Protein 5CDJ (pdb70)

Sequence (365 aa):
GMEIDRGYISPQFVTNQERLLVEYDNCRVLVTDQKIDAIRDIIPILEQVTRLNAPLLIIAEDVSGEALATLVVNKLRGVLNVCAIKAPGFGERRKSLLQDIAIVTGAEFIAKDLGMKVEQAVVEQLGVARKVTVANNTTTLIADAASKDEIEMRIAQLKKELAETDSVYDTEKLSERIAKLSGMEIDRGYISPQFVTNQERLLVEYDNCRVLVTDQKIDAIRDIIPILEQVTRLNAPLLIIAEDVSGEALATLVVNKLRGVLNVCAIKAPGFGERRKSLLQDIAIVTGAEFIAKDLGMKVEQAVVEQLGVARKVTVANNTTTLIADAASKDEIEMRIAQLKKELAETDSVYDTEKLSERIAKLSG

Solvent-accessible surface area: 18062 Å² total; per-residue (Å²): 91,18,97,5,113,77,13,26,19,6,43,44,0,4,50,35,131,159,162,102,20,0,76,4,81,98,0,72,0,0,0,0,10,34,136,1,50,30,61,146,33,0,57,36,0,6,94,32,0,50,173,78,144,21,22,0,0,0,0,0,34,39,2,35,24,52,0,28,23,19,0,24,75,31,32,67,172,66,72,21,64,0,0,0,0,66,1,10,33,162,26,121,97,40,45,30,38,0,58,3,1,7,21,14,1,46,12,84,32,1,6,94,89,140,50,71,115,6,76,126,1,60,20,144,19,6,1,54,0,120,69,2,51,0,20,82,97,44,0,44,1,77,31,114,42,20,48,147,114,78,13,117,92,25,42,56,83,1,130,134,84,49,85,122,37,146,42,130,119,40,58,95,58,14,51,62,17,32,67,68,12,105,52,10,75,5,79,96,11,26,47,14,94,87,0,14,48,32,152,169,161,107,20,0,71,5,88,105,0,62,0,0,0,0,5,30,91,0,61,40,64,142,28,0,64,40,0,15,107,49,1,61,212,86,148,20,24,0,0,0,0,0,50,27,2,22,45,118,0,35,52,30,0,21,72,29,39,67,169,68,85,14,62,0,0,0,0,75,6,12,27,95,16,81,86,28,43,30,19,0,65,2,1,8,32,6,2,48,13,85,29,1,5,86,79,140,50,52,102,6,69,138,5,66,21,126,28,6,1,53,0,118,95,0,38,0,23,94,101,41,0,38,1,70,27,52,71,91,11,125,111,88,19,86,125,25,15,59,100,4,120,141,84,47,88,130,33,109,31,110,55,23,54,105,56,11,47,64,20,26,63,38,8,71,74

Structure (mmCIF, N/CA/C/O backbone):
data_5CDJ
#
_entry.id   5CDJ
#
_cell.length_a   33.912
_cell.length_b   53.024
_cell.length_c   59.311
_cell.angle_alpha   110.02
_cell.angle_beta   106.32
_cell.angle_gamma   91.42
#
_symmetry.space_group_name_H-M   'P 1'
#
loop_
_entity.id
_entity.type
_entity.pdbx_description
1 polymer 'RuBisCO large subunit-binding protein subunit alpha, chloroplastic'
2 water water
#
loop_
_atom_site.group_PDB
_atom_site.id
_atom_site.type_symbol
_atom_site.label_atom_id
_atom_site.label_alt_id
_atom_site.label_comp_id
_atom_site.label_asym_id
_atom_site.label_entity_id
_atom_site.label_seq_id
_atom_site.pdbx_PDB_ins_code
_atom_site.Cartn_x
_atom_site.Cartn_y
_atom_site.Cartn_z
_atom_site.occupancy
_atom_site.B_iso_or_equiv
_atom_site.auth_seq_id
_atom_site.auth_comp_id
_atom_site.auth_asym_id
_atom_site.auth_atom_id
_atom_site.pdbx_PDB_model_num
ATOM 1 N N . GLY A 1 3 ? -174.057 0.802 78.630 1.00 42.08 192 GLY A N 1
ATOM 2 C CA . GLY A 1 3 ? -174.404 0.272 79.936 1.00 43.44 192 GLY A CA 1
ATOM 3 C C . GLY A 1 3 ? -173.181 -0.094 80.751 1.00 37.33 192 GLY A C 1
ATOM 4 O O . GLY A 1 3 ? -172.060 0.275 80.402 1.00 50.15 192 GLY A O 1
ATOM 5 N N . MET A 1 4 ? -173.394 -0.825 81.840 1.00 27.72 193 MET A N 1
ATOM 6 C CA . MET A 1 4 ? -172.298 -1.216 82.717 1.00 30.17 193 MET A CA 1
ATOM 7 C C . MET A 1 4 ? -171.663 -2.533 82.286 1.00 32.80 193 MET A C 1
ATOM 8 O O . MET A 1 4 ? -172.338 -3.558 82.199 1.00 27.32 193 MET A O 1
ATOM 13 N N . GLU A 1 5 ? -170.360 -2.504 82.034 1.00 30.26 194 GLU A N 1
ATOM 14 C CA . GLU A 1 5 ? -169.663 -3.682 81.538 1.00 34.89 194 GLU A CA 1
ATOM 15 C C . GLU A 1 5 ? -168.879 -4.399 82.631 1.00 32.48 194 GLU A C 1
ATOM 16 O O . GLU A 1 5 ? -168.340 -3.775 83.547 1.00 33.27 194 GLU A O 1
ATOM 22 N N . ILE A 1 6 ? -168.833 -5.722 82.518 1.00 19.93 195 ILE A N 1
ATOM 23 C CA . ILE A 1 6 ? -168.059 -6.577 83.407 1.00 18.23 195 ILE A CA 1
ATOM 24 C C . ILE A 1 6 ? -167.107 -7.411 82.561 1.00 19.42 195 ILE A C 1
ATOM 25 O O . ILE A 1 6 ? -167.525 -8.020 81.575 1.00 23.04 195 ILE A O 1
ATOM 30 N N . ASP A 1 7 ? -165.833 -7.441 82.944 1.00 25.01 196 ASP A N 1
ATOM 31 C CA . ASP A 1 7 ? -164.803 -8.086 82.129 1.00 21.75 196 ASP A CA 1
ATOM 32 C C . ASP A 1 7 ? -164.774 -9.605 82.308 1.00 22.00 196 ASP A C 1
ATOM 33 O O . ASP A 1 7 ? -163.709 -10.213 82.410 1.00 19.58 196 ASP A O 1
ATOM 38 N N . ARG A 1 8 ? -165.955 -10.213 82.346 1.00 18.53 197 ARG A N 1
ATOM 39 C CA . ARG A 1 8 ? -166.085 -11.660 82.457 1.00 15.49 197 ARG A CA 1
ATOM 40 C C . ARG A 1 8 ? -167.195 -12.119 81.522 1.00 12.31 197 ARG A C 1
ATOM 41 O O . ARG A 1 8 ? -168.205 -11.431 81.383 1.00 14.69 197 ARG A O 1
ATOM 49 N N . GLY A 1 9 ? -167.014 -13.274 80.890 1.00 15.62 198 GLY A N 1
ATOM 50 C CA . GLY A 1 9 ? -168.020 -13.811 79.986 1.00 13.91 198 GLY A CA 1
ATOM 51 C C . GLY A 1 9 ? -168.690 -15.062 80.526 1.00 11.49 198 GLY A C 1
ATOM 52 O O . GLY A 1 9 ? -168.495 -15.416 81.690 1.00 10.11 198 GLY A O 1
ATOM 53 N N . TYR A 1 10 ? -169.478 -15.741 79.694 1.00 8.32 199 TYR A N 1
ATOM 54 C CA . TYR A 1 10 ? -170.203 -16.916 80.174 1.00 11.31 199 TYR A CA 1
ATOM 55 C C . TYR A 1 10 ? -169.260 -18.054 80.560 1.00 13.03 199 TYR A C 1
ATOM 56 O O . TYR A 1 10 ? -168.254 -18.309 79.896 1.00 16.43 199 TYR A O 1
ATOM 65 N N . ILE A 1 11 ? -169.597 -18.726 81.657 1.00 7.98 200 ILE A N 1
ATOM 66 C CA . ILE A 1 11 ? -168.776 -19.807 82.189 1.00 7.35 200 ILE A CA 1
ATOM 67 C C . ILE A 1 11 ? -168.876 -21.034 81.284 1.00 10.02 200 ILE A C 1
ATOM 68 O O . ILE A 1 11 ? -167.931 -21.823 81.172 1.00 12.68 200 ILE A O 1
ATOM 73 N N . SER A 1 12 ? -170.015 -21.170 80.610 1.00 9.76 201 SER A N 1
ATOM 74 C CA . SER A 1 12 ? -170.165 -22.161 79.550 1.00 10.52 201 SER A CA 1
ATOM 75 C C . SER A 1 12 ? -170.879 -21.574 78.341 1.00 9.42 201 SER A C 1
ATOM 76 O O . SER A 1 12 ? -171.860 -20.842 78.485 1.00 10.57 201 SER A O 1
ATOM 79 N N . PRO A 1 13 ? -170.404 -21.905 77.134 1.00 10.28 202 PRO A N 1
ATOM 80 C CA . PRO A 1 13 ? -171.023 -21.431 75.898 1.00 9.59 202 PRO A CA 1
ATOM 81 C C . PRO A 1 13 ? -172.411 -22.035 75.683 1.00 10.76 202 PRO A C 1
ATOM 82 O O . PRO A 1 13 ? -173.162 -21.577 74.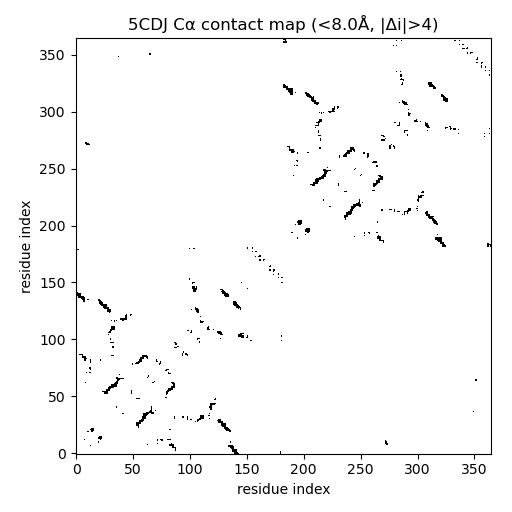827 1.00 10.29 202 PRO A O 1
ATOM 86 N N . GLN A 1 14 ? -172.753 -23.047 76.475 1.00 8.71 203 GLN A N 1
ATOM 87 C CA . GLN A 1 14 ? -174.055 -23.692 76.352 1.00 8.58 203 GLN A CA 1
ATOM 88 C C . GLN A 1 14 ? -175.198 -22.775 76.800 1.00 8.62 203 GLN A C 1
ATOM 89 O O . GLN A 1 14 ? -176.361 -23.043 76.516 1.00 7.25 203 GLN A O 1
ATOM 95 N N . PHE A 1 15 ? -174.858 -21.682 77.483 1.00 11.07 204 PHE A N 1
ATOM 96 C CA . PHE A 1 15 ? -175.851 -20.722 77.964 1.00 8.92 204 PHE A CA 1
ATOM 97 C C . PHE A 1 15 ? -176.341 -19.782 76.859 1.00 8.89 204 PHE A C 1
ATOM 98 O O . PHE A 1 15 ? -177.330 -19.070 77.035 1.00 8.29 204 PHE A O 1
ATOM 106 N N . VAL A 1 16 ? -175.641 -19.788 75.727 1.00 13.43 205 VAL A N 1
ATOM 107 C CA . VAL A 1 16 ? -175.940 -18.903 74.601 1.00 10.92 205 VAL A CA 1
ATOM 108 C C . VAL A 1 16 ? -177.401 -18.986 74.143 1.00 13.63 205 VAL A C 1
ATOM 109 O O . VAL A 1 16 ? -177.972 -20.072 74.047 1.00 13.39 205 VAL A O 1
ATOM 113 N N . THR A 1 17 ? -178.005 -17.823 73.896 1.00 7.03 206 THR A N 1
ATOM 114 C CA . THR A 1 17 ? -179.368 -17.745 73.377 1.00 12.32 206 THR A CA 1
ATOM 115 C C . THR A 1 17 ? -179.369 -17.300 71.918 1.00 14.56 206 THR A C 1
ATOM 116 O O . THR A 1 17 ? -180.287 -17.617 71.161 1.00 16.60 206 THR A O 1
ATOM 120 N N . ASN A 1 18 ? -178.340 -16.548 71.541 1.00 12.17 207 ASN A N 1
ATOM 121 C CA . ASN A 1 18 ? -178.171 -16.082 70.167 1.00 15.22 207 ASN A CA 1
ATOM 122 C C . ASN A 1 18 ? -177.111 -16.936 69.489 1.00 12.12 207 ASN A C 1
ATOM 123 O O . ASN A 1 18 ? -175.914 -16.712 69.667 1.00 15.66 207 ASN A O 1
ATOM 128 N N . GLN A 1 19 ? -177.562 -17.928 68.726 1.00 17.27 208 GLN A N 1
ATOM 129 C CA . GLN A 1 19 ? -176.663 -18.901 68.115 1.00 15.15 208 GLN A CA 1
ATOM 130 C C . GLN A 1 19 ? -175.748 -18.266 67.072 1.00 20.68 208 GLN A C 1
ATOM 131 O O . GLN A 1 19 ? -174.603 -18.682 66.906 1.00 26.03 208 GLN A O 1
ATOM 137 N N . GLU A 1 20 ? -176.256 -17.253 66.378 1.00 23.10 209 GLU A N 1
ATOM 138 C CA . GLU A 1 20 ? -175.492 -16.596 65.322 1.00 28.75 209 GLU A CA 1
ATOM 139 C C . GLU A 1 20 ? -174.349 -15.752 65.879 1.00 26.81 209 GLU A C 1
ATOM 140 O O . GLU A 1 20 ? -173.238 -15.772 65.349 1.00 24.95 209 GLU A O 1
ATOM 146 N N . ARG A 1 21 ? -174.620 -15.017 66.952 1.00 22.10 210 ARG A N 1
ATOM 147 C CA . ARG A 1 21 ? -173.631 -14.099 67.507 1.00 20.36 210 ARG A CA 1
ATOM 148 C C . ARG A 1 21 ? -172.902 -14.678 68.718 1.00 18.30 210 ARG A C 1
ATOM 149 O O . ARG A 1 21 ? -171.985 -14.054 69.249 1.00 20.68 210 ARG A O 1
ATOM 157 N N . LEU A 1 22 ? -173.314 -15.872 69.137 1.00 18.90 211 LEU A N 1
ATOM 158 C CA . LEU A 1 22 ? -172.782 -16.515 70.340 1.00 18.55 211 LEU A CA 1
ATOM 159 C C . LEU A 1 22 ? -172.879 -15.589 71.548 1.00 20.11 211 LEU A C 1
ATOM 160 O O . LEU A 1 22 ? -171.896 -15.359 72.255 1.00 18.77 211 LEU A O 1
ATOM 165 N N . LEU A 1 23 ? -174.079 -15.063 71.764 1.00 12.70 212 LEU A N 1
ATOM 166 C CA . LEU A 1 23 ? -174.364 -14.181 72.889 1.00 18.18 212 LEU A CA 1
ATOM 167 C C . LEU A 1 23 ? -175.476 -14.738 73.766 1.00 13.34 212 LEU A C 1
ATOM 168 O O . LEU A 1 23 ? -176.323 -15.500 73.307 1.00 13.01 212 LEU A O 1
ATOM 173 N N . VAL A 1 24 ? -175.460 -14.349 75.035 1.00 13.88 213 VAL A N 1
ATOM 174 C CA . VAL A 1 24 ? -176.596 -14.543 75.916 1.00 9.85 213 VAL A CA 1
ATOM 175 C C . VAL A 1 24 ? -177.325 -13.210 75.986 1.00 11.94 213 VAL A C 1
ATOM 176 O O . VAL A 1 24 ? -176.713 -12.190 76.292 1.00 15.67 213 VAL A O 1
ATOM 180 N N . GLU A 1 25 ? -178.615 -13.209 75.677 1.00 11.85 214 GLU A N 1
ATOM 181 C CA . GLU A 1 25 ? -179.369 -11.963 75.621 1.00 14.72 214 GLU A CA 1
ATOM 182 C C . GLU A 1 25 ? -180.652 -12.057 76.437 1.00 9.77 214 GLU A C 1
ATOM 183 O O . GLU A 1 25 ? -181.587 -12.770 76.061 1.00 14.89 214 GLU A O 1
ATOM 189 N N . TYR A 1 26 ? -180.689 -11.333 77.556 1.00 16.91 215 TYR A N 1
ATOM 190 C CA . TYR A 1 26 ? -181.837 -11.350 78.465 1.00 18.25 215 TYR A CA 1
ATOM 191 C C . TYR A 1 26 ? -182.543 -10.000 78.567 1.00 19.97 215 TYR A C 1
ATOM 192 O O . TYR A 1 26 ? -181.905 -8.950 78.462 1.00 21.85 215 TYR A O 1
ATOM 201 N N . ASP A 1 27 ? -183.856 -10.038 78.786 1.00 20.98 216 ASP A N 1
ATOM 202 C CA . ASP A 1 27 ? -184.606 -8.848 79.185 1.00 20.33 216 ASP A CA 1
ATOM 203 C C . ASP A 1 27 ? -185.161 -9.062 80.589 1.00 20.89 216 ASP A C 1
ATOM 204 O O . ASP A 1 27 ? -185.610 -10.160 80.911 1.00 24.18 216 ASP A O 1
ATOM 209 N N . ASN A 1 28 ? -185.115 -8.022 81.421 1.00 24.05 217 ASN A N 1
ATOM 210 C CA . ASN A 1 28 ? -185.682 -8.067 82.772 1.00 19.90 217 ASN A CA 1
ATOM 211 C C . ASN A 1 28 ? -185.200 -9.268 83.584 1.00 19.77 217 ASN A C 1
ATOM 212 O O . ASN A 1 28 ? -185.995 -10.086 84.057 1.00 21.06 217 ASN A O 1
ATOM 217 N N . CYS A 1 29 ? -183.887 -9.355 83.742 1.00 14.45 218 CYS A N 1
ATOM 218 C CA . CYS A 1 29 ? -183.239 -10.521 84.322 1.00 12.92 218 CYS A CA 1
ATOM 219 C C . CYS A 1 29 ? -183.009 -10.359 85.823 1.00 16.83 218 CYS A C 1
ATOM 220 O O . CYS A 1 29 ? -182.634 -9.282 86.280 1.00 14.94 218 CYS A O 1
ATOM 223 N N . ARG A 1 30 ? -183.243 -11.425 86.584 1.00 8.11 219 ARG A N 1
ATOM 224 C CA . ARG A 1 30 ? -182.896 -11.445 88.004 1.00 7.48 219 ARG A CA 1
ATOM 225 C C . ARG A 1 30 ? -181.406 -11.755 88.154 1.00 9.63 219 ARG A C 1
ATOM 226 O O . ARG A 1 30 ? -180.853 -12.523 87.372 1.00 10.78 219 ARG A O 1
ATOM 234 N N . VAL A 1 31 ? -180.757 -11.157 89.151 1.00 9.33 220 VAL A N 1
ATOM 235 C CA . VAL A 1 31 ? -179.306 -11.285 89.296 1.00 8.40 220 VAL A CA 1
ATOM 236 C C . VAL A 1 31 ? -178.901 -11.785 90.682 1.00 8.57 220 VAL A C 1
ATOM 237 O O . VAL A 1 31 ? -179.233 -11.176 91.696 1.00 10.61 220 VAL A O 1
ATOM 241 N N . LEU A 1 32 ? -178.177 -12.901 90.716 1.00 5.57 221 LEU A N 1
ATOM 242 C CA . LEU A 1 32 ? -177.601 -13.409 91.953 1.00 6.15 221 LEU A CA 1
ATOM 243 C C . LEU A 1 32 ? -176.167 -12.895 92.061 1.00 6.99 221 LEU A C 1
ATOM 244 O O . LEU A 1 32 ? -175.365 -13.107 91.155 1.00 9.42 221 LEU A O 1
ATOM 249 N N . VAL A 1 33 ? -175.851 -12.222 93.165 1.00 7.02 222 VAL A N 1
ATOM 250 C CA . VAL A 1 33 ? -174.505 -11.681 93.377 1.00 7.37 222 VAL A CA 1
ATOM 251 C C . VAL A 1 33 ? -173.841 -12.305 94.598 1.00 7.04 222 VAL A C 1
ATOM 252 O O . VAL A 1 33 ? -174.323 -12.143 95.722 1.00 11.08 222 VAL A O 1
ATOM 256 N N . THR A 1 34 ? -172.729 -13.006 94.381 1.00 9.49 223 THR A N 1
ATOM 257 C CA . THR A 1 34 ? -172.012 -13.651 95.481 1.00 6.88 223 THR A CA 1
ATOM 258 C C . THR A 1 34 ? -170.517 -13.768 95.192 1.00 10.12 223 THR A C 1
ATOM 259 O O . THR A 1 34 ? -170.098 -13.789 94.034 1.00 8.09 223 THR A O 1
ATOM 263 N N . ASP A 1 35 ? -169.706 -13.831 96.247 1.00 6.98 224 ASP A N 1
ATOM 264 C CA . ASP A 1 35 ? -168.287 -14.122 96.067 1.00 7.49 224 ASP A CA 1
ATOM 265 C C . ASP A 1 35 ? -167.965 -15.548 96.509 1.00 10.65 224 ASP A C 1
ATOM 266 O O . ASP A 1 35 ? -166.797 -15.902 96.685 1.00 12.02 224 ASP A O 1
ATOM 271 N N . GLN A 1 36 ? -169.008 -16.357 96.678 1.00 12.96 225 GLN A N 1
ATOM 272 C CA . GLN A 1 36 ? -168.859 -17.778 96.991 1.00 10.71 225 GLN A CA 1
ATOM 273 C C . GLN A 1 36 ? -168.695 -18.615 95.727 1.00 18.10 225 GLN A C 1
ATOM 274 O O . GLN A 1 36 ? -169.183 -18.243 94.661 1.00 13.51 225 GLN A O 1
ATOM 280 N N . LYS A 1 37 ? -168.014 -19.751 95.850 1.00 13.16 226 LYS A N 1
ATOM 281 C CA . LYS A 1 37 ? -167.998 -20.732 94.771 1.00 11.04 226 LYS A CA 1
ATOM 282 C C . LYS A 1 37 ? -169.296 -21.527 94.798 1.00 14.37 226 LYS A C 1
ATOM 283 O O . LYS A 1 37 ? -169.804 -21.861 95.869 1.00 20.16 226 LYS A O 1
ATOM 289 N N . ILE A 1 38 ? -169.839 -21.819 93.619 1.00 13.86 227 ILE A N 1
ATOM 290 C CA . ILE A 1 38 ? -171.026 -22.659 93.511 1.00 12.34 227 ILE A CA 1
ATOM 291 C C . ILE A 1 38 ? -170.679 -23.924 92.738 1.00 13.73 227 ILE A C 1
ATOM 292 O O . ILE A 1 38 ? -170.466 -23.881 91.527 1.00 10.79 227 ILE A O 1
ATOM 297 N N . ASP A 1 39 ? -170.620 -25.044 93.450 1.00 12.08 228 ASP A N 1
ATOM 298 C CA . ASP A 1 39 ? -170.180 -26.306 92.865 1.00 10.81 228 ASP A CA 1
ATOM 299 C C . ASP A 1 39 ? -171.079 -27.455 93.303 1.00 13.20 228 ASP A C 1
ATOM 300 O O . ASP A 1 39 ? -171.440 -28.317 92.500 1.00 15.35 228 ASP A O 1
ATOM 305 N N . ALA A 1 40 ? -171.434 -27.467 94.584 1.00 14.73 229 ALA A N 1
ATOM 306 C CA . ALA A 1 40 ? -172.354 -28.468 95.111 1.00 16.29 229 ALA A CA 1
ATOM 307 C C . ALA A 1 40 ? -173.772 -28.183 94.633 1.00 16.59 229 ALA A C 1
ATOM 308 O O . ALA A 1 40 ? -174.235 -27.045 94.673 1.00 16.97 229 ALA A O 1
ATOM 310 N N . ILE A 1 41 ? -174.467 -29.222 94.186 1.00 17.42 230 ILE A N 1
ATOM 311 C CA . ILE A 1 41 ? -175.806 -29.039 93.648 1.00 17.74 230 ILE A CA 1
ATOM 312 C C . ILE A 1 41 ? -176.774 -28.511 94.713 1.00 17.82 230 ILE A C 1
ATOM 313 O O . ILE A 1 41 ? -177.689 -27.750 94.398 1.00 18.16 230 ILE A O 1
ATOM 318 N N . ARG A 1 42 ? -176.548 -28.875 95.974 1.00 19.41 231 ARG A N 1
ATOM 319 C CA . ARG A 1 42 ? -177.438 -28.459 97.057 1.00 27.93 231 ARG A CA 1
ATOM 320 C C . ARG A 1 42 ? -177.445 -26.941 97.227 1.00 20.42 231 ARG A C 1
ATOM 321 O O . ARG A 1 42 ? -178.444 -26.361 97.655 1.00 25.35 231 ARG A O 1
ATOM 329 N N . ASP A 1 43 ? -176.332 -26.303 96.879 1.00 21.63 232 ASP A N 1
ATOM 330 C CA . ASP A 1 43 ? -176.203 -24.857 97.012 1.00 18.77 232 ASP A CA 1
ATOM 331 C C . ASP A 1 43 ? -177.102 -24.104 96.037 1.00 19.93 232 ASP A C 1
ATOM 332 O O . ASP A 1 43 ? -177.597 -23.024 96.352 1.00 18.39 232 ASP A O 1
ATOM 337 N N . ILE A 1 44 ? -177.317 -24.677 94.855 1.00 14.43 233 ILE A N 1
ATOM 338 C CA . ILE A 1 44 ? -177.977 -23.948 93.778 1.00 14.00 233 ILE A CA 1
ATO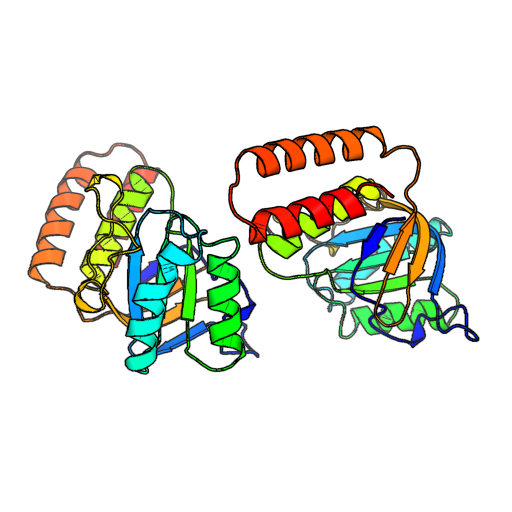M 339 C C . ILE A 1 44 ? -179.448 -24.336 93.586 1.00 14.23 233 ILE A C 1
ATOM 340 O O . ILE A 1 44 ? -180.228 -23.567 93.026 1.00 13.85 233 ILE A O 1
ATOM 345 N N . ILE A 1 45 ? -179.826 -25.520 94.059 1.00 17.71 234 ILE A N 1
ATOM 346 C CA . ILE A 1 45 ? -181.188 -26.022 93.871 1.00 17.14 234 ILE A CA 1
ATOM 347 C C . ILE A 1 45 ? -182.289 -25.093 94.420 1.00 16.88 234 ILE A C 1
ATOM 348 O O . ILE A 1 45 ? -183.258 -24.825 93.708 1.00 16.04 234 ILE A O 1
ATOM 353 N N . PRO A 1 46 ? -182.147 -24.590 95.666 1.00 20.29 235 PRO A N 1
ATOM 354 C CA . PRO A 1 46 ? -183.245 -23.767 96.193 1.00 22.88 235 PRO A CA 1
ATOM 355 C C . PRO A 1 46 ? -183.573 -22.534 95.354 1.00 19.22 235 PRO A C 1
ATOM 356 O O . PRO A 1 46 ? -184.744 -22.309 95.048 1.00 19.52 235 PRO A O 1
ATOM 360 N N . ILE A 1 47 ? -182.567 -21.750 94.978 1.00 16.99 236 ILE A N 1
ATOM 361 C CA . ILE A 1 47 ? -182.838 -20.527 94.236 1.00 12.34 236 ILE A CA 1
ATOM 362 C C . ILE A 1 47 ? -183.282 -20.841 92.806 1.00 15.13 236 ILE A C 1
ATOM 363 O O . ILE A 1 47 ? -184.061 -20.098 92.215 1.00 18.15 236 ILE A O 1
ATOM 368 N N . LEU A 1 48 ? -182.814 -21.960 92.259 1.00 13.93 237 LEU A N 1
ATOM 369 C CA . LEU A 1 48 ? -183.196 -22.343 90.905 1.00 16.05 237 LEU A CA 1
ATOM 370 C C . LEU A 1 48 ? -184.678 -22.701 90.849 1.00 16.58 237 LEU A C 1
ATOM 371 O O . LEU A 1 48 ? -185.388 -22.300 89.926 1.00 23.00 237 LEU A O 1
ATOM 376 N N . GLU A 1 49 ? -185.135 -23.456 91.842 1.00 16.85 238 GLU A N 1
ATOM 377 C CA . GLU A 1 49 ? -186.546 -23.801 91.971 1.00 21.98 238 GLU A CA 1
ATOM 378 C C . GLU A 1 49 ? -187.424 -22.554 92.071 1.00 27.60 238 GLU A C 1
ATOM 379 O O . GLU A 1 49 ? -188.472 -22.469 91.429 1.00 25.41 238 GLU A O 1
ATOM 385 N N . GLN A 1 50 ? -186.988 -21.587 92.872 1.00 24.58 239 GLN A N 1
ATOM 386 C CA . GLN A 1 50 ? -187.738 -20.350 93.068 1.00 19.24 239 GLN A CA 1
ATOM 387 C C . GLN A 1 50 ? -187.822 -19.517 91.791 1.00 22.65 239 GLN A C 1
ATOM 388 O O . GLN A 1 50 ? -188.884 -19.007 91.443 1.00 19.20 239 GLN A O 1
ATOM 394 N N . VAL A 1 51 ? -186.698 -19.376 91.095 1.00 17.28 240 VAL A N 1
ATOM 395 C CA . VAL A 1 51 ? -186.648 -18.545 89.896 1.00 14.94 240 VAL A CA 1
ATOM 396 C C . VAL A 1 51 ? -187.390 -19.197 88.727 1.00 14.07 240 VAL A C 1
ATOM 397 O O . VAL A 1 51 ? -187.968 -18.509 87.883 1.00 20.49 240 VAL A O 1
ATOM 401 N N . THR A 1 52 ? -187.393 -20.525 88.691 1.00 19.54 241 THR A N 1
ATOM 402 C CA . THR A 1 52 ? -188.103 -21.251 87.643 1.00 21.32 241 THR A CA 1
ATOM 403 C C . THR A 1 52 ? -189.599 -20.933 87.688 1.00 31.02 241 THR A C 1
ATOM 404 O O . THR A 1 52 ? -190.251 -20.814 86.649 1.00 32.90 241 THR A O 1
ATOM 408 N N . ARG A 1 53 ? -190.131 -20.764 88.895 1.00 20.25 242 ARG A N 1
ATOM 409 C CA . ARG A 1 53 ? -191.538 -20.418 89.065 1.00 27.71 242 ARG A CA 1
ATOM 410 C C . ARG A 1 53 ? -191.854 -19.008 88.569 1.00 31.92 242 ARG A C 1
ATOM 411 O O . ARG A 1 53 ? -193.012 -18.679 88.310 1.00 31.62 242 ARG A O 1
ATOM 419 N N . LEU A 1 54 ? -190.823 -18.180 88.429 1.00 28.64 243 LEU A N 1
ATOM 420 C CA . LEU A 1 54 ? -191.026 -16.768 88.117 1.00 28.07 243 LEU A CA 1
ATOM 421 C C . LEU A 1 54 ? -191.021 -16.417 86.631 1.00 27.67 243 LEU A C 1
ATOM 422 O O . LEU A 1 54 ? -191.402 -15.302 86.269 1.00 38.35 243 LEU A O 1
ATOM 427 N N . ASN A 1 55 ? -190.571 -17.345 85.785 1.00 20.57 244 ASN A N 1
ATOM 428 C CA . ASN A 1 55 ? -190.562 -17.141 84.334 1.00 40.79 244 ASN A CA 1
ATOM 429 C C . ASN A 1 55 ? -189.546 -16.047 83.934 1.00 31.73 244 ASN A C 1
ATOM 430 O O . ASN A 1 55 ? -189.481 -15.603 82.790 1.00 37.86 244 ASN A O 1
ATOM 435 N N . ALA A 1 56 ? -188.689 -15.673 84.879 1.00 29.93 245 ALA A N 1
ATOM 436 C CA . ALA A 1 56 ? -187.665 -14.669 84.618 1.00 21.61 245 ALA A CA 1
ATOM 437 C C . ALA A 1 56 ? -186.310 -15.310 84.315 1.00 9.37 245 ALA A C 1
ATOM 438 O O . ALA A 1 56 ? -186.001 -16.391 84.821 1.00 17.60 245 ALA A O 1
ATOM 440 N N . PRO A 1 57 ? -185.495 -14.641 83.490 1.00 12.18 246 PRO A N 1
ATOM 441 C CA . PRO A 1 57 ? -184.119 -15.113 83.298 1.00 8.98 246 PRO A CA 1
ATOM 442 C C . PRO A 1 57 ? -183.296 -14.898 84.558 1.00 13.95 246 PRO A C 1
ATOM 443 O O . PRO A 1 57 ? -183.637 -14.039 85.374 1.00 12.19 246 PRO A O 1
ATOM 447 N N . LEU A 1 58 ? -182.230 -15.674 84.714 1.00 8.16 247 LEU A N 1
ATOM 448 C CA . LEU A 1 58 ? -181.360 -15.537 85.872 1.00 10.74 247 LEU A CA 1
ATOM 449 C C . LEU A 1 58 ? -179.907 -15.428 85.443 1.00 8.62 247 LEU A C 1
ATOM 450 O O . LEU A 1 58 ? -179.409 -16.258 84.686 1.00 7.80 247 LEU A O 1
ATOM 455 N N . LEU A 1 59 ? -179.241 -14.381 85.915 1.00 7.44 248 LEU A N 1
ATOM 456 C CA . LEU A 1 59 ? -177.802 -14.258 85.767 1.00 10.26 248 LEU A CA 1
ATOM 457 C C . LEU A 1 59 ? -177.158 -14.492 87.117 1.00 11.98 248 LEU A C 1
ATOM 458 O O . LEU A 1 59 ? -177.515 -13.851 88.113 1.00 7.66 248 LEU A O 1
ATOM 463 N N . ILE A 1 60 ? -176.217 -15.426 87.149 1.00 7.59 249 ILE A N 1
ATOM 464 C CA . ILE A 1 60 ? -175.491 -15.732 88.368 1.00 9.32 249 ILE A CA 1
ATOM 465 C C . ILE A 1 60 ? -174.077 -15.189 88.263 1.00 5.78 249 ILE A C 1
ATOM 466 O O . ILE A 1 60 ? -173.359 -15.485 87.311 1.00 8.20 249 ILE A O 1
ATOM 471 N N . ILE A 1 61 ? -173.700 -14.371 89.241 1.00 5.98 250 ILE A N 1
ATOM 472 C CA . ILE A 1 61 ? -172.346 -13.859 89.350 1.00 9.19 250 ILE A CA 1
ATOM 473 C C . ILE A 1 61 ? -171.749 -14.429 90.626 1.00 7.23 250 ILE A C 1
ATOM 474 O O . ILE A 1 61 ? -172.239 -14.150 91.715 1.00 7.90 250 ILE A O 1
ATOM 479 N N . ALA A 1 62 ? -170.714 -15.253 90.483 1.00 7.13 251 ALA A N 1
ATOM 480 C CA . ALA A 1 62 ? -170.113 -15.946 91.620 1.00 5.45 251 ALA A CA 1
ATOM 481 C C . ALA A 1 62 ? -168.599 -16.009 91.466 1.00 8.99 251 ALA A C 1
ATOM 482 O O . ALA A 1 62 ? -168.077 -15.691 90.402 1.00 8.61 251 ALA A O 1
ATOM 484 N N . GLU A 1 63 ? -167.895 -16.423 92.518 1.00 9.49 252 GLU A N 1
ATOM 485 C CA . GLU A 1 63 ? -166.447 -16.597 92.411 1.00 7.49 252 GLU A CA 1
ATOM 486 C C . GLU A 1 63 ? -166.166 -17.563 91.273 1.00 10.09 252 GLU A C 1
ATOM 487 O O . GLU A 1 63 ? -165.295 -17.323 90.433 1.00 13.46 252 GLU A O 1
ATOM 493 N N . ASP A 1 64 ? -166.939 -18.644 91.244 1.00 10.40 253 ASP A N 1
ATOM 494 C CA . ASP A 1 64 ? -166.899 -19.599 90.145 1.00 11.36 253 ASP A CA 1
ATOM 495 C C . ASP A 1 64 ? -168.159 -20.459 90.187 1.00 11.37 253 ASP A C 1
ATOM 496 O O . ASP A 1 64 ? -168.825 -20.556 91.219 1.00 11.66 253 ASP A O 1
ATOM 501 N N . VAL A 1 65 ? -168.504 -21.058 89.056 1.00 11.08 254 VAL A N 1
ATOM 502 C CA . VAL A 1 65 ? -169.577 -22.038 89.022 1.00 9.16 254 VAL A CA 1
ATOM 503 C C . VAL A 1 65 ? -169.053 -23.259 88.287 1.00 12.83 254 VAL A C 1
ATOM 504 O O . VAL A 1 65 ? -168.557 -23.150 87.166 1.00 12.30 254 VAL A O 1
ATOM 508 N N . SER A 1 66 ? -169.139 -24.418 88.928 1.00 10.13 255 SER A N 1
ATOM 509 C CA . SER A 1 66 ? -168.498 -25.614 88.396 1.00 6.78 255 SER A CA 1
ATOM 510 C C . SER A 1 66 ? -169.169 -26.890 88.878 1.00 9.84 255 SER A C 1
ATOM 511 O O . SER A 1 66 ? -170.193 -26.850 89.559 1.00 11.68 255 SER A O 1
ATOM 513 N N . GLY A 1 67 ? -168.579 -28.026 88.513 1.00 9.95 256 GLY A N 1
ATOM 514 C CA . GLY A 1 67 ? -169.036 -29.317 88.993 1.00 11.92 256 GLY A CA 1
ATOM 515 C C . GLY A 1 67 ? -170.499 -29.595 88.717 1.00 11.21 256 GLY A C 1
ATOM 516 O O . GLY A 1 67 ? -171.020 -29.235 87.662 1.00 12.65 256 GLY A O 1
ATOM 517 N N . GLU A 1 68 ? -171.169 -30.219 89.680 1.00 11.12 257 GLU A N 1
ATOM 518 C CA . GLU A 1 68 ? -172.563 -30.612 89.501 1.00 12.25 257 GLU A CA 1
ATOM 519 C C . GLU A 1 68 ? -173.500 -29.410 89.432 1.00 11.62 257 GLU A C 1
ATOM 520 O O . GLU A 1 68 ? -174.520 -29.459 88.747 1.00 11.43 257 GLU A O 1
ATOM 526 N N . ALA A 1 69 ? -173.159 -28.338 90.141 1.00 12.18 258 ALA A N 1
ATOM 527 C CA . ALA A 1 69 ? -173.974 -27.126 90.109 1.00 12.96 258 ALA A CA 1
ATOM 528 C C . ALA A 1 69 ? -174.003 -26.533 88.704 1.00 10.35 258 ALA A C 1
ATOM 529 O O . ALA A 1 69 ? -175.069 -26.180 88.207 1.00 8.87 258 ALA A O 1
ATOM 531 N N . LEU A 1 70 ? -172.840 -26.427 88.064 1.00 11.02 259 LEU A N 1
ATOM 532 C CA . LEU A 1 70 ? -172.793 -25.953 86.681 1.00 8.29 259 LEU A CA 1
ATOM 533 C C . LEU A 1 70 ? -173.572 -26.895 85.775 1.00 7.26 259 LEU A C 1
ATOM 534 O O . LEU A 1 70 ? -174.368 -26.448 84.947 1.00 11.11 259 LEU A O 1
ATOM 539 N N . ALA A 1 71 ? -173.344 -28.196 85.944 1.00 7.81 260 ALA A N 1
ATOM 540 C CA . ALA A 1 71 ? -174.027 -29.214 85.148 1.00 10.93 260 ALA A CA 1
ATOM 541 C C . ALA A 1 71 ? -175.544 -29.081 85.250 1.00 14.07 260 ALA A C 1
ATOM 542 O O . ALA A 1 71 ? -176.264 -29.252 84.265 1.00 12.01 260 ALA A O 1
ATOM 544 N N . THR A 1 72 ? -176.024 -28.768 86.445 1.00 10.48 261 THR A N 1
ATOM 545 C CA . THR A 1 72 ? -177.456 -28.603 86.673 1.00 10.57 261 THR A CA 1
ATOM 546 C C . THR A 1 72 ? -177.991 -27.359 85.965 1.00 11.94 261 THR A C 1
ATOM 547 O O . THR A 1 72 ? -179.091 -27.377 85.404 1.00 11.20 261 THR A O 1
ATOM 551 N N . LEU A 1 73 ? -177.210 -26.283 85.985 1.00 8.75 262 LEU A N 1
ATOM 552 C CA . LEU A 1 73 ? -177.600 -25.051 85.313 1.00 9.53 262 LEU A CA 1
ATOM 553 C C . LEU A 1 73 ? -177.699 -25.243 83.807 1.00 8.80 262 LEU A C 1
ATOM 554 O O . LEU A 1 73 ? -178.698 -24.854 83.198 1.00 7.81 262 LEU A O 1
ATOM 559 N N . VAL A 1 74 ? -176.672 -25.842 83.206 1.00 8.72 263 VAL A N 1
ATOM 560 C CA . VAL A 1 74 ? -176.669 -26.035 81.755 1.00 5.28 263 VAL A CA 1
ATOM 561 C C . VAL A 1 74 ? -177.826 -26.938 81.320 1.00 9.20 263 VAL A C 1
ATOM 562 O O . VAL A 1 74 ? -178.502 -26.633 80.342 1.00 9.17 263 VAL A O 1
ATOM 566 N N . VAL A 1 75 ? -178.074 -28.023 82.052 1.00 5.65 264 VAL A N 1
ATOM 567 C CA . VAL A 1 75 ? -179.167 -28.933 81.700 1.00 11.37 264 VAL A CA 1
ATOM 568 C C . VAL A 1 75 ? -180.524 -28.235 81.766 1.00 13.32 264 VAL A C 1
ATOM 569 O O . VAL A 1 75 ? -181.348 -28.382 80.864 1.00 11.40 264 VAL A O 1
ATOM 573 N N . ASN A 1 76 ? -180.754 -27.462 82.823 1.00 8.85 265 ASN A N 1
ATOM 574 C CA . ASN A 1 76 ? -182.022 -26.758 82.962 1.00 10.81 265 ASN A CA 1
ATOM 575 C C . ASN A 1 76 ? -182.228 -25.732 81.853 1.00 14.17 265 ASN A C 1
ATOM 576 O O . ASN A 1 76 ? -183.355 -25.495 81.414 1.00 11.23 265 ASN A O 1
ATOM 581 N N . LYS A 1 77 ? -181.139 -25.136 81.384 1.00 8.80 266 LYS A N 1
ATOM 582 C CA . LYS A 1 77 ? -181.226 -24.223 80.250 1.00 7.94 266 LYS A CA 1
ATOM 583 C C . LYS A 1 77 ? -181.482 -24.992 78.952 1.00 9.02 266 LYS A C 1
ATOM 584 O O . LYS A 1 77 ? -182.410 -24.665 78.212 1.00 7.30 266 LYS A O 1
ATOM 590 N N . LEU A 1 78 ? -180.659 -26.000 78.666 1.00 7.71 267 LEU A N 1
ATOM 591 C CA . LEU A 1 78 ? -180.781 -26.726 77.400 1.00 5.95 267 LEU A CA 1
ATOM 592 C C . LEU A 1 78 ? -182.152 -27.371 77.221 1.00 7.27 267 LEU A C 1
ATOM 593 O O . LEU A 1 78 ? -182.683 -27.390 76.113 1.00 10.01 267 LEU A O 1
ATOM 598 N N . ARG A 1 79 ? -182.731 -27.888 78.302 1.00 6.39 268 ARG A N 1
ATOM 599 C CA . ARG A 1 79 ? -183.990 -28.623 78.186 1.00 5.49 268 ARG A CA 1
ATOM 600 C C . ARG A 1 79 ? -185.205 -27.717 78.399 1.00 6.70 268 ARG A C 1
ATOM 601 O O . ARG A 1 79 ? -186.330 -28.198 78.558 1.00 5.17 268 ARG A O 1
ATOM 609 N N . GLY A 1 80 ? -184.971 -26.408 78.397 1.00 6.77 269 GLY A N 1
ATOM 610 C CA . GLY A 1 80 ? -186.050 -25.438 78.317 1.00 8.35 269 GLY A CA 1
ATOM 611 C C . GLY A 1 80 ? -186.808 -25.185 79.605 1.00 10.53 269 GLY A C 1
ATOM 612 O O . GLY A 1 80 ? -187.988 -24.840 79.576 1.00 9.71 269 GLY A O 1
ATOM 613 N N . VAL A 1 81 ? -186.134 -25.340 80.739 1.00 8.46 270 VAL A N 1
ATOM 614 C CA . VAL A 1 81 ? -186.768 -25.066 82.026 1.00 8.00 270 VAL A CA 1
ATOM 615 C C . VAL A 1 81 ? -186.709 -23.573 82.343 1.00 13.56 270 VAL A C 1
ATOM 616 O O . VAL A 1 81 ? -187.700 -22.979 82.779 1.00 12.85 270 VAL A O 1
ATOM 620 N N . LEU A 1 82 ? -185.545 -22.970 82.123 1.00 11.49 271 LEU A N 1
ATOM 621 C CA . LEU A 1 82 ? -185.383 -21.529 82.311 1.00 14.98 271 LEU A CA 1
ATOM 622 C C . LEU A 1 82 ? -184.149 -21.003 81.592 1.00 14.53 271 LEU A C 1
ATOM 623 O O . LEU A 1 82 ? -183.238 -21.764 81.252 1.00 12.47 271 LEU A O 1
ATOM 628 N N . ASN A 1 83 ? -184.133 -19.695 81.352 1.00 9.79 272 ASN A N 1
ATOM 629 C CA . ASN A 1 83 ? -182.946 -19.023 80.852 1.00 6.78 272 ASN A CA 1
ATOM 630 C C . ASN A 1 83 ? -182.058 -18.671 82.029 1.00 6.47 272 ASN A C 1
ATOM 631 O O . ASN A 1 83 ? -182.436 -17.863 82.878 1.00 9.50 272 ASN A O 1
ATOM 636 N N . VAL A 1 84 ? -180.888 -19.293 82.088 1.00 9.77 273 VAL A N 1
ATOM 637 C CA . VAL A 1 84 ? -179.947 -19.024 83.162 1.00 5.61 273 VAL A CA 1
ATOM 638 C C . VAL A 1 84 ? -178.534 -18.988 82.594 1.00 6.83 273 VAL A C 1
ATOM 639 O O . VAL A 1 84 ? -178.213 -19.698 81.640 1.00 8.68 273 VAL A O 1
ATOM 643 N N . CYS A 1 85 ? -177.705 -18.120 83.157 1.00 7.97 274 CYS A N 1
ATOM 644 C CA . CYS A 1 85 ? -176.320 -18.002 82.742 1.00 5.50 274 CYS A CA 1
ATOM 645 C C . CYS A 1 85 ? -175.482 -17.652 83.958 1.00 9.09 274 CYS A C 1
ATOM 646 O O . CYS A 1 85 ? -175.942 -16.943 84.850 1.00 9.05 274 CYS A O 1
ATOM 649 N N . ALA A 1 86 ? -174.262 -18.168 84.003 1.00 7.91 275 ALA A N 1
ATOM 650 C CA . ALA A 1 86 ? -173.353 -17.861 85.093 1.00 7.32 275 ALA A CA 1
ATOM 651 C C . ALA A 1 86 ? -172.091 -17.216 84.545 1.00 10.08 275 ALA A C 1
ATOM 652 O O . ALA A 1 86 ? -171.608 -17.598 83.480 1.00 9.05 275 ALA A O 1
ATOM 654 N N . ILE A 1 87 ? -171.581 -16.220 85.262 1.00 7.81 276 ILE A N 1
ATOM 655 C CA . ILE A 1 87 ? -170.288 -15.623 84.949 1.00 5.27 276 ILE A CA 1
ATOM 656 C C . ILE A 1 87 ? -169.468 -15.537 86.228 1.00 11.13 276 ILE A C 1
ATOM 657 O O . ILE A 1 87 ? -170.018 -15.536 87.329 1.00 7.53 276 ILE A O 1
ATOM 662 N N . LYS A 1 88 ? -168.149 -15.478 86.082 1.00 11.69 277 LYS A N 1
ATOM 663 C CA . LYS A 1 88 ? -167.277 -15.298 87.233 1.00 7.72 277 LYS A CA 1
ATOM 664 C C . LYS A 1 88 ? -167.337 -13.856 87.698 1.00 12.17 277 LYS A C 1
ATOM 665 O O . LYS A 1 88 ? -167.522 -12.950 86.887 1.00 13.06 277 LYS A O 1
ATOM 671 N N . ALA A 1 89 ? -167.192 -13.641 89.001 1.00 14.09 278 ALA A N 1
ATOM 672 C CA . ALA A 1 89 ? -167.045 -12.289 89.516 1.00 14.99 278 ALA A CA 1
ATOM 673 C C . ALA A 1 89 ? -165.731 -11.714 89.000 1.00 17.07 278 ALA A C 1
ATOM 674 O O . ALA A 1 89 ? -164.734 -12.428 88.897 1.00 13.62 278 ALA A O 1
ATOM 676 N N . PRO A 1 90 ? -165.731 -10.417 88.661 1.00 16.29 279 PRO A N 1
ATOM 677 C CA . PRO A 1 90 ? -164.530 -9.778 88.112 1.00 15.96 279 PRO A CA 1
ATOM 678 C 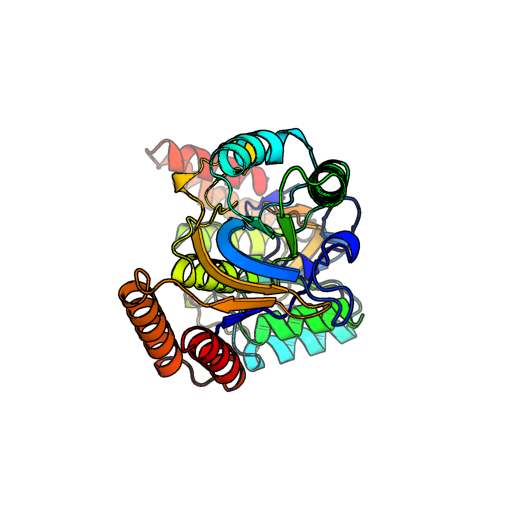C . PRO A 1 90 ? -163.441 -9.601 89.163 1.00 19.16 279 PRO A C 1
ATOM 679 O O . PRO A 1 90 ? -163.744 -9.475 90.348 1.00 17.16 279 PRO A O 1
ATOM 683 N N . GLY A 1 91 ? -162.186 -9.604 88.727 1.00 22.35 280 GLY A N 1
ATOM 684 C CA . GLY A 1 91 ? -161.071 -9.310 89.607 1.00 18.23 280 GLY A CA 1
ATOM 685 C C . GLY A 1 91 ? -160.770 -10.375 90.642 1.00 23.03 280 GLY A C 1
ATOM 686 O O . GLY A 1 91 ? -161.218 -11.515 90.536 1.00 22.97 280 GLY A O 1
ATOM 687 N N . PHE A 1 92 ? -160.002 -9.987 91.654 1.00 16.59 281 PHE A N 1
ATOM 688 C CA . PHE A 1 92 ? -159.564 -10.902 92.700 1.00 17.15 281 PHE A CA 1
ATOM 689 C C . PHE A 1 92 ? -159.571 -10.211 94.062 1.00 16.77 281 PHE A C 1
ATOM 690 O O . PHE A 1 92 ? -159.413 -8.995 94.146 1.00 20.04 281 PHE A O 1
ATOM 698 N N . GLY A 1 93 ? -159.762 -10.993 95.121 1.00 14.03 282 GLY A N 1
ATOM 699 C CA . GLY A 1 93 ? -159.586 -10.511 96.481 1.00 20.12 282 GLY A CA 1
ATOM 700 C C . GLY A 1 93 ? -160.468 -9.337 96.855 1.00 24.20 282 GLY A C 1
ATOM 701 O O . GLY A 1 93 ? -161.664 -9.339 96.570 1.00 14.71 282 GLY A O 1
ATOM 702 N N . GLU A 1 94 ? -159.872 -8.332 97.491 1.00 17.62 283 GLU A N 1
ATOM 703 C CA . GLU A 1 94 ? -160.613 -7.160 97.947 1.00 15.92 283 GLU A CA 1
ATOM 704 C C . GLU A 1 94 ? -161.191 -6.371 96.778 1.00 17.22 283 GLU A C 1
ATOM 705 O O . GLU A 1 94 ? -162.258 -5.764 96.894 1.00 12.96 283 GLU A O 1
ATOM 711 N N . ARG A 1 95 ? -160.487 -6.386 95.651 1.00 13.02 284 ARG A N 1
ATOM 712 C CA . ARG A 1 95 ? -160.950 -5.691 94.457 1.00 12.39 284 ARG A CA 1
ATOM 713 C C . ARG A 1 95 ? -162.210 -6.354 93.922 1.00 12.28 284 ARG A C 1
ATOM 714 O O . ARG A 1 95 ? -163.160 -5.678 93.529 1.00 11.73 284 ARG A O 1
ATOM 722 N N . ARG A 1 96 ? -162.209 -7.684 93.910 1.00 9.88 285 ARG A N 1
ATOM 723 C CA . ARG A 1 96 ? -163.387 -8.444 93.504 1.00 7.95 285 ARG A CA 1
ATOM 724 C C . ARG A 1 96 ? -164.565 -8.131 94.416 1.00 8.52 285 ARG A C 1
ATOM 725 O O . ARG A 1 96 ? -165.688 -7.941 93.958 1.00 10.20 285 ARG A O 1
ATOM 733 N N . LYS A 1 97 ? -164.293 -8.073 95.717 1.00 8.50 286 LYS A N 1
ATOM 734 C CA . LYS A 1 97 ? -165.314 -7.743 96.698 1.00 12.00 286 LYS A CA 1
ATOM 735 C C . LYS A 1 97 ? -165.918 -6.364 96.424 1.00 8.95 286 LYS A C 1
ATOM 736 O O . LYS A 1 97 ? -167.138 -6.195 96.446 1.00 9.79 286 LYS A O 1
ATOM 742 N N . SER A 1 98 ? -165.058 -5.387 96.148 1.00 8.12 287 SER A N 1
ATOM 743 C CA . SER A 1 98 ? -165.502 -4.020 95.891 1.00 9.32 287 SER A CA 1
ATOM 744 C C . SER A 1 98 ? -166.371 -3.930 94.641 1.00 9.72 287 SER A C 1
ATOM 745 O O . SER A 1 98 ? -167.359 -3.194 94.615 1.00 11.80 287 SER A O 1
ATOM 748 N N . LEU A 1 99 ? -165.996 -4.682 93.610 1.00 11.63 288 LEU A N 1
ATOM 749 C CA . LEU A 1 99 ? -166.748 -4.698 92.360 1.00 12.29 288 LEU A CA 1
ATOM 750 C C . LEU A 1 99 ? -168.111 -5.359 92.543 1.00 10.56 288 LEU A C 1
ATOM 751 O O . LEU A 1 99 ? -169.098 -4.918 91.961 1.00 9.51 288 LEU A O 1
ATOM 756 N N . LEU A 1 100 ? -168.170 -6.409 93.355 1.00 9.48 289 LEU A N 1
ATOM 757 C CA . LEU A 1 100 ? -169.431 -7.092 93.615 1.00 8.73 289 LEU A CA 1
ATOM 758 C C . LEU A 1 100 ? -170.369 -6.192 94.398 1.00 9.51 289 LEU A C 1
ATOM 759 O O . LEU A 1 100 ? -171.579 -6.223 94.188 1.00 9.44 289 LEU A O 1
ATOM 764 N N . GLN A 1 101 ? -169.801 -5.382 95.288 1.00 8.37 290 GLN A N 1
ATOM 765 C CA . GLN A 1 101 ? -170.582 -4.404 96.038 1.00 7.65 290 GLN A CA 1
ATOM 766 C C . GLN A 1 101 ? -171.209 -3.408 95.072 1.00 9.80 290 GLN A C 1
ATOM 767 O O . GLN A 1 101 ? -172.392 -3.081 95.187 1.00 9.81 290 GLN A O 1
ATOM 773 N N . ASP A 1 102 ? -170.412 -2.951 94.107 1.00 10.38 291 ASP A N 1
ATOM 774 C CA . ASP A 1 102 ? -170.886 -2.046 93.062 1.00 10.56 291 ASP A CA 1
ATOM 775 C C . ASP A 1 102 ? -172.038 -2.663 92.279 1.00 10.92 291 ASP A C 1
ATOM 776 O O . ASP A 1 102 ? -173.076 -2.033 92.079 1.00 9.68 291 ASP A O 1
ATOM 781 N N . ILE A 1 103 ? -171.838 -3.896 91.824 1.00 8.66 292 ILE A N 1
ATOM 782 C CA . ILE A 1 103 ? -172.850 -4.603 91.045 1.00 7.57 292 ILE A CA 1
ATOM 783 C C . ILE A 1 103 ? -174.138 -4.813 91.846 1.00 12.26 292 ILE A C 1
ATOM 784 O O . ILE A 1 103 ? -175.237 -4.673 91.307 1.00 13.75 292 ILE A O 1
ATOM 789 N N . ALA A 1 104 ? -173.999 -5.134 93.130 1.00 7.51 293 ALA A N 1
ATOM 790 C CA . ALA A 1 104 ? -175.155 -5.273 94.013 1.00 11.22 293 ALA A CA 1
ATOM 791 C C . ALA A 1 104 ? -175.938 -3.965 94.099 1.00 9.16 293 ALA A C 1
ATOM 792 O O . ALA A 1 104 ? -177.167 -3.962 94.033 1.00 10.84 293 ALA A O 1
ATOM 794 N N . ILE A 1 105 ? -175.221 -2.852 94.226 1.00 8.30 294 ILE A N 1
ATOM 795 C CA . ILE A 1 105 ? -175.863 -1.542 94.308 1.00 6.95 294 ILE A CA 1
ATOM 796 C C . ILE A 1 105 ? -176.606 -1.194 93.016 1.00 11.01 294 ILE A C 1
ATOM 797 O O . ILE A 1 105 ? -177.751 -0.741 93.051 1.00 14.02 294 ILE A O 1
ATOM 802 N N . VAL A 1 106 ? -175.957 -1.426 91.882 1.00 11.13 295 VAL A N 1
ATOM 803 C CA . VAL A 1 106 ? -176.519 -1.076 90.577 1.00 8.09 295 VAL A CA 1
ATOM 804 C C . VAL A 1 106 ? -177.751 -1.922 90.249 1.00 10.38 295 VAL A C 1
ATOM 805 O O . VAL A 1 106 ? -178.709 -1.432 89.648 1.00 11.83 295 VAL A O 1
ATOM 809 N N . THR A 1 107 ? -177.740 -3.186 90.663 1.00 11.11 296 THR A N 1
ATOM 810 C CA . THR A 1 107 ? -178.846 -4.087 90.345 1.00 12.96 296 THR A CA 1
ATOM 811 C C . THR A 1 107 ? -179.874 -4.188 91.470 1.00 12.86 296 THR A C 1
ATOM 812 O O . THR A 1 107 ? -180.946 -4.760 91.283 1.00 13.51 296 THR A O 1
ATOM 816 N N . GLY A 1 108 ? -179.553 -3.630 92.635 1.00 11.60 297 GLY A N 1
ATOM 817 C CA . GLY A 1 108 ? -180.435 -3.726 93.784 1.00 13.31 297 GLY A CA 1
ATOM 818 C C . GLY A 1 108 ? -180.454 -5.128 94.368 1.00 14.42 297 GLY A C 1
ATOM 819 O O . GLY A 1 108 ? -181.437 -5.555 94.974 1.00 13.42 297 GLY A O 1
ATOM 820 N N . ALA A 1 109 ? -179.357 -5.849 94.172 1.00 9.87 298 ALA A N 1
ATOM 821 C CA . ALA A 1 109 ? -179.194 -7.190 94.721 1.00 8.48 298 ALA A CA 1
ATOM 822 C C . ALA A 1 109 ? -178.610 -7.143 96.121 1.00 10.34 298 ALA A C 1
ATOM 823 O O . ALA A 1 109 ? -177.954 -6.172 96.493 1.00 13.14 298 ALA A O 1
ATOM 825 N N . GLU A 1 110 ? -178.849 -8.191 96.901 1.00 7.07 299 GLU A N 1
ATOM 826 C CA . GLU A 1 110 ? -178.070 -8.398 98.112 1.00 8.60 299 GLU A CA 1
ATOM 827 C C . GLU A 1 110 ? -176.773 -9.105 97.737 1.00 13.25 299 GLU A C 1
ATOM 828 O O . GLU A 1 110 ? -176.791 -10.129 97.053 1.00 13.89 299 GLU A O 1
ATOM 834 N N . PHE A 1 111 ? -175.648 -8.539 98.158 1.00 9.75 300 PHE A N 1
ATOM 835 C CA . PHE A 1 111 ? -174.362 -9.198 97.979 1.00 7.45 300 PHE A CA 1
ATOM 836 C C . PHE A 1 111 ? -174.293 -10.347 98.976 1.00 9.07 300 PHE A C 1
ATOM 837 O O . PHE A 1 111 ? -174.156 -10.144 100.182 1.00 12.39 300 PHE A O 1
ATOM 845 N N 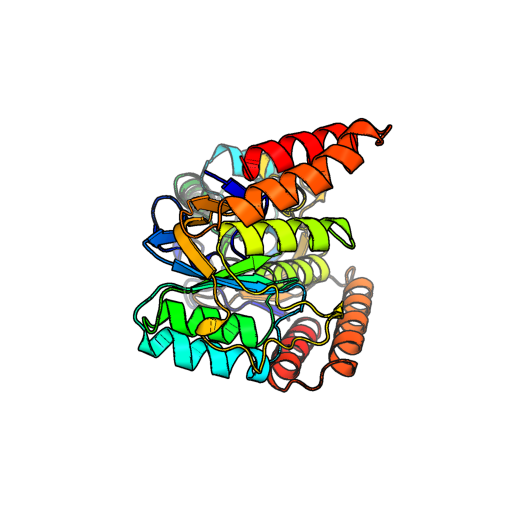. ILE A 1 112 ? -174.439 -11.560 98.454 1.00 10.01 301 ILE A N 1
ATOM 846 C CA . ILE A 1 112 ? -174.319 -12.760 99.263 1.00 9.88 301 ILE A CA 1
ATOM 847 C C . ILE A 1 112 ? -172.835 -12.991 99.516 1.00 9.39 301 ILE A C 1
ATOM 848 O O . ILE A 1 112 ? -172.172 -13.771 98.825 1.00 12.50 301 ILE A O 1
ATOM 853 N N . ALA A 1 113 ? -172.324 -12.271 100.512 1.00 11.99 302 ALA A N 1
ATOM 854 C CA . ALA A 1 113 ? -170.894 -12.184 100.778 1.00 10.14 302 ALA A CA 1
ATOM 855 C C . ALA A 1 113 ? -170.442 -13.200 101.817 1.00 18.59 302 ALA A C 1
ATOM 856 O O . ALA A 1 113 ? -171.051 -13.325 102.879 1.00 16.31 302 ALA A O 1
ATOM 858 N N . LYS A 1 114 ? -169.367 -13.919 101.508 1.00 13.54 303 LYS A N 1
ATOM 859 C CA . LYS A 1 114 ? -168.828 -14.917 102.424 1.00 19.65 303 LYS A CA 1
ATOM 860 C C . LYS A 1 114 ? -168.378 -14.293 103.748 1.00 25.85 303 LYS A C 1
ATOM 861 O O . LYS A 1 114 ? -168.545 -14.894 104.808 1.00 21.74 303 LYS A O 1
ATOM 867 N N . ASP A 1 115 ? -167.829 -13.083 103.687 1.00 26.92 304 ASP A N 1
ATOM 868 C CA . ASP A 1 115 ? -167.316 -12.418 104.885 1.00 24.26 304 ASP A CA 1
ATOM 869 C C . ASP A 1 115 ? -168.422 -12.024 105.857 1.00 36.82 304 ASP A C 1
ATOM 870 O O . ASP A 1 115 ? -168.164 -11.813 107.042 1.00 39.15 304 ASP A O 1
ATOM 875 N N . LEU A 1 116 ? -169.650 -11.922 105.360 1.00 21.95 305 LEU A N 1
ATOM 876 C CA . LEU A 1 116 ? -170.768 -11.555 106.218 1.00 22.19 305 LEU A CA 1
ATOM 877 C C . LEU A 1 116 ? -171.585 -12.783 106.619 1.00 22.20 305 LEU A C 1
ATOM 878 O O . LEU A 1 116 ? -172.622 -12.666 107.270 1.00 22.47 305 LEU A O 1
ATOM 883 N N . GLY A 1 117 ? -171.110 -13.962 106.230 1.00 22.43 306 GLY A N 1
ATOM 884 C CA . GLY A 1 117 ? -171.761 -15.205 106.602 1.00 24.56 306 GLY A CA 1
ATOM 885 C C . GLY A 1 117 ? -172.989 -15.554 105.782 1.00 30.50 306 GLY A C 1
ATOM 886 O O . GLY A 1 117 ? -173.731 -16.468 106.140 1.00 28.30 306 GLY A O 1
ATOM 887 N N . MET A 1 118 ? -173.210 -14.831 104.687 1.00 24.26 307 MET A N 1
ATOM 888 C CA . MET A 1 118 ? -174.346 -15.114 103.810 1.00 25.35 307 MET A CA 1
ATOM 889 C C . MET A 1 118 ? -174.048 -16.342 102.940 1.00 21.08 307 MET A C 1
ATOM 890 O O . MET A 1 118 ? -172.960 -16.452 102.373 1.00 18.13 307 MET A O 1
ATOM 895 N N . LYS A 1 119 ? -175.001 -17.270 102.842 1.00 24.74 308 LYS A N 1
ATOM 896 C CA . LYS A 1 119 ? -174.791 -18.499 102.070 1.00 26.61 308 LYS A CA 1
ATOM 897 C C . LYS A 1 119 ? -175.723 -18.542 100.874 1.00 14.00 308 LYS A C 1
ATOM 898 O O . LYS A 1 119 ? -176.875 -18.130 100.968 1.00 17.88 308 LYS A O 1
ATOM 904 N N . VAL A 1 120 ? -175.234 -19.063 99.752 1.00 20.77 309 VAL A N 1
ATOM 905 C CA . VAL A 1 120 ? -176.048 -19.176 98.540 1.00 13.62 309 VAL A CA 1
ATOM 906 C C . VAL A 1 120 ? -177.242 -20.123 98.734 1.00 12.45 309 VAL A C 1
ATOM 907 O O . VAL A 1 120 ? -178.318 -19.914 98.165 1.00 15.79 309 VAL A O 1
ATOM 911 N N . GLU A 1 121 ? -177.051 -21.152 99.552 1.00 17.60 310 GLU A N 1
ATOM 912 C CA . GLU A 1 121 ? -178.079 -22.168 99.741 1.00 20.00 310 GLU A CA 1
ATOM 913 C C . GLU A 1 121 ? -179.371 -21.584 100.308 1.00 19.94 310 GLU A C 1
ATOM 914 O O . GLU A 1 121 ? -180.449 -22.095 100.030 1.00 16.08 310 GLU A O 1
ATOM 920 N N . GLN A 1 122 ? -179.273 -20.516 101.092 1.00 20.33 311 GLN A N 1
ATOM 921 C CA . GLN A 1 122 ? -180.469 -19.939 101.695 1.00 22.28 311 GLN A CA 1
ATOM 922 C C . GLN A 1 122 ? -180.918 -18.690 100.961 1.00 23.00 311 GLN A C 1
ATOM 923 O O . GLN A 1 122 ? -181.731 -17.927 101.479 1.00 19.00 311 GLN A O 1
ATOM 929 N N . ALA A 1 123 ? -180.378 -18.471 99.765 1.00 17.81 312 ALA A N 1
ATOM 930 C CA . ALA A 1 123 ? -180.792 -17.337 98.954 1.00 15.55 312 ALA A CA 1
ATOM 931 C C . ALA A 1 123 ? -182.268 -17.450 98.584 1.00 15.93 312 ALA A C 1
ATOM 932 O O . ALA A 1 123 ? -182.770 -18.538 98.308 1.00 20.01 312 ALA A O 1
ATOM 934 N N . VAL A 1 124 ? -182.959 -16.316 98.584 1.00 11.85 313 VAL A N 1
ATOM 935 C CA . VAL A 1 124 ? -184.347 -16.257 98.144 1.00 10.97 313 VAL A CA 1
ATOM 936 C C . VAL A 1 124 ? -184.483 -15.165 97.094 1.00 13.59 313 VAL A C 1
ATOM 937 O O . VAL A 1 124 ? -183.617 -14.298 96.981 1.00 12.81 313 VAL A O 1
ATOM 941 N N . VAL A 1 125 ? -185.567 -15.211 96.327 1.00 12.90 314 VAL A N 1
ATOM 942 C CA . VAL A 1 125 ? -185.765 -14.286 95.216 1.00 14.22 314 VAL A CA 1
ATOM 943 C C . VAL A 1 125 ? -185.682 -12.821 95.646 1.00 15.18 314 VAL A C 1
ATOM 944 O O . VAL A 1 125 ? -185.222 -11.970 94.887 1.00 14.84 314 VAL A O 1
ATOM 948 N N . GLU A 1 126 ? -186.115 -12.535 96.875 1.00 13.01 315 GLU A N 1
ATOM 949 C CA . GLU A 1 126 ? -186.042 -11.184 97.417 1.00 15.49 315 GLU A CA 1
ATOM 950 C C . GLU A 1 126 ? -184.619 -10.616 97.392 1.00 15.01 315 GLU A C 1
ATOM 951 O O . GLU A 1 126 ? -184.431 -9.405 97.262 1.00 17.04 315 GLU A O 1
ATOM 957 N N . GLN A 1 127 ? -183.626 -11.492 97.499 1.00 9.24 316 GLN A N 1
ATOM 958 C CA . GLN A 1 127 ? -182.227 -11.070 97.548 1.00 10.17 316 GLN A CA 1
ATOM 959 C C . GLN A 1 127 ? -181.602 -10.884 96.170 1.00 16.71 316 GLN A C 1
ATOM 960 O O . GLN A 1 127 ? -180.453 -10.457 96.056 1.00 11.76 316 GLN A O 1
ATOM 966 N N . LEU A 1 128 ? -182.350 -11.215 95.127 1.00 7.95 317 LEU A N 1
ATOM 967 C CA . LEU A 1 128 ? -181.848 -11.056 93.771 1.00 9.16 317 LEU A CA 1
ATOM 968 C C . LEU A 1 128 ? -182.051 -9.629 93.291 1.00 12.70 317 LEU A C 1
ATOM 969 O O . LEU A 1 128 ? -183.031 -8.968 93.653 1.00 13.61 317 LEU A O 1
ATOM 974 N N . GLY A 1 129 ? -181.114 -9.157 92.480 1.00 10.05 318 GLY A N 1
ATOM 975 C CA . GLY A 1 129 ? -181.232 -7.854 91.859 1.00 11.67 318 GLY A CA 1
ATOM 976 C C . GLY A 1 129 ? -181.954 -8.011 90.544 1.00 11.57 318 GLY A C 1
ATOM 977 O O . GLY A 1 129 ? -182.405 -9.102 90.209 1.00 10.46 318 GLY A O 1
ATOM 978 N N . VAL A 1 130 ? -182.070 -6.925 89.795 1.00 7.89 319 VAL A N 1
ATOM 979 C CA . VAL A 1 130 ? -182.691 -6.997 88.485 1.00 13.50 319 VAL A CA 1
ATOM 980 C C . VAL A 1 130 ? -181.939 -6.103 87.509 1.00 15.95 319 VAL A C 1
ATOM 981 O O . VAL A 1 130 ? -181.489 -5.012 87.860 1.00 18.17 319 VAL A O 1
ATOM 985 N N . ALA A 1 131 ? -181.765 -6.597 86.289 1.00 13.56 320 ALA A N 1
ATOM 986 C CA . ALA A 1 131 ? -181.156 -5.812 85.230 1.00 15.72 320 ALA A CA 1
ATOM 987 C C . ALA A 1 131 ? -182.134 -5.719 84.074 1.00 23.86 320 ALA A C 1
ATOM 988 O O . ALA A 1 131 ? -182.756 -6.714 83.704 1.00 22.61 320 ALA A O 1
ATOM 990 N N . ARG A 1 132 ? -182.279 -4.524 83.515 1.00 22.48 321 ARG A N 1
ATOM 991 C CA . ARG A 1 132 ? -183.198 -4.307 82.405 1.00 27.16 321 ARG A CA 1
ATOM 992 C C . ARG A 1 132 ? -182.761 -5.103 81.184 1.00 20.50 321 ARG A C 1
ATOM 993 O O . ARG A 1 132 ? -183.567 -5.773 80.534 1.00 25.53 321 ARG A O 1
ATOM 1001 N N . LYS A 1 133 ? -181.474 -5.009 80.879 1.00 22.34 322 LYS A N 1
ATOM 1002 C CA . LYS A 1 133 ? -180.890 -5.706 79.741 1.00 27.86 322 LYS A CA 1
ATOM 1003 C C . LYS A 1 133 ? -179.608 -6.398 80.147 1.00 28.30 322 LYS A C 1
ATOM 1004 O O . LYS A 1 133 ? -178.772 -5.806 80.823 1.00 20.04 322 LYS A O 1
ATOM 1010 N N . VAL A 1 134 ? -179.451 -7.653 79.739 1.00 22.62 323 VAL A N 1
ATOM 1011 C CA . VAL A 1 134 ? -178.216 -8.385 79.988 1.00 16.45 323 VAL A CA 1
ATOM 1012 C C . VAL A 1 134 ? -177.692 -8.978 78.691 1.00 13.22 323 VAL A C 1
ATOM 1013 O O . VAL A 1 134 ? -178.416 -9.676 77.980 1.00 21.65 323 VAL A O 1
ATOM 1017 N N . THR A 1 135 ? -176.434 -8.687 78.384 1.00 17.61 324 THR A N 1
ATOM 1018 C CA . THR A 1 135 ? -175.758 -9.311 77.258 1.00 15.77 324 THR A CA 1
ATOM 1019 C C . THR A 1 135 ? -174.463 -9.951 77.729 1.00 15.29 324 THR A C 1
ATOM 1020 O O . THR A 1 135 ? -173.567 -9.270 78.228 1.00 17.22 324 THR A O 1
ATOM 1024 N N . VAL A 1 136 ? -174.369 -11.268 77.578 1.00 12.94 325 VAL A N 1
ATOM 1025 C CA . VAL A 1 136 ? -173.157 -11.984 77.948 1.00 12.74 325 VAL A CA 1
ATOM 1026 C C . VAL A 1 136 ? -172.473 -12.5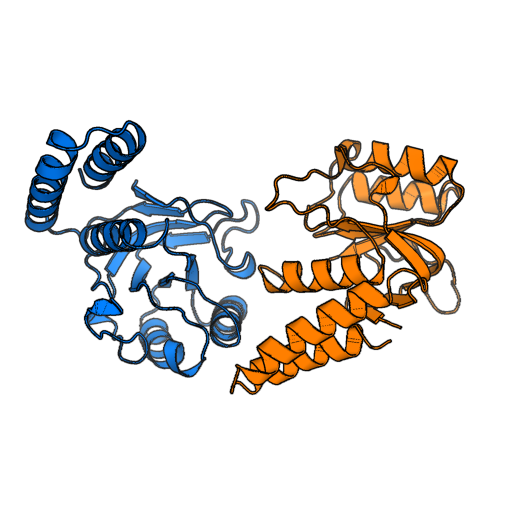45 76.708 1.00 13.51 325 VAL A C 1
ATOM 1027 O O . VAL A 1 136 ? -173.070 -13.309 75.944 1.00 13.95 325 VAL A O 1
ATOM 1031 N N . ALA A 1 137 ? -171.223 -12.145 76.510 1.00 9.78 326 ALA A N 1
ATOM 1032 C CA . ALA A 1 137 ? -170.401 -12.667 75.424 1.00 16.82 326 ALA A CA 1
ATOM 1033 C C . ALA A 1 137 ? -169.391 -13.652 75.992 1.00 17.41 326 ALA A C 1
ATOM 1034 O O . ALA A 1 137 ? -169.453 -13.990 77.171 1.00 17.05 326 ALA A O 1
ATOM 1036 N N . ASN A 1 138 ? -168.453 -14.106 75.165 1.00 15.02 327 ASN A N 1
ATOM 1037 C CA . ASN A 1 138 ? -167.458 -15.066 75.631 1.00 15.15 327 ASN A CA 1
ATOM 1038 C C . ASN A 1 138 ? -166.493 -14.463 76.648 1.00 17.02 327 ASN A C 1
ATOM 1039 O O . ASN A 1 138 ? -165.963 -15.174 77.502 1.00 19.82 327 ASN A O 1
ATOM 1044 N N . ASN A 1 139 ? -166.267 -13.154 76.564 1.00 19.66 328 ASN A N 1
ATOM 1045 C CA . ASN A 1 139 ? -165.265 -12.521 77.418 1.00 18.58 328 ASN A CA 1
ATOM 1046 C C . ASN A 1 139 ? -165.755 -11.311 78.212 1.00 18.17 328 ASN A C 1
ATOM 1047 O O . ASN A 1 139 ? -165.075 -10.864 79.136 1.00 24.30 328 ASN A O 1
ATOM 1052 N N . THR A 1 140 ? -166.922 -10.777 77.858 1.00 18.48 329 THR A N 1
ATOM 1053 C CA . THR A 1 140 ? -167.485 -9.641 78.587 1.00 22.11 329 THR A CA 1
ATOM 1054 C C . THR A 1 140 ? -168.982 -9.779 78.844 1.00 26.88 329 THR A C 1
ATOM 1055 O O . THR A 1 140 ? -169.681 -10.546 78.177 1.00 20.59 329 THR A O 1
ATOM 1059 N N . THR A 1 141 ? -169.459 -9.019 79.824 1.00 16.02 330 THR A N 1
ATOM 1060 C CA . THR A 1 141 ? -170.876 -8.928 80.140 1.00 18.99 330 THR A CA 1
ATOM 1061 C C . THR A 1 141 ? -171.273 -7.462 80.245 1.00 20.92 330 THR A C 1
ATOM 1062 O O . THR A 1 141 ? -170.545 -6.660 80.830 1.00 26.35 330 THR A O 1
ATOM 1066 N N . THR A 1 142 ? -172.416 -7.113 79.669 1.00 19.91 331 THR A N 1
ATOM 1067 C CA . THR A 1 142 ? -172.931 -5.753 79.764 1.00 23.48 331 THR A CA 1
ATOM 1068 C C . THR A 1 142 ? -174.292 -5.743 80.443 1.00 23.79 331 THR A C 1
ATOM 1069 O O . THR A 1 142 ? -175.235 -6.384 79.976 1.00 19.83 331 THR A O 1
ATOM 1073 N N . LEU A 1 143 ? -174.386 -5.021 81.557 1.00 18.55 332 LEU A N 1
ATOM 1074 C CA . LEU A 1 143 ? -175.642 -4.890 82.281 1.00 27.46 332 LEU A CA 1
ATOM 1075 C C . LEU A 1 143 ? -176.242 -3.502 82.108 1.00 25.65 332 LEU A C 1
ATOM 1076 O O . LEU A 1 143 ? -175.564 -2.493 82.304 1.00 31.04 332 LEU A O 1
ATOM 1081 N N . ILE A 1 144 ? -177.516 -3.458 81.740 1.00 24.95 333 ILE A N 1
ATOM 1082 C CA . ILE A 1 144 ? -178.274 -2.216 81.791 1.00 26.33 333 ILE A CA 1
ATOM 1083 C C . ILE A 1 144 ? -179.284 -2.331 82.927 1.00 21.04 333 ILE A C 1
ATOM 1084 O O . ILE A 1 144 ? -180.115 -3.236 82.939 1.00 20.06 333 ILE A O 1
ATOM 1089 N N . ALA A 1 145 ? -179.198 -1.427 83.897 1.00 21.16 334 ALA A N 1
ATOM 1090 C CA . ALA A 1 145 ? -180.025 -1.535 85.092 1.00 21.07 334 ALA A CA 1
ATOM 1091 C C . ALA A 1 145 ? -180.667 -0.205 85.460 1.00 18.95 334 ALA A C 1
ATOM 1092 O O . ALA A 1 145 ? -180.078 0.857 85.258 1.00 25.09 334 ALA A O 1
ATOM 1094 N N . ASP A 1 146 ? -181.875 -0.271 86.008 1.00 21.55 335 ASP A N 1
ATOM 1095 C CA . ASP A 1 146 ? -182.561 0.930 86.474 1.00 20.88 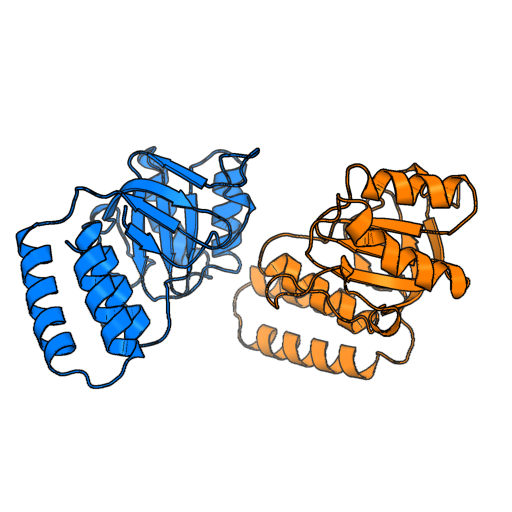335 ASP A CA 1
ATOM 1096 C C . ASP A 1 146 ? -183.102 0.760 87.892 1.00 26.94 335 ASP A C 1
ATOM 1097 O O . ASP A 1 146 ? -183.881 1.583 88.371 1.00 19.70 335 ASP A O 1
ATOM 1102 N N . ALA A 1 147 ? -182.677 -0.308 88.560 1.00 20.75 336 ALA A N 1
ATOM 1103 C CA . ALA A 1 147 ? -183.183 -0.637 89.888 1.00 18.13 336 ALA A CA 1
ATOM 1104 C C . ALA A 1 147 ? -182.405 0.043 91.007 1.00 15.76 336 ALA A C 1
ATOM 1105 O O . ALA A 1 147 ? -182.807 -0.015 92.167 1.00 19.90 336 ALA A O 1
ATOM 1107 N N . ALA A 1 148 ? -181.292 0.683 90.664 1.00 19.21 337 ALA A N 1
ATOM 1108 C CA . ALA A 1 148 ? -180.426 1.280 91.675 1.00 21.08 337 ALA A CA 1
ATOM 1109 C C . ALA A 1 148 ? -181.092 2.446 92.393 1.00 19.60 337 ALA A C 1
ATOM 1110 O O . ALA A 1 148 ? -181.703 3.312 91.765 1.00 19.58 337 ALA A O 1
ATOM 1112 N N . SER A 1 149 ? -180.978 2.448 93.715 1.00 15.82 338 SER A N 1
ATOM 1113 C CA . SER A 1 149 ? -181.293 3.628 94.507 1.00 17.67 338 SER A CA 1
ATOM 1114 C C . SER A 1 149 ? -180.262 4.712 94.212 1.00 20.61 338 SER A C 1
ATOM 1115 O O . SER A 1 149 ? -179.062 4.482 94.349 1.00 18.00 338 SER A O 1
ATOM 1118 N N . LYS A 1 150 ? -180.719 5.889 93.799 1.00 18.54 339 LYS A N 1
ATOM 1119 C CA . LYS A 1 150 ? -179.790 6.970 93.490 1.00 20.59 339 LYS A CA 1
ATOM 1120 C C . LYS A 1 150 ? -179.067 7.470 94.742 1.00 16.98 339 LYS A C 1
ATOM 1121 O O . LYS A 1 150 ? -177.933 7.940 94.656 1.00 18.50 339 LYS A O 1
ATOM 1127 N N . ASP A 1 151 ? -179.705 7.362 95.904 1.00 11.20 340 ASP A N 1
ATOM 1128 C CA . ASP A 1 151 ? -179.022 7.707 97.149 1.00 13.82 340 ASP A CA 1
ATOM 1129 C C . ASP A 1 151 ? -177.873 6.733 97.419 1.00 13.77 340 ASP A C 1
ATOM 1130 O O . ASP A 1 151 ? -176.804 7.141 97.880 1.00 12.11 340 ASP A O 1
ATOM 1135 N N . GLU A 1 152 ? -178.092 5.453 97.131 1.00 14.99 341 GLU A N 1
ATOM 1136 C CA . GLU A 1 152 ? -177.038 4.452 97.286 1.00 19.29 341 GLU A CA 1
ATOM 1137 C C . GLU A 1 152 ? -175.896 4.725 96.317 1.00 13.13 341 GLU A C 1
ATOM 1138 O O . GLU A 1 152 ? -174.723 4.606 96.680 1.00 12.42 341 GLU A O 1
ATOM 1144 N N . ILE A 1 153 ? -176.245 5.078 95.084 1.00 13.65 342 ILE A N 1
ATOM 1145 C CA . ILE A 1 153 ? -175.244 5.415 94.077 1.00 13.51 342 ILE A CA 1
ATOM 1146 C C . ILE A 1 153 ? -174.403 6.599 94.537 1.00 11.96 342 ILE A C 1
ATOM 1147 O O . ILE A 1 153 ? -173.179 6.565 94.456 1.00 10.59 342 ILE A O 1
ATOM 1152 N N . GLU A 1 154 ? -175.058 7.641 95.043 1.00 13.34 343 GLU A N 1
ATOM 1153 C CA . GLU A 1 154 ? -174.340 8.833 95.474 1.00 12.61 343 GLU A CA 1
ATOM 1154 C C . GLU A 1 154 ? -173.491 8.550 96.708 1.00 14.54 343 GLU A C 1
ATOM 1155 O O . GLU A 1 154 ? -172.378 9.063 96.833 1.00 14.11 343 GLU A O 1
ATOM 1161 N N . MET A 1 155 ? -174.019 7.728 97.611 1.00 11.76 344 MET A N 1
ATOM 1162 C CA . MET A 1 155 ? -173.268 7.276 98.778 1.00 12.73 344 MET A CA 1
ATOM 1163 C C . MET A 1 155 ? -172.002 6.535 98.360 1.00 9.05 344 MET A C 1
ATOM 1164 O O . MET A 1 155 ? -170.919 6.778 98.894 1.00 13.82 344 MET A O 1
ATOM 1169 N N . ARG A 1 156 ? -172.152 5.630 97.401 1.00 12.69 345 ARG A N 1
ATOM 1170 C CA . ARG A 1 156 ? -171.037 4.812 96.938 1.00 9.98 345 ARG A CA 1
ATOM 1171 C C . ARG A 1 156 ? -169.983 5.660 96.234 1.00 13.79 345 ARG A C 1
ATOM 1172 O O . ARG A 1 156 ? -168.783 5.460 96.422 1.00 14.15 345 ARG A O 1
ATOM 1180 N N . ILE A 1 157 ? -170.441 6.607 95.425 1.00 11.38 346 ILE A N 1
ATOM 1181 C CA . ILE A 1 157 ? -169.547 7.515 94.720 1.00 13.12 346 ILE A CA 1
ATOM 1182 C C . ILE A 1 157 ? -168.750 8.365 95.706 1.00 12.52 346 ILE A C 1
ATOM 1183 O O . ILE A 1 157 ? -167.553 8.589 95.519 1.00 15.97 346 ILE A O 1
ATOM 1188 N N . ALA A 1 158 ? -169.411 8.818 96.767 1.00 8.90 347 ALA A N 1
ATOM 1189 C CA . ALA A 1 158 ? -168.734 9.561 97.827 1.00 12.53 347 ALA A CA 1
ATOM 1190 C C . ALA A 1 158 ? -167.660 8.714 98.510 1.00 13.97 347 ALA A C 1
ATOM 1191 O O . ALA A 1 158 ? -166.596 9.220 98.870 1.00 18.20 347 ALA A O 1
ATOM 1193 N N . GLN A 1 159 ? -167.949 7.430 98.698 1.00 13.22 348 GLN A N 1
ATOM 1194 C CA . GLN A 1 159 ? -166.977 6.500 99.265 1.00 12.98 348 GLN A CA 1
ATOM 1195 C C . GLN A 1 159 ? -165.772 6.364 98.339 1.00 16.43 348 GLN A C 1
ATOM 1196 O O . GLN A 1 159 ? -164.624 6.504 98.766 1.00 22.06 348 GLN A O 1
ATOM 1202 N N . LEU A 1 160 ? -166.044 6.106 97.067 1.00 13.14 349 LEU A N 1
ATOM 1203 C CA . LEU A 1 160 ? -164.988 5.908 96.081 1.00 14.52 349 LEU A CA 1
ATOM 1204 C C . LEU A 1 160 ? -164.218 7.195 95.794 1.00 16.06 349 LEU A C 1
ATOM 1205 O O . LEU A 1 160 ? -163.047 7.147 95.418 1.00 18.08 349 LEU A O 1
ATOM 1210 N N . LYS A 1 161 ? -164.883 8.335 95.967 1.00 12.60 350 LYS A N 1
ATOM 1211 C CA . LYS A 1 161 ? -164.262 9.643 95.773 1.00 20.09 350 LYS A CA 1
ATOM 1212 C C . LYS A 1 161 ? -163.049 9.827 96.671 1.00 19.86 350 LYS A C 1
ATOM 1213 O O . LYS A 1 161 ? -162.008 10.326 96.235 1.00 16.04 350 LYS A O 1
ATOM 1219 N N . LYS A 1 162 ? -163.193 9.432 97.931 1.00 16.33 351 LYS A N 1
ATOM 1220 C CA . LYS A 1 162 ? -162.110 9.577 98.892 1.00 14.78 351 LYS A CA 1
ATOM 1221 C C . LYS A 1 162 ? -160.932 8.695 98.496 1.00 14.88 351 LYS A C 1
ATOM 1222 O O . LYS A 1 162 ? -159.784 9.134 98.534 1.00 19.95 351 LYS A O 1
ATOM 1228 N N . GLU A 1 163 ? -161.227 7.461 98.100 1.00 15.73 352 GLU A N 1
ATOM 1229 C CA . GLU A 1 163 ? -160.196 6.522 97.672 1.00 17.13 352 GLU A CA 1
ATOM 1230 C C . GLU A 1 163 ? -159.443 7.035 96.453 1.00 16.06 352 GLU A C 1
ATOM 1231 O O . GLU A 1 163 ? -158.223 6.900 96.364 1.00 16.66 352 GLU A O 1
ATOM 1237 N N . LEU A 1 164 ? -160.177 7.615 95.510 1.00 12.47 353 LEU A N 1
ATOM 1238 C CA . LEU A 1 164 ? -159.573 8.109 94.277 1.00 12.47 353 LEU A CA 1
ATOM 1239 C C . LEU A 1 164 ? -158.697 9.327 94.548 1.00 13.63 353 LEU A C 1
ATOM 1240 O O . LEU A 1 164 ? -157.612 9.455 93.979 1.00 12.72 353 LEU A O 1
ATOM 1245 N N . ALA A 1 165 ? -159.166 10.216 95.416 1.00 14.17 354 ALA A N 1
ATOM 1246 C CA . ALA A 1 165 ? -158.393 11.401 95.773 1.00 12.15 354 ALA A CA 1
ATOM 1247 C C . ALA A 1 165 ? -157.086 11.014 96.465 1.00 18.33 354 ALA A C 1
ATOM 1248 O O . ALA A 1 165 ? -156.067 11.693 96.310 1.00 16.53 354 ALA A O 1
ATOM 1250 N N . GLU A 1 166 ? -157.126 9.914 97.211 1.00 16.62 355 GLU A N 1
ATOM 1251 C CA . GLU A 1 166 ? -155.998 9.487 98.040 1.00 17.78 355 GLU A CA 1
ATOM 1252 C C . GLU A 1 166 ? -155.005 8.567 97.333 1.00 18.41 355 GLU A C 1
ATOM 1253 O O . GLU A 1 166 ? -153.829 8.526 97.702 1.00 23.51 355 GLU A O 1
ATOM 1259 N N . THR A 1 167 ? -155.464 7.829 96.326 1.00 14.51 356 THR A N 1
ATOM 1260 C CA . THR A 1 167 ? -154.621 6.808 95.710 1.00 18.51 356 THR A CA 1
ATOM 1261 C C . THR A 1 167 ? -153.461 7.421 94.927 1.00 23.95 356 THR A C 1
ATOM 1262 O O . THR A 1 167 ? -153.574 8.509 94.359 1.00 15.61 356 THR A O 1
ATOM 1266 N N . ASP A 1 168 ? -152.340 6.708 94.905 1.00 16.40 357 ASP A N 1
ATOM 1267 C CA . ASP A 1 168 ? -151.139 7.203 94.247 1.00 15.04 357 ASP A CA 1
ATOM 1268 C C . ASP A 1 168 ? -150.617 6.226 93.202 1.00 20.98 357 ASP A C 1
ATOM 1269 O O . ASP A 1 168 ? -149.464 6.309 92.790 1.00 16.43 357 ASP A O 1
ATOM 1274 N N . SER A 1 169 ? -151.459 5.291 92.776 1.00 15.59 358 SER A N 1
ATOM 1275 C CA . SER A 1 169 ? -151.051 4.380 91.718 1.00 16.98 358 SER A CA 1
ATOM 1276 C C . SER A 1 169 ? -151.893 4.618 90.475 1.00 16.08 358 SER A C 1
ATOM 1277 O O . SER A 1 169 ? -153.099 4.869 90.565 1.00 16.15 358 SER A O 1
ATOM 1280 N N . VAL A 1 170 ? -151.240 4.563 89.321 1.00 17.43 359 VAL A N 1
ATOM 1281 C CA . VAL A 1 170 ? -151.916 4.734 88.043 1.00 16.65 359 VAL A CA 1
ATOM 1282 C C . VAL A 1 170 ? -153.028 3.704 87.887 1.00 17.03 359 VAL A C 1
ATOM 1283 O O . VAL A 1 170 ? -154.132 4.028 87.446 1.00 17.67 359 VAL A O 1
ATOM 1287 N N . TYR A 1 171 ? -152.734 2.466 88.268 1.00 13.39 360 TYR A N 1
ATOM 1288 C CA . TYR A 1 171 ? -153.696 1.379 88.126 1.00 16.25 360 TYR A CA 1
ATOM 1289 C C . TYR A 1 171 ? -154.979 1.631 88.917 1.00 15.37 360 TYR A C 1
ATOM 1290 O O . TYR A 1 171 ? -156.079 1.507 88.379 1.00 17.44 360 TYR A O 1
ATOM 1299 N N . ASP A 1 172 ? -154.840 1.985 90.189 1.00 16.84 361 ASP A N 1
ATOM 1300 C CA . ASP A 1 172 ? -156.008 2.223 91.030 1.00 17.36 361 ASP A CA 1
ATOM 1301 C C . ASP A 1 172 ? -156.722 3.512 90.639 1.00 16.25 361 ASP A C 1
ATOM 1302 O O . ASP A 1 172 ? -157.938 3.623 90.774 1.00 13.77 361 ASP A O 1
ATOM 1307 N N . THR A 1 173 ? -155.961 4.490 90.162 1.00 10.88 362 THR A N 1
ATOM 1308 C CA . THR A 1 173 ? -156.551 5.727 89.663 1.00 12.10 362 THR A CA 1
ATOM 1309 C C . THR A 1 173 ? -157.480 5.423 88.489 1.00 15.11 362 THR A C 1
ATOM 1310 O O . THR A 1 173 ? -158.605 5.928 88.415 1.00 13.04 362 THR A O 1
ATOM 1314 N N . GLU A 1 174 ? -157.008 4.571 87.588 1.00 11.19 363 GLU A N 1
ATOM 1315 C CA . GLU A 1 174 ? -157.774 4.187 86.411 1.00 14.44 363 GLU A CA 1
ATOM 1316 C C . GLU A 1 174 ? -159.033 3.414 86.797 1.00 15.72 363 GLU A C 1
ATOM 1317 O O . GLU A 1 174 ? -160.124 3.704 86.309 1.00 20.31 363 GLU A O 1
ATOM 1323 N N . LYS A 1 175 ? -158.874 2.440 87.685 1.00 15.29 364 LYS A N 1
ATOM 1324 C CA . LYS A 1 175 ? -159.981 1.570 88.070 1.00 16.91 364 LYS A CA 1
ATOM 1325 C C . LYS A 1 175 ? -161.036 2.279 88.915 1.00 15.24 364 LYS A C 1
ATOM 1326 O O . LYS A 1 175 ? -162.225 2.019 88.759 1.00 18.09 364 LYS A O 1
ATOM 1332 N N . LEU A 1 176 ? -160.612 3.171 89.803 1.00 12.43 365 LEU A N 1
ATOM 1333 C CA . LEU A 1 176 ? -161.566 3.870 90.662 1.00 10.98 365 LEU A CA 1
ATOM 1334 C C . LEU A 1 176 ? -162.353 4.909 89.875 1.00 11.86 365 LEU A C 1
ATOM 1335 O O . LEU A 1 176 ? -163.566 5.041 90.048 1.00 12.72 365 LEU A O 1
ATOM 1340 N N . SER A 1 177 ? -161.664 5.644 89.008 1.00 13.25 366 SER A N 1
ATOM 1341 C CA . SER A 1 177 ? -162.325 6.674 88.217 1.00 13.34 366 SER A CA 1
ATOM 1342 C C . SER A 1 177 ? -163.325 6.039 87.255 1.00 21.66 366 SER A C 1
ATOM 1343 O O . SER A 1 177 ? -164.388 6.602 86.998 1.00 19.59 366 SER A O 1
ATOM 1346 N N . GLU A 1 178 ? -163.004 4.854 86.744 1.00 19.18 367 GLU A N 1
ATOM 1347 C CA . GLU A 1 178 ? -163.919 4.170 85.842 1.00 24.32 367 GLU A CA 1
ATOM 1348 C C . GLU A 1 178 ? -165.079 3.532 86.622 1.00 21.55 367 GLU A C 1
ATOM 1349 O O . GLU A 1 178 ? -166.186 3.415 86.099 1.00 28.25 367 GLU A O 1
ATOM 1355 N N . ARG A 1 179 ? -164.840 3.134 87.870 1.00 15.58 368 ARG A N 1
ATOM 1356 C CA . ARG A 1 179 ? -165.922 2.594 88.701 1.00 19.82 368 ARG A CA 1
ATOM 1357 C C . ARG A 1 179 ? -166.950 3.680 89.002 1.00 21.66 368 ARG A C 1
ATOM 1358 O O . ARG A 1 179 ? -168.156 3.431 88.979 1.00 22.97 368 ARG A O 1
ATOM 1366 N N . ILE A 1 180 ? -166.462 4.888 89.269 1.00 12.74 369 ILE A N 1
ATOM 1367 C CA . ILE A 1 180 ? -167.334 6.031 89.517 1.00 18.52 369 ILE A CA 1
ATOM 1368 C C . ILE A 1 180 ? -168.138 6.354 88.256 1.00 24.33 369 ILE A C 1
ATOM 1369 O O . ILE A 1 180 ? -169.274 6.819 88.334 1.00 15.27 369 ILE A O 1
ATOM 1374 N N . ALA A 1 181 ? -167.558 6.071 87.094 1.00 27.33 370 ALA A N 1
ATOM 1375 C CA . ALA A 1 181 ? -168.251 6.266 85.821 1.00 27.88 370 ALA A CA 1
ATOM 1376 C C . ALA A 1 181 ? -169.352 5.225 85.615 1.00 24.95 370 ALA A C 1
ATOM 1377 O O . ALA A 1 181 ? -170.460 5.552 85.191 1.00 26.50 370 ALA A O 1
ATOM 1379 N N . LYS A 1 182 ? -169.037 3.969 85.917 1.00 20.07 371 LYS A N 1
ATOM 1380 C CA . LYS A 1 182 ? -170.007 2.879 85.826 1.00 31.28 371 LYS A CA 1
ATOM 1381 C C . LYS A 1 182 ? -171.196 3.085 86.756 1.00 34.64 371 LYS A C 1
ATOM 1382 O O . LYS A 1 182 ? -172.318 2.679 86.449 1.00 32.64 371 LYS A O 1
ATOM 1388 N N . LEU A 1 183 ? -170.945 3.719 87.896 1.00 28.55 372 LEU A N 1
ATOM 1389 C CA . LEU A 1 183 ? -171.998 3.994 88.862 1.00 25.05 372 LEU A CA 1
ATOM 1390 C C . LEU A 1 183 ? -172.808 5.219 88.450 1.00 30.86 372 LEU A C 1
ATOM 1391 O O . LEU A 1 183 ? -174.027 5.255 88.619 1.00 33.93 372 LEU A O 1
ATOM 1396 N N . SER A 1 184 ? -172.120 6.219 87.911 1.00 28.72 373 SER A N 1
ATOM 1397 C CA . SER A 1 184 ? -172.771 7.440 87.453 1.00 39.93 373 SER A CA 1
ATOM 1398 C C . SER A 1 184 ? -173.656 7.168 86.242 1.00 42.12 373 SER A C 1
ATOM 1399 O O . SER A 1 184 ? -174.614 7.897 85.988 1.00 46.84 373 SER A O 1
ATOM 1402 N N . GLY B 1 3 ? -156.328 -48.155 74.746 1.00 42.96 192 GLY B N 1
ATOM 1403 C CA . GLY B 1 3 ? -155.682 -46.876 74.983 1.00 29.45 192 GLY B CA 1
ATOM 1404 C C . GLY B 1 3 ? -156.623 -45.852 75.586 1.00 34.87 192 GLY B C 1
ATOM 1405 O O . GLY B 1 3 ? -157.477 -46.186 76.405 1.00 37.32 192 GLY B O 1
ATOM 1406 N N . MET B 1 4 ? -156.462 -44.596 75.182 1.00 28.00 193 MET B N 1
ATOM 1407 C CA . MET B 1 4 ? -157.319 -43.520 75.664 1.00 21.95 193 MET B CA 1
ATOM 1408 C C . MET B 1 4 ? -158.491 -43.280 74.723 1.00 29.71 193 MET B C 1
ATOM 1409 O O . MET B 1 4 ? -158.293 -42.989 73.546 1.00 24.22 193 MET B O 1
ATOM 1414 N N . GLU B 1 5 ? -159.708 -43.383 75.244 1.00 22.34 194 GLU B N 1
ATOM 1415 C CA . GLU B 1 5 ? -160.897 -43.187 74.424 1.00 24.22 194 GLU B CA 1
ATOM 1416 C C . GLU B 1 5 ? -161.455 -41.772 74.543 1.00 27.10 194 GLU B C 1
ATOM 1417 O O . GLU B 1 5 ? -161.628 -41.248 75.644 1.00 35.51 194 GLU B O 1
ATOM 1423 N N . ILE B 1 6 ? -161.722 -41.160 73.394 1.00 20.56 195 ILE B N 1
ATOM 1424 C CA . ILE B 1 6 ? -162.379 -39.859 73.332 1.00 24.20 195 ILE B CA 1
ATOM 1425 C C . ILE B 1 6 ? -163.773 -40.036 72.739 1.00 30.75 195 ILE B C 1
ATOM 1426 O O . ILE B 1 6 ? -163.935 -40.681 71.703 1.00 29.81 195 ILE B O 1
ATOM 1431 N N . ASP B 1 7 ? -164.774 -39.460 73.392 1.00 25.91 196 ASP B N 1
ATOM 1432 C CA . ASP B 1 7 ? -166.164 -39.703 73.021 1.00 28.43 196 ASP B CA 1
ATOM 1433 C C . ASP B 1 7 ? -166.654 -38.824 71.869 1.00 26.37 196 ASP B C 1
ATOM 1434 O O . ASP B 1 7 ? -167.792 -38.359 71.878 1.00 26.80 196 ASP B O 1
ATOM 1439 N N . ARG B 1 8 ? -165.790 -38.603 70.881 1.00 21.81 197 ARG B N 1
ATOM 1440 C CA . ARG B 1 8 ? -166.169 -37.918 69.647 1.00 14.66 197 ARG B CA 1
ATOM 1441 C C . ARG B 1 8 ? -165.513 -38.639 68.472 1.00 13.62 197 ARG B C 1
ATOM 1442 O O . ARG B 1 8 ? -164.402 -39.150 68.602 1.00 18.35 197 ARG B O 1
ATOM 1450 N N . GLY B 1 9 ? -166.203 -38.680 67.334 1.00 16.90 198 GLY B N 1
ATOM 1451 C CA . GLY B 1 9 ? -165.700 -39.368 66.155 1.00 17.54 198 GLY B CA 1
ATOM 1452 C C . GLY B 1 9 ? -165.374 -38.424 65.013 1.00 12.08 198 GLY B C 1
ATOM 1453 O O . GLY B 1 9 ? -165.308 -37.213 65.209 1.00 13.46 198 GLY B O 1
ATOM 1454 N N . TYR B 1 10 ? -165.176 -38.965 63.811 1.00 16.84 199 TYR B N 1
ATOM 1455 C CA . TYR B 1 10 ? -164.764 -38.126 62.688 1.00 13.70 199 TYR B CA 1
ATOM 1456 C C . TYR B 1 10 ? -165.833 -37.106 62.297 1.00 14.60 199 TYR B C 1
ATOM 1457 O O . TYR B 1 10 ? -167.028 -37.406 62.271 1.00 17.10 199 TYR B O 1
ATOM 1466 N N . ILE B 1 11 ? -165.382 -35.890 62.009 1.00 13.34 200 ILE B N 1
ATOM 1467 C CA . ILE B 1 11 ? -166.269 -34.802 61.618 1.00 11.58 200 ILE B CA 1
ATOM 1468 C C . ILE B 1 11 ? -166.871 -35.087 60.242 1.00 18.62 200 ILE B C 1
ATOM 1469 O O . ILE B 1 11 ? -168.009 -34.709 59.957 1.00 17.38 200 ILE B O 1
ATOM 1474 N N . SER B 1 12 ? -166.107 -35.777 59.401 1.00 15.25 201 SER B N 1
ATOM 1475 C CA . SER B 1 12 ? -166.602 -36.215 58.100 1.00 15.73 201 SER B CA 1
ATOM 1476 C C . SER B 1 12 ? -166.290 -37.686 57.859 1.00 17.10 201 SER B C 1
ATOM 1477 O O . SER B 1 12 ? -165.170 -38.134 58.098 1.00 15.23 201 SER B O 1
ATOM 1480 N N . PRO B 1 13 ? -167.282 -38.448 57.370 1.00 14.85 202 PRO B N 1
ATOM 1481 C CA . PRO B 1 13 ? -167.058 -39.862 57.058 1.00 16.59 202 PRO B CA 1
ATOM 1482 C C . PRO B 1 13 ? -166.084 -40.049 55.899 1.00 11.65 202 PRO B C 1
ATOM 1483 O O . PRO B 1 13 ? -165.617 -41.161 55.667 1.00 15.32 202 PRO B O 1
ATOM 1487 N N . GLN B 1 14 ? -165.784 -38.965 55.189 1.00 12.22 203 GLN B N 1
ATOM 1488 C CA . GLN B 1 14 ? -164.831 -39.003 54.086 1.00 14.40 203 GLN B CA 1
ATOM 1489 C C . GLN B 1 14 ? -163.413 -39.333 54.558 1.00 16.21 203 GLN B C 1
ATOM 1490 O O . GLN B 1 14 ? -162.574 -39.744 53.763 1.00 12.69 203 GLN B O 1
ATOM 1496 N N . PHE B 1 15 ? -163.147 -39.164 55.852 1.00 12.07 204 PHE B N 1
ATOM 1497 C CA . PHE B 1 15 ? -161.814 -39.421 56.395 1.00 11.14 204 PHE B CA 1
ATOM 1498 C C . PHE B 1 15 ? -161.520 -40.915 56.535 1.00 10.83 204 PHE B C 1
ATOM 1499 O O . PHE B 1 15 ? -160.370 -41.309 56.721 1.00 14.10 204 PHE B O 1
ATOM 1507 N N . VAL B 1 16 ? -162.564 -41.737 56.453 1.00 15.17 205 VAL B N 1
ATOM 1508 C CA . VAL B 1 16 ? -162.440 -43.182 56.659 1.00 15.29 205 VAL B CA 1
ATOM 1509 C C . VAL B 1 16 ? -161.411 -43.837 55.733 1.00 15.86 205 VAL B C 1
ATOM 1510 O O . VAL B 1 16 ? -161.395 -43.588 54.525 1.00 16.41 205 VAL B O 1
ATOM 1514 N N . THR B 1 17 ? -160.549 -44.669 56.315 1.00 15.92 206 THR B N 1
ATOM 1515 C CA . THR B 1 17 ? -159.535 -45.395 55.557 1.00 14.86 206 THR B CA 1
ATOM 1516 C C . THR B 1 17 ? -159.893 -46.876 55.447 1.00 22.29 206 THR B C 1
ATOM 1517 O O . THR B 1 17 ? -159.640 -47.511 54.424 1.00 25.72 206 THR B O 1
ATOM 1521 N N . ASN B 1 18 ? -160.470 -47.419 56.512 1.00 23.41 207 ASN B N 1
ATOM 1522 C CA . ASN B 1 18 ? -160.964 -48.791 56.507 1.00 23.89 207 ASN B CA 1
ATOM 1523 C C . ASN B 1 18 ? -162.441 -48.794 56.138 1.00 24.92 207 ASN B C 1
ATOM 1524 O O . ASN B 1 18 ? -163.297 -48.519 56.974 1.00 23.02 207 ASN B O 1
ATOM 1529 N N . GLN B 1 19 ? -162.737 -49.116 54.884 1.00 26.82 208 GLN B N 1
ATOM 1530 C CA . GLN B 1 19 ? -164.097 -49.000 54.373 1.00 24.04 208 GLN B CA 1
ATOM 1531 C C . GLN B 1 19 ? -165.004 -50.129 54.857 1.00 21.88 208 GLN B C 1
ATOM 1532 O O . GLN B 1 19 ? -166.225 -49.984 54.881 1.00 25.70 208 GLN B O 1
ATOM 1538 N N . GLU B 1 20 ? -164.403 -51.248 55.245 1.00 24.55 209 GLU B N 1
ATOM 1539 C CA . GLU B 1 20 ? -165.164 -52.366 55.790 1.00 31.97 209 GLU B CA 1
ATOM 1540 C C . GLU B 1 20 ? -165.730 -52.025 57.165 1.00 31.85 209 GLU B C 1
ATOM 1541 O O . GLU B 1 20 ? -166.906 -52.262 57.442 1.00 34.78 209 GLU B O 1
ATOM 1547 N N . ARG B 1 21 ? -164.883 -51.460 58.019 1.00 33.73 210 ARG B N 1
ATOM 1548 C CA . ARG B 1 21 ? -165.252 -51.203 59.406 1.00 32.25 210 ARG B CA 1
ATOM 1549 C C . ARG B 1 21 ? -165.647 -49.750 59.646 1.00 30.62 210 ARG B C 1
ATOM 1550 O O . ARG B 1 21 ? -166.040 -49.387 60.758 1.00 24.77 210 ARG B O 1
ATOM 1558 N N . LEU B 1 22 ? -165.545 -48.933 58.599 1.00 21.74 211 LEU B N 1
ATOM 1559 C CA . LEU B 1 22 ? -165.819 -47.497 58.677 1.00 22.41 211 LEU B CA 1
ATOM 1560 C C . LEU B 1 22 ? -164.952 -46.843 59.747 1.00 17.33 211 LEU B C 1
ATOM 1561 O O . LEU B 1 22 ? -165.439 -46.078 60.582 1.00 25.27 211 LEU B O 1
ATOM 1566 N N . LEU B 1 23 ? -163.662 -47.161 59.713 1.00 19.33 212 LEU B N 1
ATOM 1567 C CA . LEU B 1 23 ? -162.712 -46.612 60.669 1.00 21.81 212 LEU B CA 1
ATOM 1568 C C . LEU B 1 23 ? -161.616 -45.814 59.982 1.00 24.89 212 LEU B C 1
ATOM 1569 O O . LEU B 1 23 ? -161.252 -46.084 58.837 1.00 16.31 212 LEU B O 1
ATOM 1574 N N . VAL B 1 24 ? -161.103 -44.819 60.696 1.00 18.54 213 VAL B N 1
ATOM 1575 C CA . VAL B 1 24 ? -159.850 -44.185 60.336 1.00 13.67 213 VAL B CA 1
ATOM 1576 C C . VAL B 1 24 ? -158.758 -44.877 61.138 1.00 12.04 213 VAL B C 1
ATOM 1577 O O . VAL B 1 24 ? -158.860 -44.982 62.360 1.00 22.45 213 VAL B O 1
ATOM 1581 N N . GLU B 1 25 ? -157.726 -45.365 60.463 1.00 17.20 214 GLU B N 1
ATOM 1582 C CA . GLU B 1 25 ? -156.666 -46.094 61.152 1.00 15.99 214 GLU B CA 1
ATOM 1583 C C . GLU B 1 25 ? -155.286 -45.531 60.850 1.00 24.58 214 GLU B C 1
ATOM 1584 O O . GLU B 1 25 ? -154.816 -45.583 59.713 1.00 21.42 214 GLU B O 1
ATOM 1590 N N . TYR B 1 26 ? -154.642 -45.002 61.887 1.00 15.96 215 TYR B N 1
ATOM 1591 C CA . TYR B 1 26 ? -153.312 -44.438 61.763 1.00 22.19 215 TYR B CA 1
ATOM 1592 C C . TYR B 1 26 ? -152.323 -45.175 62.648 1.00 18.56 215 TYR B C 1
ATOM 1593 O O . TYR B 1 26 ? -152.672 -45.688 63.713 1.00 29.92 215 TYR B O 1
ATOM 1602 N N . ASP B 1 27 ? -151.083 -45.227 62.188 1.00 21.82 216 ASP B N 1
ATOM 1603 C CA . ASP B 1 27 ? -149.961 -45.537 63.063 1.00 21.52 216 ASP B CA 1
ATOM 1604 C C . ASP B 1 27 ? -149.071 -44.311 63.135 1.00 29.41 216 ASP B C 1
ATOM 1605 O O . ASP B 1 27 ? -148.979 -43.576 62.143 1.00 29.55 216 ASP B O 1
ATOM 1610 N N . ASN B 1 28 ? -148.387 -44.098 64.269 1.00 29.98 217 ASN B N 1
ATOM 1611 C CA . ASN B 1 28 ? -147.291 -43.135 64.263 1.00 27.24 217 ASN B CA 1
ATOM 1612 C C . ASN B 1 28 ? -147.774 -41.746 63.841 1.00 18.88 217 ASN B C 1
ATOM 1613 O O . ASN B 1 28 ? -147.134 -41.065 63.043 1.00 27.58 217 ASN B O 1
ATOM 1618 N N . CYS B 1 29 ? -148.952 -41.377 64.345 1.00 21.94 218 CYS B N 1
ATOM 1619 C CA . CYS B 1 29 ? -149.712 -40.200 63.913 1.00 14.24 218 CYS B CA 1
ATOM 1620 C C . CYS B 1 29 ? -149.360 -38.970 64.744 1.00 16.03 218 CYS B C 1
ATOM 1621 O O . CYS B 1 29 ? -149.166 -39.065 65.957 1.00 17.31 218 CYS B O 1
ATOM 1624 N N . ARG B 1 30 ? -149.262 -37.816 64.088 1.00 15.81 219 ARG B N 1
ATOM 1625 C CA . ARG B 1 30 ? -149.050 -36.567 64.803 1.00 12.49 219 ARG B CA 1
ATOM 1626 C C . ARG B 1 30 ? -150.402 -35.978 65.212 1.00 9.83 219 ARG B C 1
ATOM 1627 O O . ARG B 1 30 ? -151.401 -36.146 64.511 1.00 10.42 219 ARG B O 1
ATOM 1635 N N . VAL B 1 31 ? -150.443 -35.292 66.352 1.00 9.61 220 VAL B N 1
ATOM 1636 C CA . VAL B 1 31 ? -151.720 -34.819 66.885 1.00 10.20 220 VAL B CA 1
ATOM 1637 C C . VAL B 1 31 ? -151.718 -33.317 67.160 1.00 8.74 220 VAL B C 1
ATOM 1638 O O . VAL B 1 31 ? -150.863 -32.808 67.884 1.00 9.30 220 VAL B O 1
ATOM 1642 N N . LEU B 1 32 ? -152.679 -32.616 66.566 1.00 7.84 221 LEU B N 1
ATOM 1643 C CA . LEU B 1 32 ? -152.895 -31.207 66.851 1.00 9.88 221 LEU B CA 1
ATOM 1644 C C . LEU B 1 32 ? -153.986 -31.099 67.908 1.00 8.13 221 LEU B C 1
ATOM 1645 O O . LEU B 1 32 ? -155.082 -31.621 67.728 1.00 8.92 221 LEU B O 1
ATOM 1650 N N . VAL B 1 33 ? -153.678 -30.432 69.019 1.00 9.46 222 VAL B N 1
ATOM 1651 C CA . VAL B 1 33 ? -154.644 -30.272 70.099 1.00 10.54 222 VAL B CA 1
ATOM 1652 C C . VAL B 1 33 ? -154.946 -28.799 70.349 1.00 9.79 222 VAL B C 1
ATOM 1653 O O . VAL B 1 33 ? -154.051 -28.033 70.705 1.00 9.62 222 VAL B O 1
ATOM 1657 N N . THR B 1 34 ? -156.204 -28.406 70.171 1.00 6.97 223 THR B N 1
ATOM 1658 C CA . THR B 1 34 ? -156.588 -27.007 70.357 1.00 8.09 223 THR B CA 1
ATOM 1659 C C . THR B 1 34 ? -158.043 -26.873 70.783 1.00 10.66 223 THR B C 1
ATOM 1660 O O . THR B 1 34 ? -158.857 -27.771 70.550 1.00 8.93 223 THR B O 1
ATOM 1664 N N . ASP B 1 35 ? -158.373 -25.749 71.419 1.00 7.27 224 ASP B N 1
ATOM 1665 C CA . ASP B 1 35 ? -159.767 -25.443 71.715 1.00 8.35 224 ASP B CA 1
ATOM 1666 C C . ASP B 1 35 ? -160.260 -24.296 70.836 1.00 14.17 224 ASP B C 1
ATOM 1667 O O . ASP B 1 35 ? -161.315 -23.719 71.084 1.00 13.30 224 ASP B O 1
ATOM 1672 N N . GLN B 1 36 ? -159.482 -23.978 69.806 1.00 13.36 225 GLN B N 1
ATOM 1673 C CA . GLN B 1 36 ? -159.882 -22.992 68.808 1.00 15.00 225 GLN B CA 1
ATOM 1674 C C . GLN B 1 36 ? -160.795 -23.608 67.761 1.00 19.55 225 GLN B C 1
ATOM 1675 O O . GLN B 1 36 ? -160.719 -24.803 67.483 1.00 14.83 225 GLN B O 1
ATOM 1681 N N . LYS B 1 37 ? -161.657 -22.780 67.183 1.00 16.85 226 LYS B N 1
ATOM 1682 C CA . LYS B 1 37 ? -162.418 -23.162 66.003 1.00 17.86 226 LYS B CA 1
ATOM 1683 C C . LYS B 1 37 ? -161.515 -23.024 64.784 1.00 14.71 226 LYS B C 1
ATOM 1684 O O . LYS B 1 37 ? -160.753 -22.065 64.682 1.00 17.86 226 LYS B O 1
ATOM 1690 N N . ILE B 1 38 ? -161.579 -23.993 63.872 1.00 14.73 227 ILE B N 1
ATOM 1691 C CA . ILE B 1 38 ? -160.798 -23.929 62.643 1.00 13.97 227 ILE B CA 1
ATOM 1692 C C . ILE B 1 38 ? -161.732 -23.934 61.444 1.00 16.42 227 ILE B C 1
ATOM 1693 O O . ILE B 1 38 ? -162.297 -24.969 61.101 1.00 16.05 227 ILE B O 1
ATOM 1698 N N . ASP B 1 39 ? -161.898 -22.772 60.818 1.00 20.63 228 ASP B N 1
ATOM 1699 C CA . ASP B 1 39 ? -162.824 -22.628 59.698 1.00 16.34 228 ASP B CA 1
ATOM 1700 C C . ASP B 1 39 ? -162.156 -21.961 58.501 1.00 21.76 228 ASP B C 1
ATOM 1701 O O . ASP B 1 39 ? -162.414 -22.327 57.355 1.00 20.37 228 ASP B O 1
ATOM 1706 N N . ALA B 1 40 ? -161.307 -20.975 58.766 1.00 21.99 229 ALA B N 1
ATOM 1707 C CA . ALA B 1 40 ? -160.570 -20.309 57.701 1.00 33.58 229 ALA B CA 1
ATOM 1708 C C . ALA B 1 40 ? -159.418 -21.192 57.239 1.00 23.20 229 ALA B C 1
ATOM 1709 O O . ALA B 1 40 ? -158.741 -21.819 58.053 1.00 22.84 229 ALA B O 1
ATOM 1711 N N . ILE B 1 41 ? -159.198 -21.245 55.931 1.00 20.36 230 ILE B N 1
ATOM 1712 C CA . ILE B 1 41 ? -158.162 -22.112 55.382 1.00 24.77 230 ILE B CA 1
ATOM 1713 C C . ILE B 1 41 ? -156.763 -21.667 55.815 1.00 20.66 230 ILE B C 1
ATOM 1714 O O . ILE B 1 41 ? -155.887 -22.498 56.052 1.00 19.49 230 ILE B O 1
ATOM 1719 N N . ARG B 1 42 ? -156.563 -20.359 55.954 1.00 25.53 231 ARG B N 1
ATOM 1720 C CA . ARG B 1 42 ? -155.246 -19.826 56.290 1.00 28.43 231 ARG B CA 1
ATOM 1721 C C . ARG B 1 42 ? -154.808 -20.215 57.701 1.00 29.05 231 ARG B C 1
ATOM 1722 O O . ARG B 1 42 ? -153.621 -20.156 58.029 1.00 27.31 231 ARG B O 1
ATOM 1730 N N . ASP B 1 43 ? -155.768 -20.604 58.535 1.00 23.98 232 ASP B N 1
ATOM 1731 C CA . ASP B 1 43 ? -155.466 -21.043 59.893 1.00 27.16 232 ASP B CA 1
ATOM 1732 C C . ASP B 1 43 ? -154.722 -22.373 59.879 1.00 24.20 232 ASP B C 1
ATOM 1733 O O . ASP B 1 43 ? -153.820 -22.603 60.684 1.00 21.45 232 ASP B O 1
ATOM 1738 N N . ILE B 1 44 ? -155.103 -23.244 58.949 1.00 27.22 233 ILE B N 1
ATOM 1739 C CA . ILE B 1 44 ? -154.634 -24.624 58.961 1.00 28.34 233 ILE B CA 1
ATOM 1740 C C . ILE B 1 44 ? -153.526 -24.898 57.939 1.00 28.83 233 ILE B C 1
ATOM 1741 O O . ILE B 1 44 ? -152.786 -25.871 58.072 1.00 23.22 233 ILE B O 1
ATOM 1746 N N . ILE B 1 45 ? -153.405 -24.038 56.929 1.00 32.73 234 ILE B N 1
ATOM 1747 C CA . ILE B 1 45 ? -152.390 -24.212 55.885 1.00 26.99 234 ILE B CA 1
ATOM 1748 C C . ILE B 1 45 ? -150.952 -24.391 56.408 1.00 24.91 234 ILE B C 1
ATOM 1749 O O . ILE B 1 45 ? -150.262 -25.316 55.975 1.00 23.18 234 ILE B O 1
ATOM 1754 N N . PRO B 1 46 ? -150.492 -23.527 57.342 1.00 24.45 235 PRO B N 1
ATOM 1755 C CA . PRO B 1 46 ? -149.089 -23.671 57.756 1.00 25.75 235 PRO B CA 1
ATOM 1756 C C . PRO B 1 46 ? -148.743 -25.031 58.369 1.00 26.52 235 PRO B C 1
ATOM 1757 O O . PRO B 1 46 ? -147.677 -25.567 58.077 1.00 26.24 235 PRO B O 1
ATOM 1761 N N . ILE B 1 47 ? -149.626 -25.583 59.196 1.00 21.51 236 ILE B N 1
ATOM 1762 C CA . ILE B 1 47 ? -149.330 -26.855 59.845 1.00 24.22 236 ILE B CA 1
ATOM 1763 C C . ILE B 1 47 ? -149.473 -28.018 58.858 1.00 24.93 236 ILE B C 1
ATOM 1764 O O . ILE B 1 47 ? -148.785 -29.030 58.979 1.00 21.33 236 ILE B O 1
ATOM 1769 N N . LEU B 1 48 ? -150.340 -27.863 57.862 1.00 23.04 237 LEU B N 1
ATOM 1770 C CA . LEU B 1 48 ? -150.500 -28.895 56.842 1.00 18.92 237 LEU B CA 1
ATOM 1771 C C . LEU B 1 48 ? -149.240 -29.014 55.989 1.00 24.49 237 LEU B C 1
ATOM 1772 O O . LEU B 1 48 ? -148.828 -30.118 55.628 1.00 21.76 237 LEU B O 1
ATOM 1777 N N . GLU B 1 49 ? -148.632 -27.873 55.677 1.00 23.95 238 GLU B N 1
ATOM 1778 C CA . GLU B 1 49 ? -147.383 -27.851 54.921 1.00 27.67 238 GLU B CA 1
ATOM 1779 C C . GLU B 1 49 ? -146.294 -28.642 55.636 1.00 28.65 238 GLU B C 1
ATOM 1780 O O . GLU B 1 49 ? -145.590 -29.441 55.022 1.00 34.97 238 GLU B O 1
ATOM 1786 N N . GLN B 1 50 ? -146.170 -28.418 56.940 1.00 34.49 239 GLN B N 1
ATOM 1787 C CA . GLN B 1 50 ? -145.116 -29.044 57.729 1.00 26.67 239 GLN B CA 1
ATOM 1788 C C . GLN B 1 50 ? -145.312 -30.552 57.866 1.00 23.05 239 GLN B C 1
ATOM 1789 O O . GLN B 1 50 ? -144.358 -31.320 57.754 1.00 27.13 239 GLN B O 1
ATOM 1795 N N . VAL B 1 51 ? -146.550 -30.975 58.107 1.00 20.31 240 VAL B N 1
ATOM 1796 C CA . VAL B 1 51 ? -146.848 -32.394 58.286 1.00 16.34 240 VAL B CA 1
ATOM 1797 C C . VAL B 1 51 ? -146.643 -33.176 56.991 1.00 27.14 240 VAL B C 1
ATOM 1798 O O . VAL B 1 51 ? -146.122 -34.291 57.003 1.00 29.35 240 VAL B O 1
ATOM 1802 N N . THR B 1 52 ? -147.049 -32.579 55.875 1.00 23.96 241 THR B N 1
ATOM 1803 C CA . THR B 1 52 ? -146.911 -33.216 54.571 1.00 25.54 241 THR B CA 1
ATOM 1804 C C . THR B 1 52 ? -145.444 -33.523 54.271 1.00 34.36 241 THR B C 1
ATOM 1805 O O . THR B 1 52 ? -145.121 -34.570 53.705 1.00 38.89 241 THR B O 1
ATOM 1809 N N . ARG B 1 53 ? -144.559 -32.617 54.677 1.00 34.65 242 ARG B N 1
ATOM 1810 C CA . ARG B 1 53 ? -143.123 -32.810 54.499 1.00 39.45 242 ARG B CA 1
ATOM 1811 C C . ARG B 1 53 ? -142.591 -33.967 55.343 1.00 41.85 242 ARG B C 1
ATOM 1812 O O . ARG B 1 53 ? -141.574 -34.572 55.005 1.00 45.05 242 ARG B O 1
ATOM 1820 N N . LEU B 1 54 ? -143.282 -34.273 56.436 1.00 36.53 243 LEU B N 1
ATOM 1821 C CA . LEU B 1 54 ? -142.795 -35.263 57.391 1.00 31.57 243 LEU B CA 1
ATOM 1822 C C . LEU B 1 54 ? -143.314 -36.671 57.125 1.00 25.54 243 LEU B C 1
ATOM 1823 O O . LEU B 1 54 ? -142.923 -37.612 57.815 1.00 38.10 243 LEU B O 1
ATOM 1828 N N . ASN B 1 55 ? -144.195 -36.809 56.138 1.00 28.05 244 ASN B N 1
ATOM 1829 C CA . ASN B 1 55 ? -144.730 -38.109 55.749 1.00 27.35 244 ASN B CA 1
ATOM 1830 C C . ASN B 1 55 ? -145.389 -38.861 56.903 1.00 38.24 244 ASN B C 1
ATOM 1831 O O . ASN B 1 55 ? -145.116 -40.039 57.118 1.00 43.62 244 ASN B O 1
ATOM 1836 N N . ALA B 1 56 ? -146.265 -38.174 57.632 1.00 30.21 245 ALA B N 1
ATOM 1837 C CA . ALA B 1 56 ? -146.967 -38.778 58.760 1.00 22.15 245 ALA B CA 1
ATOM 1838 C C . ALA B 1 56 ? -148.448 -38.414 58.731 1.00 13.72 245 ALA B C 1
ATOM 1839 O O . ALA B 1 56 ? -148.812 -37.347 58.241 1.00 27.17 245 ALA B O 1
ATOM 1841 N N . PRO B 1 57 ? -149.305 -39.307 59.242 1.00 13.52 246 PRO B N 1
ATOM 1842 C CA . PRO B 1 57 ? -150.731 -38.967 59.328 1.00 11.76 246 PRO B CA 1
ATOM 1843 C C . PRO B 1 57 ? -150.978 -37.912 60.403 1.00 18.53 246 PRO B C 1
ATOM 1844 O O . PRO B 1 57 ? -150.147 -37.739 61.293 1.00 13.55 246 PRO B O 1
ATOM 1848 N N . LEU B 1 58 ? -152.102 -37.211 60.311 1.00 11.73 247 LEU B N 1
ATOM 1849 C CA . LEU B 1 58 ? -152.401 -36.138 61.248 1.00 11.63 247 LEU B CA 1
ATOM 1850 C C . LEU B 1 58 ? -153.808 -36.269 61.808 1.00 8.15 247 LEU B C 1
ATOM 1851 O O . LEU B 1 58 ? -154.766 -36.447 61.066 1.00 8.04 247 LEU B O 1
ATOM 1856 N N . LEU B 1 59 ? -153.924 -36.196 63.130 1.00 9.15 248 LEU B N 1
ATOM 1857 C CA . LEU B 1 59 ? -155.225 -36.079 63.770 1.00 12.19 248 LEU B CA 1
ATOM 1858 C C . LEU B 1 59 ? -155.364 -34.677 64.326 1.00 11.79 248 LEU B C 1
ATOM 1859 O O . LEU B 1 59 ? -154.483 -34.199 65.042 1.00 9.56 248 LEU B O 1
ATOM 1864 N N . ILE B 1 60 ? -156.458 -34.014 63.973 1.00 9.10 249 ILE B N 1
ATOM 1865 C CA . ILE B 1 60 ? -156.742 -32.685 64.492 1.00 8.66 249 ILE B CA 1
ATOM 1866 C C . ILE B 1 60 ? -157.891 -32.762 65.487 1.00 10.57 249 ILE B C 1
ATOM 1867 O O . ILE B 1 60 ? -158.970 -33.273 65.177 1.00 9.24 249 ILE B O 1
ATOM 1872 N N . ILE B 1 61 ? -157.634 -32.279 66.696 1.00 9.44 250 ILE B N 1
ATOM 1873 C CA . ILE B 1 61 ? -158.648 -32.192 67.731 1.00 8.72 250 ILE B CA 1
ATOM 1874 C C . ILE B 1 61 ? -158.877 -30.716 68.008 1.00 7.17 250 ILE B C 1
ATOM 1875 O O . ILE B 1 61 ? -157.968 -30.011 68.437 1.00 10.84 250 ILE B O 1
ATOM 1880 N N . ALA B 1 62 ? -160.088 -30.245 67.733 1.00 8.97 251 ALA B N 1
ATOM 1881 C CA . ALA B 1 62 ? -160.376 -28.822 67.807 1.00 10.68 251 ALA B CA 1
ATOM 1882 C C . ALA B 1 62 ? -161.786 -28.598 68.325 1.00 7.92 251 ALA B C 1
ATOM 1883 O O . ALA B 1 62 ? -162.566 -29.540 68.422 1.00 13.04 251 ALA B O 1
ATOM 1885 N N . GLU B 1 63 ? -162.104 -27.354 68.670 1.00 13.73 252 GLU B N 1
ATOM 1886 C CA . GLU B 1 63 ? -163.466 -27.007 69.062 1.00 11.40 252 GLU B CA 1
ATOM 1887 C C . GLU B 1 63 ? -164.407 -27.434 67.953 1.00 13.79 252 GLU B C 1
ATOM 1888 O O . GLU B 1 63 ? -165.446 -28.058 68.189 1.00 15.11 252 GLU B O 1
ATOM 1894 N N . ASP B 1 64 ? -164.005 -27.111 66.732 1.00 14.30 253 ASP B N 1
ATOM 1895 C CA . ASP B 1 64 ? -164.723 -27.532 65.544 1.00 16.72 253 ASP B CA 1
ATOM 1896 C C . ASP B 1 64 ? -163.830 -27.299 64.337 1.00 12.95 253 ASP B C 1
ATOM 1897 O O . ASP B 1 64 ? -162.939 -26.448 64.366 1.00 15.14 253 ASP B O 1
ATOM 1902 N N . VAL B 1 65 ? -164.047 -28.084 63.288 1.00 17.39 254 VAL B N 1
ATOM 1903 C CA . VAL B 1 65 ? -163.402 -27.840 62.010 1.00 13.76 254 VAL B CA 1
ATOM 1904 C C . VAL B 1 65 ? -164.508 -27.754 60.961 1.00 8.53 254 VAL B C 1
ATOM 1905 O O . VAL B 1 65 ? -165.327 -28.663 60.837 1.00 16.47 254 VAL B O 1
ATOM 1909 N N . SER B 1 66 ? -164.547 -26.646 60.233 1.00 14.73 255 SER B N 1
ATOM 1910 C CA . SER B 1 66 ? -165.684 -26.360 59.367 1.00 16.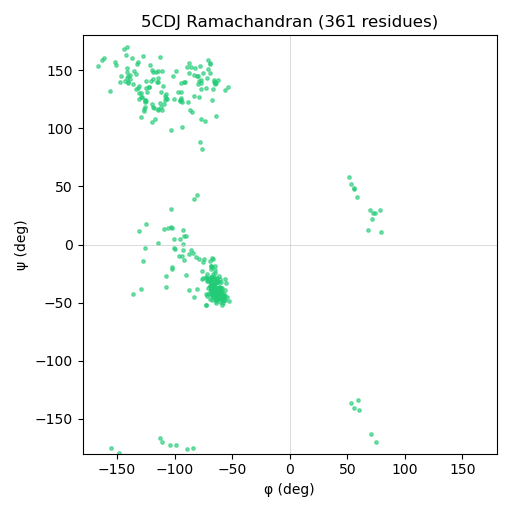10 255 SER B CA 1
ATOM 1911 C C . SER B 1 66 ? -165.282 -25.568 58.131 1.00 15.01 255 SER B C 1
ATOM 1912 O O . SER B 1 66 ? -164.113 -25.248 57.941 1.00 11.94 255 SER B O 1
ATOM 1914 N N . GLY B 1 67 ? -166.266 -25.261 57.290 1.00 17.14 256 GLY B N 1
ATOM 1915 C CA . GLY B 1 67 ? -166.053 -24.411 56.133 1.00 23.37 256 GLY B CA 1
ATOM 1916 C C . GLY B 1 67 ? -164.916 -24.845 55.230 1.00 18.34 256 GLY B C 1
ATOM 1917 O O . GLY B 1 67 ? -164.754 -26.031 54.947 1.00 17.60 256 GLY B O 1
ATOM 1918 N N . GLU B 1 68 ? -164.117 -23.877 54.794 1.00 18.14 257 GLU B N 1
ATOM 1919 C CA . GLU B 1 68 ? -163.046 -24.130 53.836 1.00 19.47 257 GLU B CA 1
ATOM 1920 C C . GLU B 1 68 ? -161.887 -24.902 54.456 1.00 21.89 257 GLU B C 1
ATOM 1921 O O . GLU B 1 68 ? -161.146 -25.589 53.754 1.00 20.59 257 GLU B O 1
ATOM 1927 N N . ALA B 1 69 ? -161.726 -24.786 55.772 1.00 19.45 258 ALA B N 1
ATOM 1928 C CA . ALA B 1 69 ? -160.681 -25.531 56.460 1.00 14.13 258 ALA B CA 1
ATOM 1929 C C . ALA B 1 69 ? -160.996 -27.023 56.432 1.00 8.01 258 ALA B C 1
ATOM 1930 O O . ALA B 1 69 ? -160.138 -27.841 56.102 1.00 17.49 258 ALA B O 1
ATOM 1932 N N . LEU B 1 70 ? -162.232 -27.370 56.775 1.00 11.16 259 LEU B N 1
ATOM 1933 C CA . LEU B 1 70 ? -162.667 -28.760 56.750 1.00 14.74 259 LEU B CA 1
ATOM 1934 C C . LEU B 1 70 ? -162.606 -29.306 55.333 1.00 14.54 259 LEU B C 1
ATOM 1935 O O . LEU B 1 70 ? -162.172 -30.437 55.109 1.00 14.69 259 LEU B O 1
ATOM 1940 N N . ALA B 1 71 ? -163.044 -28.487 54.382 1.00 14.71 260 ALA B N 1
ATOM 1941 C CA . ALA B 1 71 ? -163.047 -28.875 52.976 1.00 18.86 260 ALA B CA 1
ATOM 1942 C C . ALA B 1 71 ? -161.637 -29.206 52.488 1.00 15.89 260 ALA B C 1
ATOM 1943 O O . ALA B 1 71 ? -161.440 -30.168 51.744 1.00 17.74 260 ALA B O 1
ATOM 1945 N N . THR B 1 72 ? -160.658 -28.417 52.918 1.00 14.48 261 THR B N 1
ATOM 1946 C CA . THR B 1 72 ? -159.270 -28.631 52.510 1.00 14.54 261 THR B CA 1
ATOM 1947 C C . THR B 1 72 ? -158.701 -29.912 53.120 1.00 17.59 261 THR B C 1
ATOM 1948 O O . THR B 1 72 ? -157.902 -30.604 52.490 1.00 14.52 261 THR B O 1
ATOM 1952 N N . LEU B 1 73 ? -159.109 -30.221 54.348 1.00 13.73 262 LEU B N 1
ATOM 1953 C CA . LEU B 1 73 ? -158.695 -31.463 54.994 1.00 8.67 262 LEU B CA 1
ATOM 1954 C C . LEU B 1 73 ? -159.247 -32.661 54.226 1.00 13.35 262 LEU B C 1
ATOM 1955 O O . LEU B 1 73 ? -158.527 -33.614 53.932 1.00 11.99 262 LEU B O 1
ATOM 1960 N N . VAL B 1 74 ? -160.533 -32.602 53.905 1.00 14.74 263 VAL B N 1
ATOM 1961 C CA . VAL B 1 74 ? -161.181 -33.691 53.191 1.00 10.38 263 VAL B CA 1
ATOM 1962 C C . VAL B 1 74 ? -160.521 -33.899 51.825 1.00 9.74 263 VAL B C 1
ATOM 1963 O O . VAL B 1 74 ? -160.203 -35.027 51.452 1.00 10.28 263 VAL B O 1
ATOM 1967 N N . VAL B 1 75 ? -160.285 -32.806 51.103 1.00 9.44 264 VAL B N 1
ATOM 1968 C CA . VAL B 1 75 ? -159.667 -32.869 49.778 1.00 13.30 264 VAL B CA 1
ATOM 1969 C C . VAL B 1 75 ? -158.257 -33.465 49.821 1.00 13.20 264 VAL B C 1
ATOM 1970 O O . VAL B 1 75 ? -157.907 -34.309 48.998 1.00 11.97 264 VAL B O 1
ATOM 1974 N N . ASN B 1 76 ? -157.449 -33.039 50.785 1.00 14.02 265 ASN B N 1
ATOM 1975 C CA . ASN B 1 76 ? -156.094 -33.567 50.891 1.00 13.89 265 ASN B CA 1
ATOM 1976 C C . ASN B 1 76 ? -156.083 -35.065 51.188 1.00 14.62 265 ASN B C 1
ATOM 1977 O O . ASN B 1 76 ? -155.198 -35.791 50.732 1.00 10.89 265 ASN B O 1
ATOM 1982 N N . LYS B 1 77 ? -157.079 -35.530 51.932 1.00 13.29 266 LYS B N 1
ATOM 1983 C CA . LYS B 1 77 ? -157.207 -36.957 52.199 1.00 9.73 266 LYS B CA 1
ATOM 1984 C C . LYS B 1 77 ? -157.668 -37.695 50.942 1.00 10.48 266 LYS B C 1
ATOM 1985 O O . LYS B 1 77 ? -157.052 -38.679 50.538 1.00 9.68 266 LYS B O 1
ATOM 1991 N N . LEU B 1 78 ? -158.756 -37.224 50.336 1.00 10.55 267 LEU B N 1
ATOM 1992 C CA . LEU B 1 78 ? -159.332 -37.900 49.173 1.00 11.30 267 LEU B CA 1
ATOM 1993 C C . LEU B 1 78 ? -158.366 -37.986 48.002 1.00 10.64 267 LEU B C 1
ATOM 1994 O O . LEU B 1 78 ? -158.341 -38.990 47.290 1.00 12.14 267 LEU B O 1
ATOM 1999 N N . ARG B 1 79 ? -157.568 -36.943 47.798 1.00 8.47 268 ARG B N 1
ATOM 2000 C CA . ARG B 1 79 ? -156.667 -36.922 46.647 1.00 7.08 268 ARG B CA 1
ATOM 2001 C C . ARG B 1 79 ? -155.303 -37.523 46.974 1.00 11.49 268 ARG B C 1
ATOM 2002 O O . ARG B 1 79 ? -154.381 -37.466 46.159 1.00 9.76 268 ARG B O 1
ATOM 2010 N N . GLY B 1 80 ? -155.184 -38.100 48.168 1.00 10.95 269 GLY B N 1
ATOM 2011 C CA . GLY B 1 80 ? -154.014 -38.882 48.529 1.00 8.85 269 GLY B CA 1
ATOM 2012 C C . GLY B 1 80 ? -152.772 -38.065 48.822 1.00 14.43 269 GLY B C 1
ATOM 2013 O O . GLY B 1 80 ? -151.650 -38.549 48.661 1.00 13.63 269 GLY B O 1
ATOM 2014 N N . VAL B 1 81 ? -152.968 -36.826 49.260 1.00 13.45 270 VAL B N 1
ATOM 2015 C CA . VAL B 1 81 ? -151.851 -35.948 49.583 1.00 10.68 270 VAL B CA 1
ATOM 2016 C C . VAL B 1 81 ? -151.419 -36.144 51.031 1.00 22.88 270 VAL B C 1
ATOM 2017 O O . VAL B 1 81 ? -150.227 -36.149 51.340 1.00 18.48 270 VAL B O 1
ATOM 2021 N N . LEU B 1 82 ? -152.393 -36.326 51.914 1.00 18.31 271 LEU B N 1
ATOM 2022 C CA . LEU B 1 82 ? -152.113 -36.453 53.338 1.00 21.27 271 LEU B CA 1
ATOM 2023 C C . LEU B 1 82 ? -153.222 -37.218 54.044 1.00 15.08 271 LEU B C 1
ATOM 2024 O O . LEU B 1 82 ? -154.402 -36.933 53.846 1.00 16.51 271 LEU B O 1
ATOM 2029 N N . ASN B 1 83 ? -152.846 -38.200 54.857 1.00 13.83 272 ASN B N 1
ATOM 2030 C CA . ASN B 1 83 ? -153.813 -38.860 55.721 1.00 14.47 272 ASN B CA 1
ATOM 2031 C C . ASN B 1 83 ? -154.095 -37.939 56.899 1.00 11.27 272 ASN B C 1
ATOM 2032 O O . ASN B 1 83 ? -153.236 -37.744 57.756 1.00 10.39 272 ASN B O 1
ATOM 2037 N N . VAL B 1 84 ? -155.283 -37.351 56.919 1.00 15.31 273 VAL B N 1
ATOM 2038 C CA . VAL B 1 84 ? -155.640 -36.404 57.966 1.00 9.02 273 VAL B CA 1
ATOM 2039 C C . VAL B 1 84 ? -157.098 -36.594 58.368 1.00 9.69 273 VAL B C 1
ATOM 2040 O O . VAL B 1 84 ? -157.951 -36.906 57.539 1.00 13.41 273 VAL B O 1
ATOM 2044 N N . CYS B 1 85 ? -157.372 -36.435 59.657 1.00 8.38 274 CYS B N 1
ATOM 2045 C CA . CYS B 1 85 ? -158.721 -36.578 60.178 1.00 6.76 274 CYS B CA 1
ATOM 2046 C C . CYS B 1 85 ? -158.949 -35.523 61.244 1.00 10.82 274 CYS B C 1
ATOM 2047 O O . CYS B 1 85 ? -158.016 -35.131 61.941 1.00 9.44 274 CYS B O 1
ATOM 2050 N N . ALA B 1 86 ? -160.186 -35.058 61.364 1.00 8.47 275 ALA B N 1
ATOM 2051 C CA . ALA B 1 86 ? -160.524 -34.076 62.388 1.00 9.24 275 ALA B CA 1
ATOM 2052 C C . ALA B 1 86 ? -161.671 -34.571 63.255 1.00 14.58 275 ALA B C 1
ATOM 2053 O O . ALA B 1 86 ? -162.603 -35.204 62.759 1.00 10.76 275 ALA B O 1
ATOM 2055 N N . ILE B 1 87 ? -161.582 -34.298 64.559 1.00 9.52 276 ILE B N 1
ATOM 2056 C CA . ILE B 1 87 ? -162.673 -34.568 65.488 1.00 7.61 276 ILE B CA 1
ATOM 2057 C C . ILE B 1 87 ? -162.903 -33.342 66.361 1.00 13.80 276 ILE B C 1
ATOM 2058 O O . ILE B 1 87 ? -161.997 -32.529 66.551 1.00 11.44 276 ILE B O 1
ATOM 2063 N N . LYS B 1 88 ? -164.115 -33.206 66.886 1.00 11.12 277 LYS B N 1
ATOM 2064 C CA . LYS B 1 88 ? -164.412 -32.126 67.816 1.00 10.32 277 LYS B CA 1
ATOM 2065 C C . LYS B 1 88 ? -163.907 -32.468 69.214 1.00 12.62 277 LYS B C 1
ATOM 2066 O O . LYS B 1 88 ? -163.927 -33.629 69.625 1.00 14.07 277 LYS B O 1
ATOM 2072 N N . ALA B 1 89 ? -163.442 -31.453 69.933 1.00 9.94 278 ALA B N 1
ATOM 2073 C CA . ALA B 1 89 ? -163.042 -31.622 71.323 1.00 17.23 278 ALA B CA 1
ATOM 2074 C C . ALA B 1 89 ? -164.251 -31.982 72.181 1.00 19.33 278 ALA B C 1
ATOM 2075 O O . ALA B 1 89 ? -165.340 -31.437 71.986 1.00 13.78 278 ALA B O 1
ATOM 2077 N N . PRO B 1 90 ? -164.067 -32.907 73.134 1.00 15.44 279 PRO B N 1
ATOM 2078 C CA . PRO B 1 90 ? -165.167 -33.316 74.012 1.00 17.98 279 PRO B CA 1
ATOM 2079 C C . PRO B 1 90 ? -165.541 -32.235 75.023 1.00 12.35 279 PRO B C 1
ATOM 2080 O O . PRO B 1 90 ? -164.670 -31.517 75.513 1.00 12.64 279 PRO B O 1
ATOM 2084 N N . GLY B 1 91 ? -166.832 -32.114 75.314 1.00 13.00 280 GLY B N 1
ATOM 2085 C CA . GLY B 1 91 ? -167.303 -31.220 76.355 1.00 16.05 280 GLY B CA 1
ATOM 2086 C C . GLY B 1 91 ? -167.298 -29.745 76.007 1.00 11.71 280 GLY B C 1
ATOM 2087 O O . GLY B 1 91 ? -167.097 -29.357 74.860 1.00 10.94 280 GLY B O 1
ATOM 2088 N N . PHE B 1 92 ? -167.534 -28.919 77.023 1.00 11.99 281 PHE B N 1
ATOM 2089 C CA . PHE B 1 92 ? -167.585 -27.473 76.861 1.00 14.73 281 PHE B CA 1
ATOM 2090 C C . PHE B 1 92 ? -166.962 -26.794 78.076 1.00 9.35 281 PHE B C 1
ATOM 2091 O O . PHE B 1 92 ? -166.797 -27.419 79.122 1.00 12.80 281 PHE B O 1
ATOM 2099 N N . GLY B 1 93 ? -166.613 -25.517 77.930 1.00 7.00 282 GLY B N 1
ATOM 2100 C CA . GLY B 1 93 ? -166.116 -24.724 79.037 1.00 10.26 282 GLY B CA 1
ATOM 2101 C C . GLY B 1 93 ? -164.851 -25.279 79.658 1.00 10.06 282 GLY B C 1
ATOM 2102 O O . GLY B 1 93 ? -163.977 -25.797 78.956 1.00 10.70 282 GLY B O 1
ATOM 2103 N N . GLU B 1 94 ? -164.758 -25.178 80.979 1.00 11.43 283 GLU B N 1
ATOM 2104 C CA . GLU B 1 94 ? -163.582 -25.650 81.695 1.00 11.55 283 GLU B CA 1
ATOM 2105 C C . GLU B 1 94 ? -163.412 -27.160 81.576 1.00 11.32 283 GLU B C 1
ATOM 2106 O O . GLU B 1 94 ? -162.294 -27.662 81.618 1.00 10.93 283 GLU B O 1
ATOM 2112 N N . ARG B 1 95 ? -164.520 -27.883 81.422 1.00 9.42 284 ARG B N 1
ATOM 2113 C CA . ARG B 1 95 ? -164.450 -29.332 81.260 1.00 10.72 284 ARG B CA 1
ATOM 2114 C C . ARG B 1 95 ? -163.719 -29.694 79.968 1.00 11.33 284 ARG B C 1
ATOM 2115 O O . ARG B 1 95 ? -162.858 -30.570 79.963 1.00 9.55 284 ARG B O 1
ATOM 2123 N N . ARG B 1 96 ? -164.064 -29.013 78.882 1.00 7.21 285 ARG B N 1
ATOM 2124 C CA . ARG B 1 96 ? -163.383 -29.216 77.611 1.00 7.81 285 ARG B CA 1
ATOM 2125 C C . ARG B 1 96 ? -161.891 -28.921 77.757 1.00 9.22 285 ARG B C 1
ATOM 2126 O O . ARG B 1 96 ? -161.046 -29.657 77.239 1.00 8.04 285 ARG B O 1
ATOM 2134 N N . LYS B 1 97 ? -161.573 -27.852 78.478 1.00 9.00 286 LYS B N 1
ATOM 2135 C CA . LYS B 1 97 ? -160.185 -27.460 78.682 1.00 9.03 286 LYS B CA 1
ATOM 2136 C C . LYS B 1 97 ? -159.419 -28.534 79.447 1.00 9.86 286 LYS B C 1
ATOM 2137 O O . LYS B 1 97 ? -158.302 -28.879 79.075 1.00 7.67 286 LYS B O 1
ATOM 2143 N N . SER B 1 98 ? -160.027 -29.069 80.506 1.00 10.46 287 SER B N 1
ATOM 2144 C CA . SER B 1 98 ? -159.404 -30.140 81.281 1.00 5.51 287 SER B CA 1
ATOM 2145 C C . SER B 1 98 ? -159.142 -31.384 80.439 1.00 6.48 287 SER B C 1
ATOM 2146 O O . SER B 1 98 ? -158.066 -31.984 80.512 1.00 7.93 287 SER B O 1
ATOM 2149 N N . LEU B 1 99 ? -160.126 -31.774 79.634 1.00 7.11 288 LEU B N 1
ATOM 2150 C CA . LEU B 1 99 ? -159.977 -32.961 78.799 1.00 5.61 288 LEU B CA 1
ATOM 2151 C C . LEU B 1 99 ? -158.920 -32.771 77.712 1.00 9.09 288 LEU B C 1
ATOM 2152 O O . LEU B 1 99 ? -158.190 -33.705 77.383 1.00 8.81 288 LEU B O 1
ATOM 2157 N N . LEU B 1 100 ? -158.829 -31.562 77.162 1.00 8.54 289 LEU B N 1
ATOM 2158 C CA . LEU B 1 100 ? -157.831 -31.279 76.138 1.00 7.77 289 LEU B CA 1
ATOM 2159 C C . LEU B 1 100 ? -156.428 -31.278 76.738 1.00 6.95 289 LEU B C 1
ATOM 2160 O O . LEU B 1 100 ? -155.471 -31.710 76.097 1.00 7.73 289 LEU B O 1
ATOM 2165 N N . GLN B 1 101 ? -156.312 -30.792 77.971 1.00 6.54 290 GLN B N 1
ATOM 2166 C CA . GLN B 1 101 ? -155.057 -30.896 78.705 1.00 8.85 290 GLN B CA 1
ATOM 2167 C C . GLN B 1 101 ? -154.665 -32.362 78.891 1.00 8.41 290 GLN B C 1
ATOM 2168 O O . GLN B 1 101 ? -153.503 -32.718 78.704 1.00 9.47 290 GLN B O 1
ATOM 2174 N N . ASP B 1 102 ? -155.631 -33.205 79.255 1.00 7.34 291 ASP B N 1
ATOM 2175 C CA . ASP B 1 102 ? -155.365 -34.636 79.427 1.00 10.79 291 ASP B CA 1
ATOM 2176 C C . ASP B 1 102 ? -154.865 -35.258 78.125 1.00 8.60 291 ASP B C 1
ATOM 2177 O O . ASP B 1 102 ? -153.917 -36.038 78.127 1.00 9.59 291 ASP B O 1
ATOM 2182 N N . ILE B 1 103 ? -155.509 -34.904 77.017 1.00 8.96 292 ILE B N 1
ATOM 2183 C CA . ILE B 1 103 ? -155.124 -35.417 75.706 1.00 10.43 292 ILE B CA 1
ATOM 2184 C C . ILE B 1 103 ? -153.732 -34.926 75.301 1.00 12.21 292 ILE B C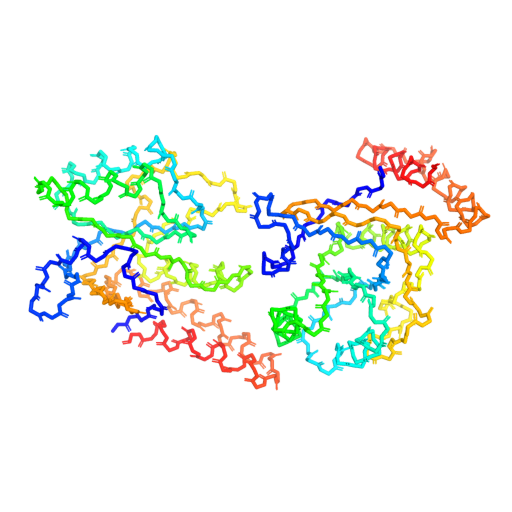 1
ATOM 2185 O O . ILE B 1 103 ? -152.932 -35.688 74.754 1.00 11.26 292 ILE B O 1
ATOM 2190 N N . ALA B 1 104 ? -153.438 -33.658 75.580 1.00 9.19 293 ALA B N 1
ATOM 2191 C CA . ALA B 1 104 ? -152.122 -33.106 75.283 1.00 9.98 293 ALA B CA 1
ATOM 2192 C C . ALA B 1 104 ? -151.040 -33.824 76.087 1.00 9.09 293 ALA B C 1
ATOM 2193 O O . ALA B 1 104 ? -149.941 -34.068 75.591 1.00 8.91 293 ALA B O 1
ATOM 2195 N N . ILE B 1 105 ? -151.360 -34.179 77.326 1.00 9.40 294 ILE B N 1
ATOM 2196 C CA . ILE B 1 105 ? -150.412 -34.891 78.173 1.00 6.58 294 ILE B CA 1
ATOM 2197 C C . ILE B 1 105 ? -150.136 -36.296 77.634 1.00 9.03 294 ILE B C 1
ATOM 2198 O O . ILE B 1 105 ? -148.987 -36.726 77.555 1.00 13.99 294 ILE B O 1
ATOM 2203 N N . VAL B 1 106 ? -151.192 -36.997 77.244 1.00 11.54 295 VAL B N 1
ATOM 2204 C CA . VAL B 1 106 ? -151.052 -38.351 76.718 1.00 8.45 295 VAL B CA 1
ATOM 2205 C C . VAL B 1 106 ? -150.250 -38.364 75.416 1.00 13.17 295 VAL B C 1
ATOM 2206 O O . VAL B 1 106 ? -149.426 -39.252 75.191 1.00 15.51 295 VAL B O 1
ATOM 2210 N N . THR B 1 107 ? -150.468 -37.363 74.571 1.00 11.56 296 THR B N 1
ATOM 2211 C CA . THR B 1 107 ? -149.832 -37.334 73.256 1.00 12.72 296 THR B CA 1
ATOM 2212 C C . THR B 1 107 ? -148.524 -36.548 73.218 1.00 14.41 296 THR B C 1
ATOM 2213 O O . THR B 1 107 ? -147.793 -36.602 72.229 1.00 15.62 296 THR B O 1
ATOM 2217 N N . GLY B 1 108 ? -148.225 -35.822 74.291 1.00 15.11 297 GLY B N 1
ATOM 2218 C CA . GLY B 1 108 ? -147.048 -34.974 74.312 1.00 11.65 297 GLY B CA 1
ATOM 2219 C C . GLY B 1 108 ? -147.222 -33.795 73.375 1.00 9.21 297 GLY B C 1
ATOM 2220 O O . GLY B 1 108 ? -146.254 -33.283 72.811 1.00 13.45 297 GLY B O 1
ATOM 2221 N N . ALA B 1 109 ? -148.471 -33.367 73.204 1.00 11.70 298 ALA B N 1
ATOM 2222 C CA . ALA B 1 109 ? -148.784 -32.218 72.364 1.00 7.21 298 ALA B CA 1
ATOM 2223 C C . ALA B 1 109 ? -148.752 -30.929 73.160 1.00 9.58 298 ALA B C 1
ATOM 2224 O O . ALA B 1 109 ? -148.996 -30.926 74.364 1.00 10.50 298 ALA B O 1
ATOM 2226 N N . GLU B 1 110 ? -148.456 -29.826 72.483 1.00 9.69 299 GLU B N 1
ATOM 2227 C CA . GLU B 1 110 ? -148.659 -28.524 73.093 1.00 9.69 299 GLU B CA 1
ATOM 2228 C C . GLU B 1 110 ? -150.088 -28.085 72.839 1.00 16.85 299 GLU B C 1
ATOM 2229 O O . GLU B 1 110 ? -150.502 -27.893 71.695 1.00 13.74 299 GLU B O 1
ATOM 2235 N N . PHE B 1 111 ? -150.848 -27.961 73.922 1.00 8.71 300 PHE B N 1
ATOM 2236 C CA . PHE B 1 111 ? -152.230 -27.522 73.849 1.00 9.10 300 PHE B CA 1
ATOM 2237 C C . PHE B 1 111 ? -152.260 -26.090 73.329 1.00 9.77 300 PHE B C 1
ATOM 2238 O O . PHE B 1 111 ? -151.803 -25.162 73.994 1.00 12.26 300 PHE B O 1
ATOM 2246 N N . ILE B 1 112 ? -152.755 -25.933 72.105 1.00 7.47 301 ILE B N 1
ATOM 2247 C CA . ILE B 1 112 ? -152.936 -24.612 71.523 1.00 8.21 301 ILE B CA 1
ATOM 2248 C C . ILE B 1 112 ? -154.191 -24.010 72.127 1.00 7.79 301 ILE B C 1
ATOM 2249 O O . ILE B 1 112 ? -155.297 -24.167 71.598 1.00 11.86 301 ILE B O 1
ATOM 2254 N N . ALA B 1 113 ? -153.997 -23.338 73.259 1.00 10.90 302 ALA B N 1
ATOM 2255 C CA . ALA B 1 113 ? -155.084 -22.904 74.128 1.00 8.79 302 ALA B CA 1
ATOM 2256 C C . ALA B 1 113 ? -155.492 -21.464 73.847 1.00 13.07 302 ALA B C 1
ATOM 2257 O O . ALA B 1 113 ? -154.665 -20.556 73.918 1.00 15.56 302 ALA B O 1
ATOM 2259 N N . LYS B 1 114 ? -156.770 -21.255 73.540 1.00 12.35 303 LYS B N 1
ATOM 2260 C CA . LYS B 1 114 ? -157.240 -19.930 73.153 1.00 14.97 303 LYS B CA 1
ATOM 2261 C C . LYS B 1 114 ? -157.230 -18.962 74.333 1.00 18.75 303 LYS B C 1
ATOM 2262 O O . LYS B 1 114 ? -157.044 -17.759 74.153 1.00 17.32 303 LYS B O 1
ATOM 2268 N N . ASP B 1 115 ? -157.409 -19.489 75.541 1.00 19.21 304 ASP B N 1
ATOM 2269 C CA . ASP B 1 115 ? -157.401 -18.652 76.736 1.00 22.19 304 ASP B CA 1
ATOM 2270 C C . ASP B 1 115 ? -155.982 -18.224 77.092 1.00 21.39 304 ASP B C 1
ATOM 2271 O O . ASP B 1 115 ? -155.781 -17.339 77.923 1.00 25.53 304 ASP B O 1
ATOM 2276 N N . LEU B 1 116 ? -154.997 -18.858 76.463 1.00 15.63 305 LEU B N 1
ATOM 2277 C CA . LEU B 1 116 ? -153.608 -18.458 76.641 1.00 18.16 305 LEU B CA 1
ATOM 2278 C C . LEU B 1 116 ? -153.139 -17.673 75.420 1.00 20.30 305 LEU B C 1
ATOM 2279 O O . LEU B 1 116 ? -151.942 -17.469 75.217 1.00 17.89 305 LEU B O 1
ATOM 2284 N N . GLY B 1 117 ? -154.101 -17.239 74.610 1.00 16.91 306 GLY B N 1
ATOM 2285 C CA . GLY B 1 117 ? -153.825 -16.393 73.463 1.00 18.06 306 GLY B CA 1
ATOM 2286 C C . GLY B 1 117 ? -153.128 -17.079 72.304 1.00 24.06 306 GLY B C 1
ATOM 2287 O O . GLY B 1 117 ? -152.500 -16.420 71.479 1.00 26.84 306 GLY B O 1
ATOM 2288 N N . MET B 1 118 ? -153.242 -18.401 72.228 1.00 16.61 307 MET B N 1
ATOM 2289 C CA . MET B 1 118 ? -152.561 -19.155 71.180 1.00 18.06 307 MET B CA 1
ATOM 2290 C C . MET B 1 118 ? -153.435 -19.346 69.946 1.00 24.75 307 MET B C 1
ATOM 2291 O O . MET B 1 118 ? -154.631 -19.605 70.055 1.00 19.78 307 MET B O 1
ATOM 2296 N N . LYS B 1 119 ? -152.819 -19.225 68.775 1.00 24.65 308 LYS B N 1
ATOM 2297 C CA . LYS B 1 119 ? -153.530 -19.337 67.508 1.00 19.01 308 LYS B CA 1
ATOM 2298 C C . LYS B 1 119 ? -152.986 -20.511 66.696 1.00 16.34 308 LYS B C 1
ATOM 2299 O O . LYS B 1 119 ? -151.784 -20.767 66.693 1.00 17.10 308 LYS B O 1
ATOM 2305 N N . VAL B 1 120 ? -153.878 -21.217 66.011 1.00 21.27 309 VAL B N 1
ATOM 2306 C CA . VAL B 1 120 ? -153.486 -22.381 65.216 1.00 17.65 309 VAL B CA 1
ATOM 2307 C C . VAL B 1 120 ? -152.604 -21.965 64.038 1.00 20.39 309 VAL B C 1
ATOM 2308 O O . VAL B 1 120 ? -151.708 -22.703 63.625 1.00 15.54 309 VAL B O 1
ATOM 2312 N N . GLU B 1 121 ? -152.841 -20.764 63.518 1.00 17.44 310 GLU B N 1
ATOM 2313 C CA . GLU B 1 121 ? -152.092 -20.269 62.365 1.00 21.48 310 GLU B CA 1
ATOM 2314 C C . GLU B 1 121 ? -150.587 -20.195 62.635 1.00 24.22 310 GLU B C 1
ATOM 2315 O O . GLU B 1 121 ? -149.770 -20.408 61.736 1.00 21.89 310 GLU B O 1
ATOM 2321 N N . GLN B 1 122 ? -150.224 -19.913 63.881 1.00 21.46 311 GLN B N 1
ATOM 2322 C CA . GLN B 1 122 ? -148.823 -19.756 64.246 1.00 25.22 311 GLN B CA 1
ATOM 2323 C C . GLN B 1 122 ? -148.222 -21.046 64.801 1.00 24.55 311 GLN B C 1
ATOM 2324 O O . GLN B 1 122 ? -147.071 -21.064 65.231 1.00 25.82 311 GLN B O 1
ATOM 2330 N N . ALA B 1 123 ? -149.001 -22.122 64.782 1.00 21.16 312 ALA B N 1
ATOM 2331 C CA . ALA B 1 123 ? -148.535 -23.408 65.291 1.00 19.11 312 ALA B CA 1
ATOM 2332 C C . ALA B 1 123 ? -147.375 -23.957 64.469 1.00 23.07 312 ALA B C 1
ATOM 2333 O O . ALA B 1 123 ? -147.379 -23.873 63.241 1.00 25.20 312 ALA B O 1
ATOM 2335 N N . VAL B 1 124 ? -146.383 -24.518 65.152 1.00 17.40 313 VAL B N 1
ATOM 2336 C CA . VAL B 1 124 ? -145.262 -25.159 64.472 1.00 21.76 313 VAL B CA 1
ATOM 2337 C C . VAL B 1 124 ? -145.287 -26.665 64.720 1.00 23.13 313 VAL B C 1
ATOM 2338 O O . VAL B 1 124 ? -145.930 -27.135 65.660 1.00 17.66 313 VAL B O 1
ATOM 2342 N N . VAL B 1 125 ? -144.583 -27.414 63.873 1.00 17.07 314 VAL B N 1
ATOM 2343 C CA . VAL B 1 125 ? -144.649 -28.874 63.887 1.00 16.90 314 VAL B CA 1
ATOM 2344 C C . VAL B 1 125 ? -144.176 -29.475 65.213 1.00 18.37 314 VAL B C 1
ATOM 2345 O O . VAL B 1 125 ? -144.622 -30.556 65.604 1.00 17.31 314 VAL B O 1
ATOM 2349 N N . GLU B 1 126 ? -143.298 -28.763 65.919 1.00 18.38 315 GLU B N 1
ATOM 2350 C CA . GLU B 1 126 ? -142.795 -29.231 67.207 1.00 21.14 315 GLU B CA 1
ATOM 2351 C C . GLU B 1 126 ? -143.905 -29.299 68.255 1.00 16.06 315 GLU B C 1
ATOM 2352 O O . GLU B 1 126 ? -143.795 -30.029 69.241 1.00 16.58 315 GLU B O 1
ATOM 2358 N N . GLN B 1 127 ? -144.971 -28.541 68.030 1.00 14.23 316 GLN B N 1
ATOM 2359 C CA . GLN B 1 127 ? -146.082 -28.477 68.973 1.00 13.48 316 GLN B CA 1
ATOM 2360 C C . GLN B 1 127 ? -147.084 -29.615 68.777 1.00 15.18 316 GLN B C 1
ATOM 2361 O O . GLN B 1 127 ? -148.000 -29.791 69.578 1.00 10.22 316 GLN B O 1
ATOM 2367 N N . LEU B 1 128 ? -146.910 -30.400 67.720 1.00 12.19 317 LEU B N 1
ATOM 2368 C CA . LEU B 1 128 ? -147.779 -31.550 67.509 1.00 7.90 317 LEU B CA 1
ATOM 2369 C C . LEU B 1 128 ? -147.397 -32.696 68.434 1.00 9.62 317 LEU B C 1
ATOM 2370 O O . LEU B 1 128 ? -146.217 -32.943 68.679 1.00 16.50 317 LEU B O 1
ATOM 2375 N N . GLY B 1 129 ? -148.401 -33.399 68.940 1.00 11.29 318 GLY B N 1
ATOM 2376 C CA . GLY B 1 129 ? -148.164 -34.574 69.751 1.00 10.61 318 GLY B CA 1
ATOM 2377 C C . GLY B 1 129 ? -147.950 -35.774 68.861 1.00 13.62 318 GLY B C 1
ATOM 2378 O O . GLY B 1 129 ? -147.907 -35.648 67.639 1.00 14.50 318 GLY B O 1
ATOM 2379 N N . VAL B 1 130 ? -147.821 -36.941 69.476 1.00 11.61 319 VAL B N 1
ATOM 2380 C CA . VAL B 1 130 ? -147.642 -38.172 68.726 1.00 14.45 319 VAL B CA 1
ATOM 2381 C C . VAL B 1 130 ? -148.438 -39.288 69.387 1.00 14.41 319 VAL B C 1
ATOM 2382 O O . VAL B 1 130 ? -148.503 -39.381 70.612 1.00 18.56 319 VAL B O 1
ATOM 2386 N N . ALA B 1 131 ? -149.077 -40.112 68.568 1.00 13.10 320 ALA B N 1
ATOM 2387 C CA . ALA B 1 131 ? -149.723 -41.314 69.058 1.00 12.63 320 ALA B CA 1
ATOM 2388 C C . ALA B 1 131 ? -149.186 -42.504 68.280 1.00 22.97 320 ALA B C 1
ATOM 2389 O O . ALA B 1 131 ? -149.049 -42.438 67.058 1.00 20.45 320 ALA B O 1
ATOM 2391 N N . ARG B 1 132 ? -148.862 -43.578 68.992 1.00 23.35 321 ARG B N 1
ATOM 2392 C CA . ARG B 1 132 ? -148.370 -44.799 68.364 1.00 29.44 321 ARG B CA 1
ATOM 2393 C C . ARG B 1 132 ? -149.420 -45.357 67.411 1.00 23.11 321 ARG B C 1
ATOM 2394 O O . ARG B 1 132 ? -149.097 -45.861 66.333 1.00 26.90 321 ARG B O 1
ATOM 2402 N N . LYS B 1 133 ? -150.679 -45.249 67.821 1.00 20.39 322 LYS B N 1
ATOM 2403 C CA . LYS B 1 133 ? -151.800 -45.716 67.023 1.00 25.70 322 LYS B CA 1
ATOM 2404 C C . LYS B 1 133 ? -153.026 -44.834 67.256 1.00 25.24 322 LYS B C 1
ATOM 2405 O O . LYS B 1 133 ? -153.292 -44.410 68.382 1.00 23.59 322 LYS B O 1
ATOM 2411 N N . VAL B 1 134 ? -153.758 -44.547 66.184 1.00 19.27 323 VAL B N 1
ATOM 2412 C CA . VAL B 1 134 ? -155.013 -43.806 66.279 1.00 17.79 323 VAL B CA 1
ATOM 2413 C C . VAL B 1 134 ? -156.122 -44.545 65.538 1.00 23.05 323 VAL B C 1
ATOM 2414 O O . VAL B 1 134 ? -155.945 -44.954 64.391 1.00 24.03 323 VAL B O 1
ATOM 2418 N N . THR B 1 135 ? -157.259 -44.722 66.203 1.00 16.28 324 THR B N 1
ATOM 2419 C CA . THR B 1 135 ? -158.435 -45.314 65.576 1.00 21.22 324 THR B CA 1
ATOM 2420 C C . THR B 1 135 ? -159.643 -44.402 65.764 1.00 21.88 324 THR B C 1
ATOM 2421 O O . THR B 1 135 ? -160.077 -44.163 66.890 1.00 19.48 324 THR B O 1
ATOM 2425 N N . VAL B 1 136 ? -160.180 -43.890 64.659 1.00 19.88 325 VAL B N 1
ATOM 2426 C CA . VAL B 1 136 ? -161.331 -42.994 64.712 1.00 12.04 325 VAL B CA 1
ATOM 2427 C C . VAL B 1 136 ? -162.591 -43.638 64.132 1.00 20.00 325 VAL B C 1
ATOM 2428 O O . VAL B 1 136 ? -162.646 -43.954 62.943 1.00 17.71 325 VAL B O 1
ATOM 2432 N N . ALA B 1 137 ? -163.597 -43.827 64.981 1.00 17.71 326 ALA B N 1
ATOM 2433 C CA . ALA B 1 137 ? -164.891 -44.360 64.560 1.00 23.76 326 ALA B CA 1
ATOM 2434 C C . ALA B 1 137 ? -165.884 -43.220 64.357 1.00 17.02 326 ALA B C 1
ATOM 2435 O O . ALA B 1 137 ? -165.506 -42.053 64.409 1.00 23.10 326 ALA B O 1
ATOM 2437 N N . ASN B 1 138 ? -167.154 -43.545 64.127 1.00 19.10 327 ASN B N 1
ATOM 2438 C CA . ASN B 1 138 ? -168.140 -42.502 63.864 1.00 18.01 327 ASN B CA 1
ATOM 2439 C C . ASN B 1 138 ? -168.494 -41.705 65.117 1.00 20.16 327 ASN B C 1
ATOM 2440 O O . ASN B 1 138 ? -168.857 -40.532 65.029 1.00 27.17 327 ASN B O 1
ATOM 2445 N N . ASN B 1 139 ? -168.377 -42.336 66.282 1.00 21.85 328 ASN B N 1
ATOM 2446 C CA . ASN B 1 139 ? -168.704 -41.662 67.538 1.00 24.75 328 ASN B CA 1
ATOM 2447 C C . ASN B 1 139 ? -167.573 -41.698 68.563 1.00 22.98 328 ASN B C 1
ATOM 2448 O O . ASN B 1 139 ? -167.693 -41.116 69.640 1.00 31.95 328 ASN B O 1
ATOM 2453 N N . THR B 1 140 ? -166.478 -42.372 68.228 1.00 25.33 329 THR B N 1
ATOM 2454 C CA . THR B 1 140 ? -165.420 -42.630 69.202 1.00 32.02 329 THR B CA 1
ATOM 2455 C C . THR B 1 140 ? -164.025 -42.563 68.584 1.00 25.45 329 THR B C 1
ATOM 2456 O O . THR B 1 140 ? -163.813 -43.006 67.455 1.00 26.84 329 THR B O 1
ATOM 2460 N N . THR B 1 141 ? -163.081 -41.989 69.328 1.00 21.31 330 THR B N 1
ATOM 2461 C CA . THR B 1 141 ? -161.677 -41.981 68.938 1.00 26.48 330 THR B CA 1
ATOM 2462 C C . THR B 1 141 ? -160.835 -42.630 70.036 1.00 22.40 330 THR B C 1
ATOM 2463 O O . THR B 1 141 ? -161.042 -42.363 71.218 1.00 24.21 330 THR B O 1
ATOM 2467 N N . THR B 1 142 ? -159.896 -43.487 69.647 1.00 24.49 331 THR B N 1
ATOM 2468 C CA . THR B 1 142 ? -159.031 -44.156 70.615 1.00 22.21 331 THR B CA 1
ATOM 2469 C C . THR B 1 142 ? -157.556 -43.925 70.303 1.00 26.20 331 THR B C 1
ATOM 2470 O O . THR B 1 142 ? -157.088 -44.227 69.204 1.00 21.29 331 THR B O 1
ATOM 2474 N N . LEU B 1 143 ? -156.828 -43.391 71.280 1.00 25.18 332 LEU B N 1
ATOM 2475 C CA . LEU B 1 143 ? -155.417 -43.075 71.099 1.00 26.14 332 LEU B CA 1
ATOM 2476 C C . LEU B 1 143 ? -154.515 -44.010 71.901 1.00 27.66 332 LEU B C 1
ATOM 2477 O O . LEU B 1 143 ? -154.786 -44.303 73.065 1.00 28.67 332 LEU B O 1
ATOM 2482 N N . ILE B 1 144 ? -153.442 -44.474 71.270 1.00 25.19 333 ILE B N 1
ATOM 2483 C CA . ILE B 1 144 ? -152.402 -45.213 71.973 1.00 21.92 333 ILE B CA 1
ATOM 2484 C C . ILE B 1 144 ? -151.128 -44.378 72.006 1.00 25.20 333 ILE B C 1
ATOM 2485 O O . ILE B 1 144 ? -150.557 -44.057 70.964 1.00 25.72 333 ILE B O 1
ATOM 2490 N N . ALA B 1 145 ? -150.689 -44.032 73.212 1.00 23.98 334 ALA B N 1
ATOM 2491 C CA . ALA B 1 145 ? -149.598 -43.082 73.393 1.00 25.30 334 ALA B CA 1
ATOM 2492 C C . ALA B 1 145 ? -148.219 -43.681 73.153 1.00 31.35 334 ALA B C 1
ATOM 2493 O O . ALA B 1 145 ? -148.010 -44.885 73.305 1.00 30.37 334 ALA B O 1
ATOM 2495 N N . ASP B 1 146 ? -147.282 -42.818 72.774 1.00 37.04 335 ASP B N 1
ATOM 2496 C CA . ASP B 1 146 ? -145.867 -43.157 72.781 1.00 36.20 335 ASP B CA 1
ATOM 2497 C C . ASP B 1 146 ? -145.426 -43.281 74.236 1.00 34.12 335 ASP B C 1
ATOM 2498 O O . ASP B 1 146 ? -146.042 -42.695 75.123 1.00 33.89 335 ASP B O 1
ATOM 2503 N N . ALA B 1 147 ? -144.365 -44.041 74.485 1.00 39.79 336 ALA B N 1
ATOM 2504 C CA . ALA B 1 147 ? -143.919 -44.302 75.850 1.00 36.80 336 ALA B CA 1
ATOM 2505 C C . ALA B 1 147 ? -143.349 -43.059 76.531 1.00 29.94 336 ALA B C 1
ATOM 2506 O O . ALA B 1 147 ? -143.250 -43.009 77.756 1.00 33.29 336 ALA B O 1
ATOM 2508 N N . ALA B 1 148 ? -142.986 -42.058 75.735 1.00 23.67 337 ALA B N 1
ATOM 2509 C CA . ALA B 1 148 ? -142.286 -40.880 76.241 1.00 29.32 337 ALA B CA 1
ATOM 2510 C C . ALA B 1 148 ? -143.118 -40.046 77.217 1.00 31.16 337 ALA B C 1
ATOM 2511 O O . ALA B 1 148 ? -142.566 -39.324 78.047 1.00 33.47 337 ALA B O 1
ATOM 2513 N N . SER B 1 149 ? -144.440 -40.146 77.121 1.00 23.26 338 SER B N 1
ATOM 2514 C CA . SER B 1 149 ? -145.323 -39.316 77.936 1.00 20.18 338 SER B CA 1
ATOM 2515 C C . SER B 1 149 ? -145.716 -39.994 79.244 1.00 30.12 338 SER B C 1
ATOM 2516 O O . SER B 1 149 ? -146.552 -39.479 79.985 1.00 24.28 338 SER B O 1
ATOM 2519 N N . LYS B 1 150 ? -145.106 -41.140 79.527 1.00 32.96 339 LYS B N 1
ATOM 2520 C CA . LYS B 1 150 ? -145.484 -41.948 80.683 1.00 29.22 339 LYS B CA 1
ATOM 2521 C C . LYS B 1 150 ? -145.360 -41.183 82.002 1.00 26.77 339 LYS B C 1
ATOM 2522 O O . LYS B 1 150 ? -146.257 -41.244 82.842 1.00 27.54 339 LYS B O 1
ATOM 2528 N N . ASP B 1 151 ? -144.259 -40.458 82.179 1.00 23.18 340 ASP B N 1
ATOM 2529 C CA . ASP B 1 151 ? -144.025 -39.717 83.419 1.00 21.98 340 ASP B CA 1
ATOM 2530 C C . ASP B 1 151 ? -145.035 -38.593 83.642 1.00 27.25 340 ASP B C 1
ATOM 2531 O O . ASP B 1 151 ? -145.502 -38.390 84.762 1.00 21.91 340 ASP B O 1
ATOM 2536 N N . GLU B 1 152 ? -145.360 -37.856 82.583 1.00 17.53 341 GLU B N 1
ATOM 2537 C CA . GLU B 1 152 ? -146.315 -36.757 82.698 1.00 19.47 341 GLU B CA 1
ATOM 2538 C C . GLU B 1 152 ? -147.716 -37.274 82.998 1.00 16.72 341 GLU B C 1
ATOM 2539 O O . GLU B 1 152 ? -148.466 -36.656 83.758 1.00 16.78 341 GLU B O 1
ATOM 2545 N N . ILE B 1 153 ? -148.068 -38.402 82.389 1.00 18.29 342 ILE B N 1
ATOM 2546 C CA . ILE B 1 153 ? -149.353 -39.040 82.652 1.00 20.39 342 ILE B CA 1
ATOM 2547 C C . ILE B 1 153 ? -149.469 -39.396 84.130 1.00 18.53 342 ILE B C 1
ATOM 2548 O O . ILE B 1 153 ? -150.498 -39.149 84.756 1.00 15.04 342 ILE B O 1
ATOM 2553 N N . GLU B 1 154 ? -148.402 -39.958 84.690 1.00 20.17 343 GLU B N 1
ATOM 2554 C CA . GLU B 1 154 ? -148.391 -40.331 86.102 1.00 18.70 343 GLU B CA 1
ATOM 2555 C C . GLU B 1 154 ? -148.554 -39.115 87.006 1.00 18.39 343 GLU B C 1
ATOM 2556 O O . GLU B 1 154 ? -149.245 -39.174 88.020 1.00 19.49 343 GLU B O 1
ATOM 2562 N N . MET B 1 155 ? -147.916 -38.011 86.633 1.00 17.10 344 MET B N 1
ATOM 2563 C CA . MET B 1 155 ? -148.013 -36.777 87.404 1.00 11.77 344 MET B CA 1
ATOM 2564 C C . MET B 1 155 ? -149.424 -36.192 87.323 1.00 14.76 344 MET B C 1
ATOM 2565 O O . MET B 1 155 ? -149.952 -35.672 88.308 1.00 14.60 344 MET B O 1
ATOM 2570 N N . ARG B 1 156 ? -150.035 -36.293 86.148 1.00 14.25 345 ARG B N 1
ATOM 2571 C CA . ARG B 1 156 ? -151.402 -35.823 85.966 1.00 11.35 345 ARG B CA 1
ATOM 2572 C C . ARG B 1 156 ? -152.367 -36.662 86.802 1.00 12.82 345 ARG B C 1
ATOM 2573 O O . ARG B 1 156 ? -153.273 -36.132 87.444 1.00 10.86 345 ARG B O 1
ATOM 2581 N N . ILE B 1 157 ? -152.159 -37.973 86.800 1.00 10.99 346 ILE B N 1
ATOM 2582 C CA . ILE B 1 157 ? -152.986 -38.873 87.596 1.00 9.68 346 ILE B CA 1
ATOM 2583 C C . ILE B 1 157 ? -152.861 -38.553 89.086 1.00 8.69 346 ILE B C 1
ATOM 2584 O O . ILE B 1 157 ? -153.857 -38.523 89.806 1.00 12.20 346 ILE B O 1
ATOM 2589 N N . ALA B 1 158 ? -151.642 -38.282 89.547 1.00 12.97 347 ALA B N 1
ATOM 2590 C CA . ALA B 1 158 ? -151.432 -37.924 90.948 1.00 12.12 347 ALA B CA 1
ATOM 2591 C C . ALA B 1 158 ? -152.179 -36.643 91.314 1.00 14.25 347 ALA B C 1
ATOM 2592 O O . ALA B 1 158 ? -152.722 -36.519 92.412 1.00 13.50 347 ALA B O 1
ATOM 2594 N N . GLN B 1 159 ? -152.206 -35.694 90.383 1.00 13.41 348 GLN B N 1
ATOM 2595 C CA . GLN B 1 159 ? -152.930 -34.446 90.577 1.00 13.23 348 GLN B CA 1
ATOM 2596 C C . GLN B 1 159 ? -154.426 -34.700 90.728 1.00 10.64 348 GLN B C 1
ATOM 2597 O O . GLN B 1 159 ? -155.073 -34.145 91.614 1.00 10.50 348 GLN B O 1
ATOM 2603 N N . LEU B 1 160 ? -154.970 -35.542 89.858 1.00 10.04 349 LEU B N 1
ATOM 2604 C CA . LEU B 1 160 ? -156.396 -35.841 89.893 1.00 9.34 349 LEU B CA 1
ATOM 2605 C C . LEU B 1 160 ? -156.760 -36.634 91.148 1.00 12.58 349 LEU B C 1
ATOM 2606 O O . LEU B 1 160 ? -157.851 -36.468 91.700 1.00 10.49 349 LEU B O 1
ATOM 2611 N N . LYS B 1 161 ? -155.844 -37.485 91.606 1.00 9.69 350 LYS B N 1
ATOM 2612 C CA . LYS B 1 161 ? -156.073 -38.242 92.830 1.00 9.92 350 LYS B CA 1
ATOM 2613 C C . LYS B 1 161 ? -156.130 -37.320 94.040 1.00 11.15 350 LYS B C 1
ATOM 2614 O O . LYS B 1 161 ? -156.892 -37.561 94.975 1.00 12.47 350 LYS B O 1
ATOM 2620 N N . LYS B 1 162 ? -155.324 -36.261 94.014 1.00 14.47 351 LYS B N 1
ATOM 2621 C CA . LYS B 1 162 ? -155.355 -35.259 95.068 1.00 12.27 351 LYS B CA 1
ATOM 2622 C C . LYS B 1 162 ? -156.719 -34.577 95.090 1.00 20.86 351 LYS B C 1
ATOM 2623 O O . LYS B 1 162 ? -157.326 -34.421 96.148 1.00 18.80 351 LYS B O 1
ATOM 2629 N N . GLU B 1 163 ? -157.202 -34.186 93.914 1.00 14.00 352 GLU B N 1
ATOM 2630 C CA . GLU B 1 163 ? -158.513 -33.551 93.797 1.00 13.03 352 GLU B CA 1
ATOM 2631 C C . GLU B 1 163 ? -159.616 -34.503 94.238 1.00 18.60 352 GLU B C 1
ATOM 2632 O O . GLU B 1 163 ? -160.599 -34.095 94.859 1.00 16.48 352 GLU B O 1
ATOM 2638 N N . LEU B 1 164 ? -159.437 -35.778 93.910 1.00 13.57 353 LEU B N 1
ATOM 2639 C CA . LEU B 1 164 ? -160.402 -36.810 94.247 1.00 13.05 353 LEU B CA 1
ATOM 2640 C C . LEU B 1 164 ? -160.529 -36.962 95.761 1.00 20.22 353 LEU B C 1
ATOM 2641 O O . LEU B 1 164 ? -161.627 -37.147 96.285 1.00 22.74 353 LEU B O 1
ATOM 2646 N N . ALA B 1 165 ? -159.402 -36.871 96.459 1.00 19.82 354 ALA B N 1
ATOM 2647 C CA . ALA B 1 165 ? -159.389 -36.998 97.912 1.00 19.81 354 ALA B CA 1
ATOM 2648 C C . ALA B 1 165 ? -160.100 -35.831 98.591 1.00 25.59 354 ALA B C 1
ATOM 2649 O O . ALA B 1 165 ? -160.649 -35.981 99.683 1.00 31.42 354 ALA B O 1
ATOM 2651 N N . GLU B 1 166 ? -160.094 -34.672 97.939 1.00 25.43 355 GLU B N 1
ATOM 2652 C CA . GLU B 1 166 ? -160.615 -33.450 98.547 1.00 28.53 355 GLU B CA 1
ATOM 2653 C C . GLU B 1 166 ? -162.082 -33.186 98.221 1.00 33.93 355 GLU B C 1
ATOM 2654 O O . GLU B 1 166 ? -162.643 -32.181 98.655 1.00 44.64 355 GLU B O 1
ATOM 2660 N N . THR B 1 167 ? -162.704 -34.078 97.457 1.00 26.53 356 THR B N 1
ATOM 2661 C CA . THR B 1 167 ? -164.122 -33.929 97.147 1.00 25.37 356 THR B CA 1
ATOM 2662 C C . THR B 1 167 ? -164.955 -35.012 97.828 1.00 33.79 356 THR B C 1
ATOM 2663 O O . THR B 1 167 ? -164.481 -36.123 98.067 1.00 28.19 356 THR B O 1
ATOM 2667 N N . ASP B 1 168 ? -166.195 -34.670 98.157 1.00 24.07 357 ASP B N 1
ATOM 2668 C CA . ASP B 1 168 ? -167.130 -35.630 98.728 1.00 33.99 357 ASP B CA 1
ATOM 2669 C C . ASP B 1 168 ? -168.275 -35.859 97.754 1.00 27.52 357 ASP B C 1
ATOM 2670 O O . ASP B 1 168 ? -169.201 -36.622 98.025 1.00 28.65 357 ASP B O 1
ATOM 2672 N N . SER B 1 169 ? -168.194 -35.189 96.610 1.00 28.11 358 SER B N 1
ATOM 2673 C CA . SER B 1 169 ? -169.229 -35.261 95.591 1.00 24.78 358 SER B CA 1
ATOM 2674 C C . SER B 1 169 ? -169.136 -36.540 94.769 1.00 27.18 358 SER B C 1
ATOM 2675 O O . SER B 1 169 ? -168.085 -36.851 94.214 1.00 21.67 358 SER B O 1
ATOM 2678 N N . VAL B 1 170 ? -170.241 -37.273 94.689 1.00 28.21 359 VAL B N 1
ATOM 2679 C CA . VAL B 1 170 ? -170.309 -38.460 93.846 1.00 28.57 359 VAL B CA 1
ATOM 2680 C C . VAL B 1 170 ? -170.138 -38.069 92.381 1.00 21.50 359 VAL B C 1
ATOM 2681 O O . VAL B 1 170 ? -169.483 -38.773 91.613 1.00 20.11 359 VAL B O 1
ATOM 2685 N N . TYR B 1 171 ? -170.724 -36.936 92.003 1.00 20.59 360 TYR B N 1
ATOM 2686 C CA . TYR B 1 171 ? -170.581 -36.416 90.645 1.00 12.71 360 TYR B CA 1
ATOM 2687 C C . TYR B 1 171 ? -169.112 -36.177 90.300 1.00 9.87 360 TYR B C 1
ATOM 2688 O O . TYR B 1 171 ? -168.626 -36.643 89.269 1.00 13.96 360 TYR B O 1
ATOM 2697 N N . ASP B 1 172 ? -168.416 -35.450 91.166 1.00 15.86 361 ASP B N 1
ATOM 2698 C CA . ASP B 1 172 ? -166.987 -35.198 90.995 1.00 13.79 361 ASP B CA 1
ATOM 2699 C C . ASP B 1 172 ? -166.198 -36.498 90.927 1.00 13.41 361 ASP B C 1
ATOM 2700 O O . ASP B 1 172 ? -165.318 -36.657 90.083 1.00 14.71 361 ASP B O 1
ATOM 2705 N N . THR B 1 173 ? -166.518 -37.423 91.824 1.00 14.47 362 THR B N 1
ATOM 2706 C CA . THR B 1 173 ? -165.834 -38.709 91.877 1.00 11.59 362 THR B CA 1
ATOM 2707 C C . THR B 1 173 ? -165.900 -39.439 90.545 1.00 13.00 362 THR B C 1
ATOM 2708 O O . THR B 1 173 ? -164.894 -39.938 90.048 1.00 13.55 362 THR B O 1
ATOM 2712 N N . GLU B 1 174 ? -167.094 -39.495 89.965 1.00 13.51 363 GLU B N 1
ATOM 2713 C CA . GLU B 1 174 ? -167.274 -40.181 88.700 1.00 10.53 363 GLU B CA 1
ATOM 2714 C C . GLU B 1 174 ? -166.496 -39.491 87.585 1.00 15.05 363 GLU B C 1
ATOM 2715 O O . GLU B 1 174 ? -165.848 -40.148 86.776 1.00 11.76 363 GLU B O 1
ATOM 2721 N N . LYS B 1 175 ? -166.547 -38.162 87.553 1.00 16.47 364 LYS B N 1
ATOM 2722 C CA . LYS B 1 175 ? -165.864 -37.412 86.502 1.00 12.58 364 LYS B CA 1
ATOM 2723 C C . LYS B 1 175 ? -164.349 -37.533 86.617 1.00 8.64 364 LYS B C 1
ATOM 2724 O O . LYS B 1 175 ? -163.659 -37.726 85.619 1.00 11.05 364 LYS B O 1
ATOM 2730 N N . LEU B 1 176 ? -163.837 -37.420 87.840 1.00 8.48 365 LEU B N 1
ATOM 2731 C CA . LEU B 1 176 ? -162.401 -37.537 88.070 1.00 10.82 365 LEU B CA 1
ATOM 2732 C C . LEU B 1 176 ? -161.906 -38.960 87.812 1.00 11.31 365 LEU B C 1
ATOM 2733 O O . LEU B 1 176 ? -160.854 -39.151 87.203 1.00 10.40 365 LEU B O 1
ATOM 2738 N N . SER B 1 177 ? -162.661 -39.955 88.268 1.00 10.08 366 SER B N 1
ATOM 2739 C CA . SER B 1 177 ? -162.264 -41.351 88.070 1.00 9.23 366 SER B CA 1
ATOM 2740 C C . SER B 1 177 ? -162.240 -41.720 86.588 1.00 13.23 366 SER B C 1
ATOM 2741 O O . SER B 1 177 ? -161.371 -42.467 86.140 1.00 11.11 366 SER B O 1
ATOM 2744 N N . GLU B 1 178 ? -163.196 -41.191 85.831 1.00 10.71 367 GLU B N 1
ATOM 2745 C CA . GLU B 1 178 ? -163.241 -41.411 84.390 1.00 12.42 367 GLU B CA 1
ATOM 2746 C C . GLU B 1 178 ? -161.988 -40.869 83.702 1.00 12.11 367 GLU B C 1
ATOM 2747 O O . GLU B 1 178 ? -161.422 -41.517 82.824 1.00 12.75 367 GLU B O 1
ATOM 2753 N N . ARG B 1 179 ? -161.552 -39.679 84.102 1.00 10.70 368 ARG B N 1
ATOM 2754 C CA . ARG B 1 179 ? -160.358 -39.093 83.511 1.00 9.41 368 ARG B CA 1
ATOM 2755 C C . ARG B 1 179 ? -159.124 -39.905 83.881 1.00 12.23 368 ARG B C 1
ATOM 2756 O O . ARG B 1 179 ? -158.238 -40.111 83.055 1.00 12.40 368 ARG B O 1
ATOM 2764 N N . ILE B 1 180 ? -159.077 -40.375 85.123 1.00 11.86 369 ILE B N 1
ATOM 2765 C CA . ILE B 1 180 ? -157.970 -41.208 85.575 1.00 9.82 369 ILE B CA 1
ATOM 2766 C C . ILE B 1 180 ? -157.931 -42.514 84.776 1.00 9.98 369 ILE B C 1
ATOM 2767 O O . ILE B 1 180 ? -156.861 -42.968 84.367 1.00 14.83 369 ILE B O 1
ATOM 2772 N N . ALA B 1 181 ? -159.100 -43.094 84.530 1.00 13.05 370 ALA B N 1
ATOM 2773 C CA . ALA B 1 181 ? -159.201 -44.311 83.723 1.00 13.36 370 ALA B CA 1
ATOM 2774 C C . ALA B 1 181 ? -158.706 -44.089 82.295 1.00 21.01 370 ALA B C 1
ATOM 2775 O O . ALA B 1 181 ? -157.974 -44.914 81.747 1.00 19.05 370 ALA B O 1
ATOM 2777 N N . LYS B 1 182 ? -159.101 -42.970 81.695 1.00 17.72 371 LYS B N 1
ATOM 2778 C CA . LYS B 1 182 ? -158.683 -42.656 80.331 1.00 15.59 371 LYS B CA 1
ATOM 2779 C C . LYS B 1 182 ? -157.179 -42.397 80.255 1.00 21.61 371 LYS B C 1
ATOM 2780 O O . LYS B 1 182 ? -156.551 -42.628 79.220 1.00 23.45 371 LYS B O 1
ATOM 2786 N N . LEU B 1 183 ? -156.603 -41.926 81.358 1.00 13.82 372 LEU B N 1
ATOM 2787 C CA . LEU B 1 183 ? -155.163 -41.714 81.433 1.00 14.04 372 LEU B CA 1
ATOM 2788 C C . LEU B 1 183 ? -154.432 -43.021 81.732 1.00 19.58 372 LEU B C 1
ATOM 2789 O O . LEU B 1 183 ? -153.207 -43.091 81.634 1.00 20.86 372 LEU B O 1
ATOM 2794 N N . SER B 1 184 ? -155.191 -44.055 82.087 1.00 21.75 373 SER B N 1
ATOM 2795 C CA . SER B 1 184 ? -154.611 -45.325 82.520 1.00 22.20 373 SER B CA 1
ATOM 2796 C C . SER B 1 184 ? -154.667 -46.405 81.442 1.00 35.57 373 SER B C 1
ATOM 2797 O O . SER B 1 184 ? -154.766 -47.594 81.756 1.00 43.98 373 SER B O 1
ATOM 2800 N N . GLY B 1 185 ? -154.607 -45.983 80.183 1.00 29.21 374 GLY B N 1
ATOM 2801 C CA . GLY B 1 185 ? -154.561 -46.896 79.039 1.00 46.57 374 GLY B CA 1
ATOM 2802 C C . GLY B 1 185 ? -155.731 -47.876 79.023 1.00 48.34 374 GLY B C 1
ATOM 2803 O O . GLY B 1 185 ? -155.842 -48.708 78.121 1.00 54.32 374 GLY B O 1
#

B-factor: mean 22.09, std 12.38, range [4.1, 75.7]

InterPro domains:
  IPR001844 Chaperonin Cpn60/GroEL [MF_00600] (35-578)
  IPR001844 Chaperonin Cpn60/GroEL [PR00298] (60-86)
  IPR001844 Chaperonin Cpn60/GroEL [PR00298] (116-143)
  IPR001844 Chaperonin Cpn60/GroEL [PR00298] (301-324)
  IPR001844 Chaperonin Cpn60/GroEL [PR00298] (383-408)
  IPR001844 Chaperonin Cpn60/GroEL [PR00298] (431-452)
  IPR001844 Chaperonin Cpn60/GroEL [PTHR45633] (28-565)
  IPR001844 Chaperonin Cpn60/GroEL [TIGR02348] (36-561)
  IPR001844 Chaperonin Cpn60/GroEL [cd03344] (37-558)
  IPR002423 Chaperonin Cpn60/GroEL/TCP-1 family [PF00118] (56-559)
  IPR018370 Chaperonin Cpn60, conserved site [PS00296] (438-449)
  IPR027409 GroEL-like apical domain superfamily [G3DSA:3.50.7.10] (225-406)
  IPR027409 GroEL-like apical domain superfamily [SSF52029] (217-409)
  IPR027410 TCP-1-like chaperonin intermediate domain superfamily [G3DSA:3.30.260.10] (170-443)
  IPR027410 TCP-1-like chaperonin intermediate domain superfamily [SSF54849] (170-235)
  IPR027413 GroEL-like equatorial domain superfamily [G3DSA:1.10.560.10] (39-556)
  IPR027413 GroEL-like equatorial domain superfamily [SSF48592] (40-555)

CATH classification: 3.50.7.10

Radius of gyration: 23.69 Å; Cα contacts (8 Å, |Δi|>4): 773; chains: 2; bounding box: 49×64×60 Å

Secondary structure (DSSP, 8-state):
-EEES--BS-GGG-SBTTTTBEEEEEEEEEEESSEE-SHHHHHHHHHHHHTTT--EEEEESEE-HHHHHHHHHHHHTTS--EEEEEPSSSHHHHHHHHHHHHHHHT--EE-GGGT--GGG--GGG-EEEEEEEE-SS-EEEE-----HHHHHHHHHHHHHHHHH---HHHHHHHHHHHHHH-/-EEES--BS-GGG-SBTTTTBEEEEEEEEEEBSSEE-SHHHHHHHHHHHHHHT--EEEEESEE-HHHHHHHHHHHHTTS--EEEEEPSSSHHHHHHHHHHHHHHHT---B-GGGT--GGG--GGG-EEEEEEEE-SS-EEEEE-GGGHHHHHHHHHHHHHHHHT---HHHHHHHHHHHHHHT-

Organism: Chlamydomonas reinhardtii (NCBI:txid3055)

Nearest PDB structures (foldseek):
  5cdj-assembly1_A  TM=1.006E+00  e=1.288E-40  Chlamydomonas reinhardtii
  1fy9-assembly1_A  TM=9.765E-01  e=4.194E-28  Escherichia coli
  3osx-assembly1_A  TM=9.770E-01  e=6.546E-28  Xenorhabdus nematophila
  9c0d-assembly1_I  TM=9.685E-01  e=2.827E-27  Enterococcus faecium
  3m6c-assembly1_A  TM=9.706E-01  e=8.768E-26  Mycobacterium tuberculosis H37Rv

Foldseek 3Di:
DFKAQKFFPDLLLAPDPVQSKRKFFWAWEAAEAAEAADLLLAVPAVVQVLVVQHEYEYEYQYYYHVNVVVQSVCNVVPSHRYTYIYQHDDDPVSVLSSVLVCQQQVAAYQYVVVVRGSNPDYSNRIGIFRIWMGHRGMIDTHGDRHDVVSLVVSLVVLVVVLVPDDDPVSVVVSVVSNVSSD/DFKDQKFFPDLLLADPPVQSKRKFFFEWEAFEAAEAADQLQAVVLVVQVLVVPGAYEYEYQYYYHPNVVVQSVCNVVVSHNYTYIYQPDDDVLSVVVSVLVCLQFVAAYQYVVVVGGSNPDDSVRIGTFRMWMGHRGMIATHGDCVSVVVLVVVLVVLVVVCVVDPDPVSVVSSVSSNVSSVD